Protein 6W1G (pdb70)

Foldseek 3Di:
DDQFDDLLLLVLVLLVVLLVQVCVVFVVSVVLLVLQVVQQVVCVVVPVVVVVLCVQLLVVQAASSAKEFEWEAEFLQVLQVVQLLLVLNQWAWADKADCVVVVAQKIWTKTAHQASVSVSSPLYIYIYIYGHLVPQPPVVLSVLLCVLRVPADLADPLLVVLSVVCVVVVHHHPVSSVVNSVRVSSSAHDDQEWPDAPVSLVVQVVSDVVSSQHRGGRHIHTLEMEHEHQDVVVSQVVQVVSPFNKQLAWPDAADAPAGEAKIKIKGFGDWAQHPVGIDTRMYMYMYWGFAWAPVLVVLRLVLLVVLCVVQVDDDHSVCSVVSNVSRVVSCVPPDRDVVCCVVVRTTFKFKAADPVLLVCLPDPPQDPDPVSCVVVPGMDMDGDIHSGHDHDRDPCVVQVVSQVSNVHHHHHSNVSSVVNRVVRVVVRCVSSVD

InterPro domains:
  IPR009770 2-oxoadipate dioxygenase/decarboxylase [PF07063] (16-411)
  IPR009770 2-oxoadipate dioxygenase/decarboxylase [SM01150] (13-412)
  IPR047869 2-oxoadipate dioxygenase/decarboxylase, bacterial-type [cd16348] (10-317)

Nearest PDB structures (foldseek):
  6w1g-assembly1_A  TM=1.002E+00  e=7.706E-91  Pseudomonas putida
  6w1h-assembly1_A  TM=9.913E-01  e=2.465E-85  Pseudomonas putida
  2rjb-assembly2_B  TM=9.568E-01  e=9.046E-57  Shigella flexneri
  2rjb-assembly1_A  TM=9.560E-01  e=2.049E-56  Shigella flexneri
  2rjb-assembly3_C  TM=9.641E-01  e=2.512E-50  Shigella flexneri

Sequence (434 aa):
ANDFVSPDSIRAQFSAAMMSLMMYKQEVPLYGTLLELVSEINQQVMAQQPEVAEALRWTGEIERLDQERHGAIRVGTAEEELATIARLFAVMGMQPVGYYDLSSSAGVPVHSTAFRAVHEQSLHVSPFRVFTSLLRLELIDNPQLRELAQSILAKRQIFTSRALELIAQCEREGGLDAADAETFVQEALHTFRWHQDATVTAEQYQQLHDQHRLIADVVAFKGPHINNHLTPRTLDIDAIIQQLGMPPAAKGIPPKAVVEGPPTRRHPILLRQTSFKALQETVAFSHTARFGEIEQRGAALTPKGRQLYDKLLDATRVALGGAPAEANAERYMALLQANFAEFPDDLLAQMREQGLAYFRYFATEKGLAARDQEGRPTTLQGLIDAGHVHFEALVYEDFLPVSASNANREAFEAALGLQVQQDELALYAQSSEERRSLQACAQALNL

Secondary structure (DSSP, 8-state):
---PPPHHHHHHHHHHHHHHHHHHH-HHHHHHHHHHHHHHHHHHHH-HHHHHHHHHHSHHHHGGG-EEEEEEE-SHHHHHHHHHHHHHTT-EEEEEEE-GGGT-SEEEEEEE--SHHHHHH---EEEEEEE-STT---HHHHHHHHHHHHH---S-HHHHHHHHHHHHHTS--HHHHHHHHHHHHHTT----B-SS-HHHHHHHHHH-HHHHHHHTSSS---SEEEEB-S-HHHHHHHTGGGT-PPPSSPBSS---SS-BSEEEEEEEEEEEE-B--EEEEEEEEEEE-BPBPHHHHHHHHHHHHHHHHHHTS---GGGHHHHHHHHHHHHTTS---HHHHHHTT-B-EEEEE-HHHHHTTT-SS--SSHHHHHHTTSEEEEEPBP-S-PPPP---HHHHHHHHHHTSPPB-HHHHHHHHHHHHHHHHHHHTT-

B-factor: mean 24.21, std 13.6, range [8.21, 102.82]

Organism: Pseudomonas putida (strain ATCC 47054 / DSM 6125 / CFBP 8728 / NCIMB 11950 / KT2440) (NCBI:txid160488)

Radius of gyration: 22.8 Å; Cα contacts (8 Å, |Δi|>4): 769; chains: 1; bounding box: 51×70×51 Å

Structure (mmCIF, N/CA/C/O backbone):
data_6W1G
#
_entry.id   6W1G
#
_cell.length_a   42.449
_cell.length_b   100.746
_cell.length_c   104.765
_cell.angle_alpha   90.000
_cell.angle_beta   90.000
_cell.angle_gamma   90.000
#
_symmetry.space_group_name_H-M   'P 21 21 21'
#
loop_
_entity.id
_entity.type
_entity.pdbx_description
1 polymer 'Hydroxyglutarate synthase'
2 non-polymer 'NICKEL (II) ION'
3 water water
#
loop_
_atom_site.group_PDB
_atom_site.id
_atom_site.type_symbol
_atom_site.label_atom_id
_atom_site.label_alt_id
_atom_site.label_comp_id
_atom_site.label_asym_id
_atom_site.label_entity_id
_atom_site.label_seq_id
_atom_site.pdbx_PDB_ins_code
_atom_site.Cartn_x
_atom_site.Cartn_y
_atom_site.Cartn_z
_atom_site.occupancy
_atom_site.B_iso_or_equiv
_atom_site.auth_seq_id
_atom_site.auth_comp_id
_atom_site.auth_asym_id
_atom_site.auth_atom_id
_atom_site.pdbx_PDB_model_num
ATOM 1 N N . ALA A 1 3 ? -0.94400 57.14900 84.07300 1.000 48.25579 3 ALA A N 1
ATOM 2 C CA . ALA A 1 3 ? -1.24800 55.73800 83.86700 1.000 47.61624 3 ALA A CA 1
ATOM 3 C C . ALA A 1 3 ? -0.62400 54.89900 84.98200 1.000 44.26057 3 ALA A C 1
ATOM 4 O O . ALA A 1 3 ? -1.31200 54.33600 85.82700 1.000 47.74520 3 ALA A O 1
ATOM 10 N N . ASN A 1 4 ? 0.70000 54.82800 84.97900 1.000 38.82308 4 ASN A N 1
ATOM 11 C CA . ASN A 1 4 ? 1.43700 54.03400 85.94800 1.000 34.50151 4 ASN A CA 1
ATOM 12 C C . ASN A 1 4 ? 2.82400 54.64700 86.06800 1.000 29.74304 4 ASN A C 1
ATOM 13 O O . ASN A 1 4 ? 3.14600 55.63600 85.40500 1.000 31.11952 4 ASN A O 1
ATOM 24 N N . ASP A 1 5 ? 3.64900 54.05600 86.92600 1.000 26.05312 5 ASP A N 1
ATOM 25 C CA . ASP A 1 5 ? 5.00700 54.53000 87.13000 1.000 23.60020 5 ASP A CA 1
ATOM 26 C C . ASP A 1 5 ? 6.02900 53.59600 86.50900 1.000 20.33928 5 ASP A C 1
ATOM 27 O O . ASP A 1 5 ? 7.20400 53.55400 86.94300 1.000 21.86315 5 ASP A O 1
ATOM 36 N N . PHE A 1 6 ? 5.62900 52.81400 85.51800 1.000 16.25195 6 PHE A N 1
ATOM 37 C CA . PHE A 1 6 ? 6.59200 51.93200 84.88700 1.000 14.06484 6 PHE A CA 1
ATOM 38 C C . PHE A 1 6 ? 7.55800 52.75400 84.04600 1.000 14.86757 6 PHE A C 1
ATOM 39 O O . PHE A 1 6 ? 7.18000 53.75600 83.40400 1.000 18.37589 6 PHE A O 1
ATOM 56 N N . VAL A 1 7 ? 8.81400 52.30000 84.01300 1.000 14.08590 7 VAL A N 1
ATOM 57 C CA . VAL A 1 7 ? 9.83500 52.92800 83.16900 1.000 14.71755 7 VAL A CA 1
ATOM 58 C C . VAL A 1 7 ? 9.71100 52.38800 81.75100 1.000 14.84389 7 VAL A C 1
ATOM 59 O O . VAL A 1 7 ? 9.21200 51.30000 81.51700 1.000 16.96519 7 VAL A O 1
ATOM 72 N N . SER A 1 8 ? 10.17300 53.15600 80.78900 1.000 13.11210 8 SER A N 1
ATOM 73 C CA . SER A 1 8 ? 10.03800 52.71600 79.41600 1.000 13.25422 8 SER A CA 1
ATOM 74 C C . SER A 1 8 ? 10.94300 51.50600 79.19300 1.000 11.75930 8 SER A C 1
ATOM 75 O O . SER A 1 8 ? 12.09000 51.46800 79.68900 1.000 12.51992 8 SER A O 1
ATOM 83 N N . PRO A 1 9 ? 10.50200 50.53800 78.39300 1.000 11.95933 9 PRO A N 1
ATOM 84 C CA . PRO A 1 9 ? 11.41400 49.46200 78.01800 1.000 11.84616 9 PRO A CA 1
ATOM 85 C C . PRO A 1 9 ? 12.69300 49.97400 77.36700 1.000 11.84616 9 PRO A C 1
ATOM 86 O O . PRO A 1 9 ? 13.76400 49.38400 77.55300 1.000 12.10408 9 PRO A O 1
ATOM 97 N N . ASP A 1 10 ? 12.61000 51.06900 76.60100 1.000 12.43570 10 ASP A N 1
ATOM 98 C CA . ASP A 1 10 ? 13.81900 51.61100 75.97900 1.000 12.70679 10 ASP A CA 1
ATOM 99 C C . ASP A 1 10 ? 14.83700 52.05000 77.02300 1.000 12.37517 10 ASP A C 1
ATOM 100 O O . ASP A 1 10 ? 16.04700 51.87900 76.84300 1.000 12.94103 10 ASP A O 1
ATOM 109 N N . SER A 1 11 ? 14.37200 52.60300 78.14200 1.000 12.42517 11 SER A N 1
ATOM 110 C CA . SER A 1 11 ? 15.28500 53.02300 79.20300 1.000 12.06987 11 SER A CA 1
ATOM 111 C C . SER A 1 11 ? 15.94000 51.82300 79.86000 1.000 11.98038 11 SER A C 1
ATOM 112 O O . SER A 1 11 ? 17.11100 51.87500 80.23600 1.000 12.32516 11 SER A O 1
ATOM 120 N N . ILE A 1 12 ? 15.18700 50.74700 80.06900 1.000 10.99079 12 ILE A N 1
ATOM 121 C CA . ILE A 1 12 ? 15.77500 49.52700 80.61700 1.000 11.35399 12 ILE A CA 1
ATOM 122 C C . ILE A 1 12 ? 16.85300 48.98900 79.66900 1.000 10.36177 12 ILE A C 1
ATOM 123 O O . ILE A 1 12 ? 17.93400 48.58000 80.11500 1.000 10.95394 12 ILE A O 1
ATOM 139 N N . ARG A 1 13 ? 16.57500 48.98800 78.35300 1.000 10.59338 13 ARG A N 1
ATOM 140 C CA . ARG A 1 13 ? 17.56200 48.53500 77.38300 1.000 9.99857 13 ARG A CA 1
ATOM 141 C C . ARG A 1 13 ? 18.83400 49.36700 77.46200 1.000 10.07752 13 ARG A C 1
ATOM 142 O O . ARG A 1 13 ? 19.94500 48.82700 77.45100 1.000 10.14069 13 ARG A O 1
ATOM 163 N N . ALA A 1 14 ? 18.70400 50.70200 77.55100 1.000 10.57232 14 ALA A N 1
ATOM 164 C CA . ALA A 1 14 ? 19.91600 51.53100 77.63400 1.000 10.81709 14 ALA A CA 1
ATOM 165 C C . ALA A 1 14 ? 20.70600 51.20900 78.87700 1.000 10.74339 14 ALA A C 1
ATOM 166 O O . ALA A 1 14 ? 21.94700 51.12900 78.85000 1.000 11.11449 14 ALA A O 1
ATOM 173 N N . GLN A 1 15 ? 20.01000 51.02900 80.00400 1.000 10.74339 15 GLN A N 1
ATOM 174 C CA . GLN A 1 15 ? 20.68300 50.69100 81.25500 1.000 11.07238 15 GLN A CA 1
ATOM 175 C C . GLN A 1 15 ? 21.36400 49.32800 81.18700 1.000 11.66719 15 GLN A C 1
ATOM 176 O O . GLN A 1 15 ? 22.48800 49.14000 81.69600 1.000 11.91985 15 GLN A O 1
ATOM 190 N N . PHE A 1 16 ? 20.70400 48.36100 80.56000 1.000 10.85393 16 PHE A N 1
ATOM 191 C CA . PHE A 1 16 ? 21.27600 47.03300 80.41500 1.000 10.54074 16 PHE A CA 1
ATOM 192 C C . PHE A 1 16 ? 22.51300 47.06200 79.53700 1.000 10.98290 16 PHE A C 1
ATOM 193 O O . PHE A 1 16 ? 23.54200 46.45800 79.87700 1.000 11.11712 16 PHE A O 1
ATOM 210 N N . SER A 1 17 ? 22.45000 47.77300 78.40400 1.000 10.09068 17 SER A N 1
ATOM 211 C CA . SER A 1 17 ? 23.60900 47.87900 77.52600 1.000 9.46429 17 SER A CA 1
ATOM 212 C C . SER A 1 17 ? 24.78000 48.48000 78.29300 1.000 10.70128 17 SER A C 1
ATOM 213 O O . SER A 1 17 ? 25.93200 48.03400 78.19300 1.000 10.78814 17 SER A O 1
ATOM 221 N N . ALA A 1 18 ? 24.52400 49.56000 79.04500 1.000 10.99342 18 ALA A N 1
ATOM 222 C CA . ALA A 1 18 ? 25.60200 50.19900 79.79500 1.000 11.90406 18 ALA A CA 1
ATOM 223 C C . ALA A 1 18 ? 26.18000 49.28800 80.86400 1.000 12.05934 18 ALA A C 1
ATOM 224 O O . ALA A 1 18 ? 27.41200 49.23400 81.06200 1.000 12.42517 18 ALA A O 1
ATOM 231 N N . ALA A 1 19 ? 25.31000 48.54100 81.56200 1.000 11.73562 19 ALA A N 1
ATOM 232 C CA . ALA A 1 19 ? 25.79700 47.61300 82.59200 1.000 12.20146 19 ALA A CA 1
ATOM 233 C C . ALA A 1 19 ? 26.58300 46.47100 81.96700 1.000 11.45664 19 ALA A C 1
ATOM 234 O O . ALA A 1 19 ? 27.58700 46.01800 82.54100 1.000 12.52519 19 ALA A O 1
ATOM 241 N N . MET A 1 20 ? 26.13600 45.96800 80.82200 1.000 11.20661 20 MET A N 1
ATOM 242 C CA A MET A 1 20 ? 26.87800 44.92500 80.11800 0.550 11.49348 20 MET A CA 1
ATOM 243 C CA B MET A 1 20 ? 26.89000 44.92600 80.15200 0.450 11.38821 20 MET A CA 1
ATOM 244 C C . MET A 1 20 ? 28.25600 45.43000 79.72600 1.000 10.41177 20 MET A C 1
ATOM 245 O O . MET A 1 20 ? 29.24400 44.70400 79.84400 1.000 11.77773 20 MET A O 1
ATOM 272 N N . SER A 1 21 ? 28.33300 46.65600 79.23000 1.000 11.52507 21 SER A N 1
ATOM 273 C CA . SER A 1 21 ? 29.61400 47.21100 78.81700 1.000 11.59876 21 SER A CA 1
ATOM 274 C C . SER A 1 21 ? 30.57100 47.33000 79.98900 1.000 12.12251 21 SER A C 1
ATOM 275 O O . SER A 1 21 ? 31.74800 46.98600 79.88900 1.000 12.56730 21 SER A O 1
ATOM 283 N N . LEU A 1 22 ? 30.08800 47.82200 81.11900 1.000 12.74890 22 LEU A N 1
ATOM 284 C CA . LEU A 1 22 ? 30.96300 47.92000 82.28000 1.000 13.65164 22 LEU A CA 1
ATOM 285 C C . LEU A 1 22 ? 31.42000 46.54200 82.75100 1.000 13.84640 22 LEU A C 1
ATOM 286 O O . LEU A 1 22 ? 32.57900 46.35900 83.13500 1.000 14.05695 22 LEU A O 1
ATOM 302 N N . MET A 1 23 ? 30.51800 45.56300 82.76600 1.000 13.14894 23 MET A N 1
ATOM 303 C CA A MET A 1 23 ? 30.89000 44.22200 83.20100 0.750 12.92523 23 MET A CA 1
ATOM 304 C CA B MET A 1 23 ? 30.88900 44.22500 83.20300 0.250 13.67006 23 MET A CA 1
ATOM 305 C C . MET A 1 23 ? 31.93500 43.62600 82.26900 1.000 12.92523 23 MET A C 1
ATOM 306 O O . MET A 1 23 ? 32.95300 43.06800 82.72100 1.000 13.89114 23 MET A O 1
ATOM 331 N N . TYR A 1 24 ? 31.70800 43.73900 80.96300 1.000 12.33832 24 TYR A N 1
ATOM 332 C CA . TYR A 1 24 ? 32.61800 43.18200 79.98100 1.000 12.03302 24 TYR A CA 1
ATOM 333 C C . TYR A 1 24 ? 33.98500 43.85800 80.06000 1.000 11.74351 24 TYR A C 1
ATOM 334 O O . TYR A 1 24 ? 35.01600 43.19700 79.92500 1.000 13.52267 24 TYR A O 1
ATOM 352 N N . LYS A 1 25 ? 33.99700 45.16400 80.27700 1.000 12.48044 25 LYS A N 1
ATOM 353 C CA . LYS A 1 25 ? 35.26700 45.87700 80.38800 1.000 13.05420 25 LYS A CA 1
ATOM 354 C C . LYS A 1 25 ? 36.07300 45.36000 81.57000 1.000 12.76732 25 LYS A C 1
ATOM 355 O O . LYS A 1 25 ? 37.28700 45.24800 81.47300 1.000 14.13327 25 LYS A O 1
ATOM 374 N N . GLN A 1 26 ? 35.42700 45.04300 82.68300 1.000 12.36201 26 GLN A N 1
ATOM 375 C CA . GLN A 1 26 ? 36.11500 44.45600 83.82400 1.000 14.10432 26 GLN A CA 1
ATOM 376 C C . GLN A 1 26 ? 36.67200 43.07500 83.46900 1.000 13.54373 26 GLN A C 1
ATOM 377 O O . GLN A 1 26 ? 37.79000 42.73000 83.86600 1.000 14.94127 26 GLN A O 1
ATOM 391 N N . GLU A 1 27 ? 35.91800 42.29300 82.74600 1.000 11.88037 27 GLU A N 1
ATOM 392 C CA . GLU A 1 27 ? 36.35600 40.95900 82.35400 1.000 12.42254 27 GLU A CA 1
ATOM 393 C C . GLU A 1 27 ? 37.46800 40.99800 81.31500 1.000 12.13303 27 GLU A C 1
ATOM 394 O O . GLU A 1 27 ? 38.34300 40.12100 81.31100 1.000 12.05934 27 GLU A O 1
ATOM 406 N N . VAL A 1 28 ? 37.41200 41.95100 80.38700 1.000 11.64613 28 VAL A N 1
ATOM 407 C CA . VAL A 1 28 ? 38.24400 42.00000 79.19300 1.000 11.54086 28 VAL A CA 1
ATOM 408 C C . VAL A 1 28 ? 38.80400 43.41400 79.06700 1.000 12.15935 28 VAL A C 1
ATOM 409 O O . VAL A 1 28 ? 38.24700 44.27000 78.34000 1.000 12.10408 28 VAL A O 1
ATOM 422 N N . PRO A 1 29 ? 39.94300 43.70800 79.70700 1.000 11.43032 29 PRO A N 1
ATOM 423 C CA . PRO A 1 29 ? 40.44100 45.10300 79.73000 1.000 12.56203 29 PRO A CA 1
ATOM 424 C C . PRO A 1 29 ? 40.68400 45.69300 78.35400 1.000 12.31990 29 PRO A C 1
ATOM 425 O O . PRO A 1 29 ? 40.52100 46.91000 78.18000 1.000 13.11473 29 PRO A O 1
ATOM 436 N N . LEU A 1 30 ? 41.06900 44.89100 77.36300 1.000 12.40675 30 LEU A N 1
ATOM 437 C CA . LEU A 1 30 ? 41.33600 45.44100 76.02900 1.000 12.71995 30 LEU A CA 1
ATOM 438 C C . LEU A 1 30 ? 40.09200 45.97800 75.36100 1.000 12.81996 30 LEU A C 1
ATOM 439 O O . LEU A 1 30 ? 40.21200 46.80600 74.44900 1.000 13.86219 30 LEU A O 1
ATOM 455 N N . TYR A 1 31 ? 38.89600 45.56900 75.80700 1.000 12.93839 31 TYR A N 1
ATOM 456 C CA . TYR A 1 31 ? 37.66900 46.21000 75.34700 1.000 12.69889 31 TYR A CA 1
ATOM 457 C C . TYR A 1 31 ? 37.61900 47.66700 75.78800 1.000 12.38570 31 TYR A C 1
ATOM 458 O O . TYR A 1 31 ? 37.21100 48.54300 75.02800 1.000 13.43582 31 TYR A O 1
ATOM 476 N N . GLY A 1 32 ? 38.04100 47.96600 77.01600 1.000 13.91746 32 GLY A N 1
ATOM 477 C CA . GLY A 1 32 ? 38.16100 49.35100 77.41300 1.000 13.92535 32 GLY A CA 1
ATOM 478 C C . GLY A 1 32 ? 39.14100 50.14100 76.56000 1.000 14.07274 32 GLY A C 1
ATOM 479 O O . GLY A 1 32 ? 38.88100 51.30400 76.20900 1.000 14.90442 32 GLY A O 1
ATOM 483 N N . THR A 1 33 ? 40.29000 49.53100 76.23000 1.000 14.44384 33 THR A N 1
ATOM 484 C CA . THR A 1 33 ? 41.22900 50.15700 75.30400 1.000 15.29657 33 THR A CA 1
ATOM 485 C C . THR A 1 33 ? 40.56100 50.44100 73.96900 1.000 14.15433 33 THR A C 1
ATOM 486 O O . THR A 1 33 ? 40.72500 51.53600 73.41400 1.000 15.39921 33 THR A O 1
ATOM 497 N N . LEU A 1 34 ? 39.83100 49.47000 73.43900 1.000 13.50688 34 LEU A N 1
ATOM 498 C CA . LEU A 1 34 ? 39.11300 49.70200 72.19500 1.000 13.04104 34 LEU A CA 1
ATOM 499 C C . LEU A 1 34 ? 38.13700 50.86900 72.30200 1.000 12.85154 34 LEU A C 1
ATOM 500 O O . LEU A 1 34 ? 38.03300 51.70300 71.39300 1.000 13.32265 34 LEU A O 1
ATOM 516 N N . LEU A 1 35 ? 37.38300 50.93600 73.38700 1.000 13.51478 35 LEU A N 1
ATOM 517 C CA . LEU A 1 35 ? 36.43500 52.03100 73.53700 1.000 13.73586 35 LEU A CA 1
ATOM 518 C C . LEU A 1 35 ? 37.10900 53.39200 73.50300 1.000 14.32803 35 LEU A C 1
ATOM 519 O O . LEU A 1 35 ? 36.56100 54.35700 72.94500 1.000 14.00694 35 LEU A O 1
ATOM 535 N N . GLU A 1 36 ? 38.30000 53.51000 74.11000 1.000 14.79651 36 GLU A N 1
ATOM 536 C CA . GLU A 1 36 ? 39.00800 54.79200 74.06400 1.000 16.62568 36 GLU A CA 1
ATOM 537 C C . GLU A 1 36 ? 39.40000 55.14000 72.63500 1.000 15.08602 36 GLU A C 1
ATOM 538 O O . GLU A 1 36 ? 39.28200 56.28900 72.20900 1.000 16.86518 36 GLU A O 1
ATOM 550 N N . LEU A 1 37 ? 39.83300 54.14400 71.87600 1.000 15.62556 37 LEU A N 1
ATOM 551 C CA . LEU A 1 37 ? 40.20900 54.36800 70.48700 1.000 15.77294 37 LEU A CA 1
ATOM 552 C C . LEU A 1 37 ? 38.99400 54.74900 69.64900 1.000 13.86482 37 LEU A C 1
ATOM 553 O O . LEU A 1 37 ? 39.06700 55.64200 68.81800 1.000 14.69387 37 LEU A O 1
ATOM 569 N N . VAL A 1 38 ? 37.85600 54.10400 69.88900 1.000 12.60677 38 VAL A N 1
ATOM 570 C CA . VAL A 1 38 ? 36.63000 54.41000 69.15000 1.000 12.54361 38 VAL A CA 1
ATOM 571 C C . VAL A 1 38 ? 36.21000 55.84700 69.38300 1.000 12.21462 38 VAL A C 1
ATOM 572 O O . VAL A 1 38 ? 35.83200 56.56500 68.44600 1.000 12.98577 38 VAL A O 1
ATOM 585 N N . SER A 1 39 ? 36.26300 56.28700 70.63800 1.000 13.52004 39 SER A N 1
ATOM 586 C CA . SER A 1 39 ? 35.86400 57.65500 70.93000 1.000 15.34658 39 SER A CA 1
ATOM 587 C C . SER A 1 39 ? 36.75600 58.64900 70.19100 1.000 15.52291 39 SER A C 1
ATOM 588 O O . SER A 1 39 ? 36.27700 59.64300 69.64200 1.000 16.29669 39 SER A O 1
ATOM 596 N N . GLU A 1 40 ? 38.06400 58.39300 70.17600 1.000 17.33892 40 GLU A N 1
ATOM 597 C CA . GLU A 1 40 ? 38.98500 59.29600 69.49000 1.000 19.59709 40 GLU A CA 1
ATOM 598 C C . GLU A 1 40 ? 38.73900 59.31000 67.99000 1.000 17.84424 40 GLU A C 1
ATOM 599 O O . GLU A 1 40 ? 38.69700 60.38300 67.36600 1.000 18.06006 40 GLU A O 1
ATOM 611 N N . ILE A 1 41 ? 38.61400 58.13800 67.38100 1.000 15.66767 41 ILE A N 1
ATOM 612 C CA . ILE A 1 41 ? 38.34400 58.06700 65.94300 1.000 15.99929 41 ILE A CA 1
ATOM 613 C C . ILE A 1 41 ? 37.04700 58.78000 65.57400 1.000 13.61216 41 ILE A C 1
ATOM 614 O O . ILE A 1 41 ? 36.98200 59.51800 64.57100 1.000 15.06233 41 ILE A O 1
ATOM 630 N N . ASN A 1 42 ? 35.98000 58.55900 66.35900 1.000 14.02800 42 ASN A N 1
ATOM 631 C CA . ASN A 1 42 ? 34.68200 59.13300 66.02400 1.000 13.51741 42 ASN A CA 1
ATOM 632 C C . ASN A 1 42 ? 34.73100 60.64600 66.12500 1.000 14.22802 42 ASN A C 1
ATOM 633 O O . ASN A 1 42 ? 34.18800 61.34500 65.27500 1.000 15.06233 42 ASN A O 1
ATOM 644 N N . GLN A 1 43 ? 35.44000 61.15700 67.12500 1.000 16.23353 43 GLN A N 1
ATOM 645 C CA . GLN A 1 43 ? 35.57700 62.59700 67.25300 1.000 17.66001 43 GLN A CA 1
ATOM 646 C C . GLN A 1 43 ? 36.33600 63.18500 66.07800 1.000 17.50736 43 GLN A C 1
ATOM 647 O O . GLN A 1 43 ? 35.98400 64.25900 65.57800 1.000 17.77318 43 GLN A O 1
ATOM 661 N N . GLN A 1 44 ? 37.39900 62.51300 65.63700 1.000 17.15206 44 GLN A N 1
ATOM 662 C CA . GLN A 1 44 ? 38.15400 62.97400 64.47800 1.000 17.80477 44 GLN A CA 1
ATOM 663 C C . GLN A 1 44 ? 37.28100 63.00700 63.23200 1.000 16.32038 44 GLN A C 1
ATOM 664 O O . GLN A 1 44 ? 37.32900 63.96700 62.46700 1.000 17.12837 44 GLN A O 1
ATOM 678 N N . VAL A 1 45 ? 36.47900 61.96600 62.99700 1.000 14.72545 45 VAL A N 1
ATOM 679 C CA . VAL A 1 45 ? 35.64400 61.96500 61.80300 1.000 15.43343 45 VAL A CA 1
ATOM 680 C C . VAL A 1 45 ? 34.68000 63.14000 61.84000 1.000 15.92559 45 VAL A C 1
ATOM 681 O O . VAL A 1 45 ? 34.49700 63.84800 60.84500 1.000 16.26511 45 VAL A O 1
ATOM 694 N N . MET A 1 46 ? 34.04400 63.35000 62.98500 1.000 16.17299 46 MET A N 1
ATOM 695 C CA . MET A 1 46 ? 33.04800 64.42100 63.02800 1.000 18.04690 46 MET A CA 1
ATOM 696 C C . MET A 1 46 ? 33.69600 65.78000 62.82500 1.000 19.09966 46 MET A C 1
ATOM 697 O O . MET A 1 46 ? 33.09400 66.66300 62.21000 1.000 21.18149 46 MET A O 1
ATOM 711 N N . ALA A 1 47 ? 34.92700 65.94300 63.29400 1.000 18.01795 47 ALA A N 1
ATOM 712 C CA . ALA A 1 47 ? 35.59900 67.23200 63.14800 1.000 19.73921 47 ALA A CA 1
ATOM 713 C C . ALA A 1 47 ? 36.08600 67.43700 61.72200 1.000 20.14189 47 ALA A C 1
ATOM 714 O O . ALA A 1 47 ? 36.11900 68.57200 61.22500 1.000 24.35555 47 ALA A O 1
ATOM 721 N N . GLN A 1 48 ? 36.52200 66.36900 61.06200 1.000 18.13375 48 GLN A N 1
ATOM 722 C CA . GLN A 1 48 ? 37.12700 66.44500 59.74500 1.000 17.87846 48 GLN A CA 1
ATOM 723 C C . GLN A 1 48 ? 36.14000 66.31900 58.59700 1.000 17.88372 48 GLN A C 1
ATOM 724 O O . GLN A 1 48 ? 36.47100 66.74400 57.48200 1.000 18.93385 48 GLN A O 1
ATOM 738 N N . GLN A 1 49 ? 34.94200 65.81000 58.84900 1.000 16.12562 49 GLN A N 1
ATOM 739 C CA . GLN A 1 49 ? 33.96700 65.51500 57.80300 1.000 15.50975 49 GLN A CA 1
ATOM 740 C C . GLN A 1 49 ? 32.61500 66.10600 58.12200 1.000 14.53859 49 GLN A C 1
ATOM 741 O O . GLN A 1 49 ? 31.74400 65.41500 58.67500 1.000 14.42805 49 GLN A O 1
ATOM 755 N N . PRO A 1 50 ? 32.41400 67.38400 57.78500 1.000 15.65451 50 PRO A N 1
ATOM 756 C CA . PRO A 1 50 ? 31.14400 68.03500 58.12000 1.000 16.36775 50 PRO A CA 1
ATOM 757 C C . PRO A 1 50 ? 29.93000 67.34900 57.54700 1.000 15.27288 50 PRO A C 1
ATOM 758 O O . PRO A 1 50 ? 28.85600 67.42600 58.15000 1.000 16.00718 50 PRO A O 1
ATOM 769 N N . GLU A 1 51 ? 30.05000 66.66100 56.41100 1.000 15.52818 51 GLU A N 1
ATOM 770 C CA . GLU A 1 51 ? 28.88500 65.97400 55.86700 1.000 16.35459 51 GLU A CA 1
ATOM 771 C C . GLU A 1 51 ? 28.46900 64.80200 56.74000 1.000 15.21761 51 GLU A C 1
ATOM 772 O O . GLU A 1 51 ? 27.27300 64.52300 56.85800 1.000 15.55450 51 GLU A O 1
ATOM 784 N N . VAL A 1 52 ? 29.44100 64.10400 57.34800 1.000 14.24381 52 VAL A N 1
ATOM 785 C CA . VAL A 1 52 ? 29.13300 63.03600 58.29600 1.000 14.14643 52 VAL A CA 1
ATOM 786 C C . VAL A 1 52 ? 28.49000 63.60900 59.54700 1.000 13.38582 52 VAL A C 1
ATOM 787 O O . VAL A 1 52 ? 27.46900 63.10800 60.03300 1.000 13.42003 52 VAL A O 1
ATOM 800 N N . ALA A 1 53 ? 29.07200 64.67600 60.10400 1.000 13.29896 53 ALA A N 1
ATOM 801 C CA . ALA A 1 53 ? 28.47600 65.32200 61.26000 1.000 15.24130 53 ALA A CA 1
ATOM 802 C C . ALA A 1 53 ? 27.02500 65.72400 60.97700 1.000 12.88839 53 ALA A C 1
ATOM 803 O O . ALA A 1 53 ? 26.16100 65.53200 61.82300 1.000 13.97799 53 ALA A O 1
ATOM 810 N N . GLU A 1 54 ? 26.77400 66.31000 59.80900 1.000 13.23317 54 GLU A N 1
ATOM 811 C CA . GLU A 1 54 ? 25.41100 66.70800 59.47100 1.000 13.37266 54 GLU A CA 1
ATOM 812 C C . GLU A 1 54 ? 24.50200 65.50400 59.34000 1.000 12.12777 54 GLU A C 1
ATO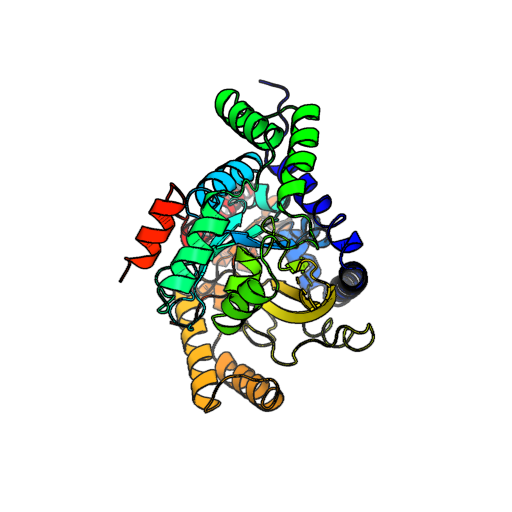M 813 O O . GLU A 1 54 ? 23.37300 65.54300 59.81400 1.000 12.57256 54 GLU A O 1
ATOM 825 N N . ALA A 1 55 ? 24.95300 64.43900 58.67300 1.000 12.30937 55 ALA A N 1
ATOM 826 C CA . ALA A 1 55 ? 24.13700 63.24800 58.52400 1.000 12.38570 55 ALA A CA 1
ATOM 827 C C . ALA A 1 55 ? 23.68200 62.73100 59.88000 1.000 12.11724 55 ALA A C 1
ATOM 828 O O . ALA A 1 55 ? 22.50400 62.39200 60.07700 1.000 13.24896 55 ALA A O 1
ATOM 835 N N . LEU A 1 56 ? 24.62700 62.64900 60.82500 1.000 11.60665 56 LEU A N 1
ATOM 836 C CA . LEU A 1 56 ? 24.29400 62.11900 62.13200 1.000 12.54361 56 LEU A CA 1
ATOM 837 C C . LEU A 1 56 ? 23.39800 63.05800 62.92400 1.000 11.62245 56 LEU A C 1
ATOM 838 O O . LEU A 1 56 ? 22.60000 62.60800 63.76600 1.000 13.08841 56 LEU A O 1
ATOM 854 N N . ARG A 1 57 ? 23.47900 64.36300 62.67400 1.000 12.06460 57 ARG A N 1
ATOM 855 C CA . ARG A 1 57 ? 22.55300 65.30100 63.28600 1.000 12.93313 57 ARG A CA 1
ATOM 856 C C . ARG A 1 57 ? 21.13800 65.14300 62.72100 1.000 12.11198 57 ARG A C 1
ATOM 857 O O . ARG A 1 57 ? 20.18600 65.03100 63.48700 1.000 13.85429 57 ARG A O 1
ATOM 878 N N . TRP A 1 58 ? 21.00100 65.06900 61.39400 1.000 11.02237 58 TRP A N 1
ATOM 879 C CA . TRP A 1 58 ? 19.67700 64.93600 60.79100 1.000 11.41979 58 TRP A CA 1
ATOM 880 C C . TRP A 1 58 ? 18.95200 63.74800 61.37600 1.000 11.30662 58 TRP A C 1
ATOM 881 O O . TRP A 1 58 ? 17.75100 63.81500 61.64800 1.000 12.52255 58 TRP A O 1
ATOM 902 N N . THR A 1 59 ? 19.62800 62.60500 61.45800 1.000 10.54600 59 THR A N 1
ATOM 903 C CA . THR A 1 59 ? 18.95300 61.36500 61.81200 1.000 11.33820 59 THR A CA 1
ATOM 904 C C . THR A 1 59 ? 18.85800 61.14800 63.31000 1.000 11.86984 59 THR A C 1
ATOM 905 O O . THR A 1 59 ? 18.21400 60.19700 63.74200 1.000 14.58070 59 THR A O 1
ATOM 916 N N . GLY A 1 60 ? 19.51100 61.99300 64.08500 1.000 12.14619 60 GLY A N 1
ATOM 917 C CA . GLY A 1 60 ? 19.59200 61.84300 65.50700 1.000 14.00694 60 GLY A CA 1
ATOM 918 C C . GLY A 1 60 ? 20.59500 60.82500 65.97400 1.000 12.86207 60 GLY A C 1
ATOM 919 O O . GLY A 1 60 ? 20.78400 60.68200 67.19700 1.000 15.29394 60 GLY A O 1
ATOM 923 N N . GLU A 1 61 ? 21.27800 60.13000 65.06500 1.000 12.12251 61 GLU A N 1
ATOM 924 C CA . GLU A 1 61 ? 22.24200 59.14100 65.49300 1.000 12.23568 61 GLU A CA 1
ATOM 925 C C . GLU A 1 61 ? 23.38600 59.74000 66.29800 1.000 11.77773 61 GLU A C 1
ATOM 926 O O . GLU A 1 61 ? 24.03400 59.01100 67.07600 1.000 12.56466 61 GLU A O 1
ATOM 938 N N . ILE A 1 62 ? 23.65600 61.05200 66.14500 1.000 12.89365 62 ILE A N 1
ATOM 939 C CA . ILE A 1 62 ? 24.71100 61.66700 66.94800 1.000 14.79914 62 ILE A CA 1
ATOM 940 C C . ILE A 1 62 ? 24.47000 61.43400 68.43200 1.000 13.70954 62 ILE A C 1
ATOM 941 O O . ILE A 1 62 ? 25.41100 61.28300 69.20400 1.000 16.19668 62 ILE A O 1
ATOM 957 N N . GLU A 1 63 ? 23.21900 61.39000 68.86300 1.000 14.46752 63 GLU A N 1
ATOM 958 C CA . GLU A 1 63 ? 22.93000 61.21500 70.28000 1.000 15.20445 63 GLU A CA 1
ATOM 959 C C . GLU A 1 63 ? 23.04400 59.77600 70.75700 1.000 14.98864 63 GLU A C 1
ATOM 960 O O . GLU A 1 63 ? 23.20900 59.55600 71.95200 1.000 22.14476 63 GLU A O 1
ATOM 972 N N . ARG A 1 64 ? 22.95800 58.80200 69.87500 1.000 12.02249 64 ARG A N 1
ATOM 973 C CA . ARG A 1 64 ? 23.00900 57.38400 70.26300 1.000 12.02249 64 ARG A CA 1
ATOM 974 C C . ARG A 1 64 ? 24.39400 56.77900 70.05300 1.000 11.83563 64 ARG A C 1
ATOM 975 O O . ARG A 1 64 ? 24.68300 55.69400 70.56300 1.000 12.55414 64 ARG A O 1
ATOM 996 N N . LEU A 1 65 ? 25.25000 57.44900 69.27900 1.000 11.57244 65 LEU A N 1
ATOM 997 C CA . LEU A 1 65 ? 26.46800 56.82300 68.77300 1.000 11.15660 65 LEU A CA 1
ATOM 998 C C . LEU A 1 65 ? 27.41600 56.38600 69.88600 1.000 11.94617 65 LEU A C 1
ATOM 999 O O . LEU A 1 65 ? 28.00500 55.30600 69.81600 1.000 11.87511 65 LEU A O 1
ATOM 1015 N N . ASP A 1 66 ? 27.63400 57.23400 70.89000 1.000 12.25410 66 ASP A N 1
ATOM 1016 C CA . ASP A 1 66 ? 28.69300 56.97000 71.84500 1.000 13.25159 66 ASP A CA 1
ATOM 1017 C C . ASP A 1 66 ? 28.46100 55.69200 72.63000 1.000 12.83838 66 ASP A C 1
ATOM 1018 O O . ASP A 1 66 ? 29.42500 55.01500 72.98900 1.000 15.24130 66 ASP A O 1
ATOM 1027 N N . GLN A 1 67 ? 27.21600 55.33200 72.89400 1.000 12.51466 67 GLN A N 1
ATOM 1028 C CA . GLN A 1 67 ? 26.90100 54.12400 73.64900 1.000 12.47255 67 GLN A CA 1
ATOM 1029 C C . GLN A 1 67 ? 26.46800 52.95500 72.78000 1.000 11.29346 67 GLN A C 1
ATOM 1030 O O . GLN A 1 67 ? 26.11700 51.90500 73.31600 1.000 12.64362 67 GLN A O 1
ATOM 1044 N N . GLU A 1 68 ? 26.46800 53.11300 71.48100 1.000 10.76971 68 GLU A N 1
ATOM 1045 C CA . GLU A 1 68 ? 25.91300 52.12300 70.57200 1.000 10.64865 68 GLU A CA 1
ATOM 1046 C C . GLU A 1 68 ? 26.76900 50.86000 70.53000 1.000 11.87248 68 GLU A C 1
ATOM 1047 O O . GLU A 1 68 ? 27.96900 50.91400 70.24400 1.000 13.04367 68 GLU A O 1
ATOM 1059 N N . ARG A 1 69 ? 26.14200 49.71600 70.79900 1.000 12.05671 69 ARG A N 1
ATOM 1060 C CA . ARG A 1 69 ? 26.83800 48.45100 70.84700 1.000 11.67772 69 ARG A CA 1
ATOM 1061 C C . ARG A 1 69 ? 25.93100 47.32600 70.38600 1.000 11.19871 69 ARG A C 1
ATOM 1062 O O . ARG A 1 69 ? 24.70600 47.45100 70.34500 1.000 12.19883 69 ARG A O 1
ATOM 1083 N N . HIS A 1 70 ? 26.56300 46.19300 70.06200 1.000 11.06712 70 HIS A N 1
ATOM 1084 C CA . HIS A 1 70 ? 25.84400 44.92700 69.99900 1.000 11.14081 70 HIS A CA 1
ATOM 1085 C C . HIS A 1 70 ? 26.58100 43.88700 70.83600 1.000 10.28281 70 HIS A C 1
ATOM 1086 O O . HIS A 1 70 ? 27.80400 43.93600 70.95200 1.000 11.46190 70 HIS A O 1
ATOM 1100 N N . GLY A 1 71 ? 25.84900 42.95500 71.41500 1.000 10.62233 71 GLY A N 1
ATOM 1101 C CA . GLY A 1 71 ? 26.43800 41.77700 72.00800 1.000 11.38031 71 GLY A CA 1
ATOM 1102 C C . GLY A 1 71 ? 26.14000 40.56600 71.16400 1.000 10.38809 71 GLY A C 1
ATOM 1103 O O . GLY A 1 71 ? 25.25100 40.58700 70.31200 1.000 10.85920 71 GLY A O 1
ATOM 1107 N N . ALA A 1 72 ? 26.89900 39.50000 71.40300 1.000 11.04343 72 ALA A N 1
ATOM 1108 C CA . ALA A 1 72 ? 26.67000 38.22200 70.75900 1.000 10.42757 72 ALA A CA 1
ATOM 1109 C C . ALA A 1 72 ? 26.79200 37.13700 71.82000 1.000 11.13555 72 ALA A C 1
ATOM 1110 O O . ALA A 1 72 ? 27.74600 37.15000 72.61200 1.000 11.96459 72 ALA A O 1
ATOM 1117 N N . ILE A 1 73 ? 25.82700 36.22200 71.82600 1.000 10.29597 73 ILE A N 1
ATOM 1118 C CA . ILE A 1 73 ? 25.74800 35.11400 72.74900 1.000 10.75129 73 ILE A CA 1
ATOM 1119 C C . ILE A 1 73 ? 25.28500 33.87800 72.00000 1.000 11.57507 73 ILE A C 1
ATOM 1120 O O . ILE A 1 73 ? 24.72700 33.94400 70.89500 1.000 12.47781 73 ILE A O 1
ATOM 1136 N N . ARG A 1 74 ? 25.45000 32.74000 72.66400 1.000 12.12514 74 ARG A N 1
ATOM 1137 C CA . ARG A 1 74 ? 25.03400 31.43200 72.15700 1.000 13.25159 74 ARG A CA 1
ATOM 1138 C C . ARG A 1 74 ? 24.29600 30.70200 73.25500 1.000 12.61993 74 ARG A C 1
ATOM 1139 O O . ARG A 1 74 ? 24.77100 30.67800 74.38900 1.000 15.00180 74 ARG A O 1
ATOM 1160 N N . VAL A 1 75 ? 23.14800 30.11800 72.92300 1.000 13.12263 75 VAL A N 1
ATOM 1161 C CA . VAL A 1 75 ? 22.39200 29.29900 73.85200 1.000 14.00168 75 VAL A CA 1
ATOM 1162 C C . VAL A 1 75 ? 22.32300 27.88400 73.29500 1.000 14.85968 75 VAL A C 1
ATOM 1163 O O . VAL A 1 75 ? 22.61800 27.62700 72.11700 1.000 14.28592 75 VAL A O 1
ATOM 1176 N N . GLY A 1 76 ? 21.93400 26.94400 74.15300 1.000 16.10719 76 GLY A N 1
ATOM 1177 C CA . GLY A 1 76 ? 22.03800 25.55000 73.82500 1.000 16.32564 76 GLY A CA 1
ATOM 1178 C C . GLY A 1 76 ? 20.75000 24.79600 73.62500 1.000 16.83097 76 GLY A C 1
ATOM 1179 O O . GLY A 1 76 ? 20.79400 23.67400 73.13000 1.000 19.78921 76 GLY A O 1
ATOM 1183 N N . THR A 1 77 ? 19.61700 25.33900 74.05600 1.000 16.55988 77 THR A N 1
ATOM 1184 C CA . THR A 1 77 ? 18.36200 24.61200 73.97400 1.000 18.16007 77 THR A CA 1
ATOM 1185 C C . THR A 1 77 ? 17.24200 25.54100 73.53800 1.000 15.25972 77 THR A C 1
ATOM 1186 O O . THR A 1 77 ? 17.31200 26.76900 73.69600 1.000 15.12550 77 THR A O 1
ATOM 1197 N N . ALA A 1 78 ? 16.20300 24.93600 72.96200 1.000 18.20218 78 ALA A N 1
ATOM 1198 C CA . ALA A 1 78 ? 15.00500 25.68000 72.58500 1.000 17.80213 78 ALA A CA 1
ATOM 1199 C C . ALA A 1 78 ? 14.41800 26.44600 73.76600 1.000 17.87583 78 ALA A C 1
ATOM 1200 O O . ALA A 1 78 ? 14.00000 27.60700 73.62400 1.000 17.89162 78 ALA A O 1
ATOM 1207 N N . GLU A 1 79 ? 14.35900 25.81300 74.93500 1.000 17.22312 79 GLU A N 1
ATOM 1208 C CA A GLU A 1 79 ? 13.81000 26.47500 76.11200 0.630 18.25219 79 GLU A CA 1
ATOM 1209 C CA B GLU A 1 79 ? 13.79700 26.49400 76.09800 0.370 16.38091 79 GLU A CA 1
ATOM 1210 C C . GLU A 1 79 ? 14.63200 27.71700 76.47900 1.000 15.22025 79 GLU A C 1
ATOM 1211 O O . GLU A 1 79 ? 14.07400 28.74900 76.87000 1.000 16.15720 79 GLU A O 1
ATOM 1234 N N . GLU A 1 80 ? 15.96700 27.62600 76.35600 1.000 15.04128 80 GLU A N 1
ATOM 1235 C CA . GLU A 1 80 ? 16.80800 28.79500 76.61100 1.000 14.06748 80 GLU A CA 1
ATOM 1236 C C . GLU A 1 80 ? 16.50800 29.91800 75.62000 1.000 12.98577 80 GLU A C 1
ATOM 1237 O O . GLU A 1 80 ? 16.44200 31.08800 76.01000 1.000 13.22527 80 GLU A O 1
ATOM 1249 N N . LEU A 1 81 ? 16.35800 29.58300 74.34500 1.000 13.63321 81 LEU A N 1
ATOM 1250 C CA . LEU A 1 81 ? 16.05400 30.60200 73.34200 1.000 13.37002 81 LEU A CA 1
ATOM 1251 C C . LEU A 1 81 ? 14.70000 31.25300 73.60000 1.000 12.96471 81 LEU A C 1
ATOM 1252 O O . LEU A 1 81 ? 14.55600 32.48200 73.53900 1.000 12.97524 81 LEU A O 1
ATOM 1268 N N . ALA A 1 82 ? 13.68800 30.44500 73.88700 1.000 13.96746 82 ALA A N 1
ATOM 1269 C CA . ALA A 1 82 ? 12.36000 30.99600 74.13500 1.000 14.02010 82 ALA A CA 1
ATOM 1270 C C . ALA A 1 82 ? 12.34700 31.88900 75.35600 1.000 13.66480 82 ALA A C 1
ATOM 1271 O O . ALA A 1 82 ? 11.70100 32.93700 75.36900 1.000 13.22527 82 ALA A O 1
ATOM 1278 N N . THR A 1 83 ? 13.07900 31.49200 76.40600 1.000 13.50951 83 THR A N 1
ATOM 1279 C CA . THR A 1 83 ? 13.08100 32.30700 77.61000 1.000 13.51741 83 THR A CA 1
ATOM 1280 C C . THR A 1 83 ? 13.87800 33.58000 77.41400 1.000 12.93839 83 THR A C 1
ATOM 1281 O O . THR A 1 83 ? 13.49300 34.65600 77.90500 1.000 13.90430 83 THR A O 1
ATOM 1292 N N . ILE A 1 84 ? 14.99800 33.48500 76.68200 1.000 13.13052 84 ILE A N 1
ATOM 1293 C CA . ILE A 1 84 ? 15.73800 34.69700 76.43000 1.000 12.47781 84 ILE A CA 1
ATOM 1294 C C . ILE A 1 84 ? 14.95800 35.69200 75.57700 1.000 11.04869 84 ILE A C 1
ATOM 1295 O O . ILE A 1 84 ? 15.08900 36.90300 75.78700 1.000 11.24345 84 ILE A O 1
ATOM 1311 N N . ALA A 1 85 ? 14.08200 35.22500 74.67700 1.000 11.86721 85 ALA A N 1
ATOM 1312 C CA . ALA A 1 85 ? 13.20800 36.15500 73.98200 1.000 11.12502 85 ALA A CA 1
ATOM 1313 C C . ALA A 1 85 ? 12.32700 36.90700 74.95300 1.000 11.19871 85 ALA A C 1
ATOM 1314 O O . ALA A 1 85 ? 12.08900 38.11000 74.79500 1.000 11.24609 85 ALA A O 1
ATOM 1321 N N . ARG A 1 86 ? 11.80300 36.21100 75.97500 1.000 11.18818 86 ARG A N 1
ATOM 1322 C CA . ARG A 1 86 ? 10.97900 36.87800 76.98500 1.000 11.85932 86 ARG A CA 1
ATOM 1323 C C . ARG A 1 86 ? 11.78400 37.88300 77.79600 1.000 11.26188 86 ARG A C 1
ATOM 1324 O O . ARG A 1 86 ? 11.30000 38.95000 78.14800 1.000 11.65403 86 ARG A O 1
ATOM 1345 N N . LEU A 1 87 ? 13.02600 37.52500 78.14600 1.000 10.83814 87 LEU A N 1
ATOM 1346 C CA . LEU A 1 87 ? 13.92800 38.42900 78.83700 1.000 10.72760 87 LEU A CA 1
ATOM 1347 C C . LEU A 1 87 ? 14.14900 39.70300 78.03200 1.000 9.81960 87 LEU A C 1
ATOM 1348 O O . LEU A 1 87 ? 14.03800 40.82300 78.55400 1.000 10.94079 87 LEU A O 1
ATOM 1364 N N . PHE A 1 88 ? 14.47100 39.54200 76.75300 1.000 10.58548 88 PHE A N 1
ATOM 1365 C CA . PHE A 1 88 ? 14.72700 40.70200 75.92100 1.000 9.95909 88 PHE A CA 1
ATOM 1366 C C . PHE A 1 88 ? 13.47200 41.52000 75.63800 1.000 9.41955 88 PHE A C 1
ATOM 1367 O O . PHE A 1 88 ? 13.57600 42.73600 75.45400 1.000 10.10121 88 PHE A O 1
ATOM 1384 N N . ALA A 1 89 ? 12.31000 40.90000 75.65700 1.000 10.04068 89 ALA A N 1
ATOM 1385 C CA . ALA A 1 89 ? 11.07700 41.64700 75.45800 1.000 10.83288 89 ALA A CA 1
ATOM 1386 C C . ALA A 1 89 ? 10.82300 42.63900 76.59000 1.000 10.74866 89 ALA A C 1
ATOM 1387 O O . ALA A 1 89 ? 10.23100 43.68900 76.34600 1.000 11.25135 89 ALA A O 1
ATOM 1394 N N . VAL A 1 90 ? 11.30400 42.36200 77.80600 1.000 9.99594 90 VAL A N 1
ATOM 1395 C CA . VAL A 1 90 ? 11.20800 43.33400 78.90600 1.000 10.81445 90 VAL A CA 1
ATOM 1396 C C . VAL A 1 90 ? 11.85800 44.64100 78.50700 1.000 10.29597 90 VAL A C 1
ATOM 1397 O O . VAL A 1 90 ? 11.45700 45.72700 78.93400 1.000 11.55138 90 VAL A O 1
ATOM 1410 N N . MET A 1 91 ? 12.91100 44.55200 77.69400 1.000 9.72748 91 MET A N 1
ATOM 1411 C CA . MET A 1 91 ? 13.68900 45.69400 77.23000 1.000 9.91698 91 MET A CA 1
ATOM 1412 C C . MET A 1 91 ? 13.31100 46.14500 75.82800 1.000 10.03541 91 MET A C 1
ATOM 1413 O O . MET A 1 91 ? 14.11300 46.81900 75.16600 1.000 10.42230 91 MET A O 1
ATOM 1427 N N . GLY A 1 92 ? 12.11900 45.78100 75.35300 1.000 10.06963 92 GLY A N 1
ATOM 1428 C CA . GLY A 1 92 ? 11.68400 46.28000 74.08300 1.000 10.64338 92 GLY A CA 1
ATOM 1429 C C . GLY A 1 92 ? 12.42700 45.70800 72.89300 1.000 11.38294 92 GLY A C 1
ATOM 1430 O O . GLY A 1 92 ? 12.42500 46.33500 71.82300 1.000 13.65690 92 GLY A O 1
ATOM 1434 N N . MET A 1 93 ? 13.05900 44.54500 73.05600 1.000 11.61455 93 MET A N 1
ATOM 1435 C CA . MET A 1 93 ? 13.86200 43.95300 71.99600 1.000 14.83336 93 MET A CA 1
ATOM 1436 C C . MET A 1 93 ? 13.11100 42.77700 71.43400 1.000 14.53595 93 MET A C 1
ATOM 1437 O O . MET A 1 93 ? 12.72500 41.88600 72.20800 1.000 22.44216 93 MET A O 1
ATOM 1451 N N . GLN A 1 94 ? 12.90500 42.71800 70.18000 1.000 10.59074 94 GLN A N 1
ATOM 1452 C CA . GLN A 1 94 ? 12.20000 41.69500 69.44200 1.000 11.09344 94 GLN A CA 1
ATOM 1453 C C . GLN A 1 94 ? 13.14600 40.95300 68.52700 1.000 9.81960 94 GLN A C 1
ATOM 1454 O O . GLN A 1 94 ? 14.13000 41.52600 68.07100 1.000 9.74064 94 GLN A O 1
ATOM 1468 N N . PRO A 1 95 ? 12.85100 39.69200 68.17600 1.000 10.39335 95 PRO A N 1
ATOM 1469 C CA . PRO A 1 95 ? 13.74500 38.95000 67.26100 1.000 10.80130 95 PRO A CA 1
ATOM 1470 C C . PRO A 1 95 ? 13.57700 39.40900 65.82400 1.000 11.28030 95 PRO A C 1
ATOM 1471 O O . PRO A 1 95 ? 12.45400 39.38300 65.29900 1.000 13.57268 95 PRO A O 1
ATOM 1482 N N . VAL A 1 96 ? 14.66900 39.82300 65.20800 1.000 10.70128 96 VAL A N 1
ATOM 1483 C CA . VAL A 1 96 ? 14.65800 40.33700 63.84200 1.000 11.26977 96 VAL A CA 1
ATOM 1484 C C . VAL A 1 96 ? 15.66900 39.54100 63.03600 1.000 11.36452 96 VAL A C 1
ATOM 1485 O O . VAL A 1 96 ? 16.83600 39.42600 63.42700 1.000 12.34885 96 VAL A O 1
ATOM 1498 N N . GLY A 1 97 ? 15.23300 39.03300 61.87900 1.000 12.18304 97 GLY A N 1
ATOM 1499 C CA . GLY A 1 97 ? 16.11000 38.34800 60.97000 1.000 13.46214 97 GLY A CA 1
ATOM 1500 C C . GLY A 1 97 ? 16.40500 36.91900 61.33800 1.000 12.91734 97 GLY A C 1
ATOM 1501 O O . GLY A 1 97 ? 16.12000 36.44900 62.43900 1.000 14.52806 97 GLY A O 1
ATOM 1505 N N . TYR A 1 98 ? 16.99300 36.19800 60.38900 1.000 14.25697 98 TYR A N 1
ATOM 1506 C CA . TYR A 1 98 ? 17.34800 34.80000 60.58200 1.000 14.33856 98 TYR A CA 1
ATOM 1507 C C . TYR A 1 98 ? 18.61900 34.52300 59.79300 1.000 15.24656 98 TYR A C 1
ATOM 1508 O O . TYR A 1 98 ? 18.73300 34.86400 58.61300 1.000 18.89963 98 TYR A O 1
ATOM 1526 N N . TYR A 1 99 ? 19.60000 33.93800 60.48100 1.000 14.00168 99 TYR A N 1
ATOM 1527 C CA . TYR A 1 99 ? 20.94200 33.72000 59.95100 1.000 16.22300 99 TYR A CA 1
ATOM 1528 C C . TYR A 1 99 ? 21.27300 32.25500 60.17500 1.000 18.20745 99 TYR A C 1
ATOM 1529 O O . TYR A 1 99 ? 21.42500 31.82900 61.31900 1.000 19.06808 99 TYR A O 1
ATOM 1547 N N . ASP A 1 100 ? 21.35900 31.47800 59.11600 1.000 18.41800 100 ASP A N 1
ATOM 1548 C CA . ASP A 1 100 ? 21.60300 30.04300 59.22800 1.000 21.41309 100 ASP A CA 1
ATOM 1549 C C . ASP A 1 100 ? 23.00900 29.72400 58.77400 1.000 22.95802 100 ASP A C 1
ATOM 1550 O O . ASP A 1 100 ? 23.32900 29.84500 57.58800 1.000 25.12933 100 ASP A O 1
ATOM 1559 N N . LEU A 1 101 ? 23.84500 29.33200 59.71700 1.000 28.38235 101 LEU A N 1
ATOM 1560 C CA . LEU A 1 101 ? 25.20800 28.95800 59.38700 1.000 35.54374 101 LEU A CA 1
ATOM 1561 C C . LEU A 1 101 ? 25.38600 27.47600 59.10400 1.000 37.90981 101 LEU A C 1
ATOM 1562 O O . LEU A 1 101 ? 26.51800 27.05100 58.84100 1.000 40.44432 101 LEU A O 1
ATOM 1578 N N . SER A 1 102 ? 24.32000 26.66900 59.16300 1.000 41.67342 102 SER A N 1
ATOM 1579 C CA A SER A 1 102 ? 24.45400 25.26000 58.80400 0.180 45.08698 102 SER A CA 1
ATOM 1580 C CA B SER A 1 102 ? 24.45400 25.25800 58.80700 0.820 44.26583 102 SER A CA 1
ATOM 1581 C C . SER A 1 102 ? 25.08200 25.08800 57.42900 1.000 49.95599 102 SER A C 1
ATOM 1582 O O . SER A 1 102 ? 25.78000 24.09900 57.18300 1.000 53.58274 102 SER A O 1
ATOM 1597 N N . SER A 1 103 ? 24.83900 26.03200 56.51700 1.000 55.45665 103 SER A N 1
ATOM 1598 C CA . SER A 1 103 ? 25.44600 25.97300 55.19100 1.000 59.12025 103 SER A CA 1
ATOM 1599 C C . SER A 1 103 ? 26.96500 26.02100 55.27600 1.000 60.99942 103 SER A C 1
ATOM 1600 O O . SER A 1 103 ? 27.66000 25.25500 54.59600 1.000 63.37865 103 SER A O 1
ATOM 1608 N N . ALA A 1 104 ? 27.49800 26.91600 56.10000 1.000 59.83612 104 ALA A N 1
ATOM 1609 C CA . ALA A 1 104 ? 28.93100 27.14700 56.19600 1.000 58.33594 104 ALA A CA 1
ATOM 1610 C C . ALA A 1 104 ? 29.62400 26.19700 57.16300 1.000 58.05433 104 ALA A C 1
ATOM 1611 O O . ALA A 1 104 ? 30.77300 26.44700 57.53300 1.000 58.66756 104 ALA A O 1
ATOM 1618 N N . GLY A 1 105 ? 28.95400 25.13000 57.58700 1.000 56.81997 105 GLY A N 1
ATOM 1619 C CA . GLY A 1 105 ? 29.54500 24.11800 58.43700 1.000 54.38284 105 GLY A CA 1
ATOM 1620 C C . GLY A 1 105 ? 29.56800 24.42900 59.92000 1.000 51.81674 105 GLY A C 1
ATOM 1621 O O . GLY A 1 105 ? 30.09200 23.61800 60.69400 1.000 52.92740 105 GLY A O 1
ATOM 1625 N N . VAL A 1 106 ? 29.04800 25.57700 60.34300 1.000 47.71888 106 VAL A N 1
ATOM 1626 C CA . VAL A 1 106 ? 28.98100 25.94000 61.75900 1.000 43.99738 106 VAL A CA 1
ATOM 1627 C C . VAL A 1 106 ? 27.61600 25.54200 62.31100 1.000 37.72821 106 VAL A C 1
ATOM 1628 O O . VAL A 1 106 ? 26.58100 25.95800 61.76400 1.000 37.64136 106 VAL A O 1
ATOM 1641 N N . PRO A 1 107 ? 27.55200 24.75700 63.39100 1.000 31.54062 107 PRO A N 1
ATOM 1642 C CA . PRO A 1 107 ? 26.26600 24.17200 63.82600 1.000 30.29047 107 PRO A CA 1
ATOM 1643 C C . PRO A 1 107 ? 25.41000 25.12000 64.67300 1.000 27.53225 107 PRO A C 1
ATOM 1644 O O . PRO A 1 107 ? 24.99800 24.79200 65.78900 1.000 26.02680 107 PRO A O 1
ATOM 1655 N N . VAL A 1 108 ? 25.10600 26.29900 64.11800 1.000 24.72402 108 VAL A N 1
ATOM 1656 C CA . VAL A 1 108 ? 24.24000 27.26400 64.77200 1.000 21.73945 108 VAL A CA 1
ATOM 1657 C C . VAL A 1 108 ? 23.29200 27.90400 63.75500 1.000 20.27348 108 VAL A C 1
ATOM 1658 O O . VAL A 1 108 ? 23.56400 27.95700 62.55300 1.000 22.46322 108 VAL A O 1
ATOM 1671 N N . HIS A 1 109 ? 22.18200 28.44100 64.27800 1.000 17.20469 109 HIS A N 1
ATOM 1672 C CA . HIS A 1 109 ? 21.36100 29.40700 63.54400 1.000 15.88875 109 HIS A CA 1
ATOM 1673 C C . HIS A 1 109 ? 20.91000 30.46400 64.54200 1.000 14.42541 109 HIS A C 1
ATOM 1674 O O . HIS A 1 109 ? 20.86500 30.19600 65.75100 1.000 14.42278 109 HIS A O 1
ATOM 1688 N N . SER A 1 110 ? 20.58600 31.65900 64.03100 1.000 14.06748 110 SER A N 1
ATOM 1689 C CA . SER A 1 110 ? 20.57400 32.83000 64.89100 1.000 14.03589 110 SER A CA 1
ATOM 1690 C C . SER A 1 110 ? 19.54700 33.85800 64.45500 1.000 10.85920 110 SER A C 1
ATOM 1691 O O . SER A 1 110 ? 19.06800 33.88800 63.31400 1.000 12.68047 110 SER A O 1
ATOM 1699 N N . THR A 1 111 ? 19.24300 34.74700 65.41200 1.000 11.28293 111 THR A N 1
ATOM 1700 C CA . THR A 1 111 ? 18.46800 35.96000 65.17000 1.000 10.60653 111 THR A CA 1
ATOM 1701 C C . THR A 1 111 ? 19.13200 37.07900 65.94200 1.000 10.40651 111 THR A C 1
ATOM 1702 O O . THR A 1 111 ? 20.04300 36.83400 66.72300 1.000 12.60414 111 THR A O 1
ATOM 1713 N N . ALA A 1 112 ? 18.68700 38.31400 65.74200 1.000 10.43020 112 ALA A N 1
ATOM 1714 C CA . ALA A 1 112 ? 19.15100 39.40400 66.58800 1.000 11.75141 112 ALA A CA 1
ATOM 1715 C C . ALA A 1 112 ? 17.95400 40.04200 67.29100 1.000 10.55916 112 ALA A C 1
ATOM 1716 O O . ALA A 1 112 ? 16.97300 40.40300 66.65000 1.000 12.98050 112 ALA A O 1
ATOM 1723 N N . PHE A 1 113 ? 18.07000 40.22000 68.58900 1.000 9.81960 113 PHE A N 1
ATOM 1724 C CA . PHE A 1 113 ? 17.04800 40.90600 69.36100 1.000 9.39060 113 PHE A CA 1
ATOM 1725 C C . PHE A 1 113 ? 17.38400 42.39700 69.37400 1.000 9.40902 113 PHE A C 1
ATOM 1726 O O . PHE A 1 113 ? 18.51200 42.77000 69.73400 1.000 10.03278 113 PHE A O 1
ATOM 1743 N N . ARG A 1 114 ? 16.41500 43.23400 69.01000 1.000 8.86422 114 ARG A N 1
ATOM 1744 C CA . ARG A 1 114 ? 16.62300 44.66100 68.92700 1.000 8.58524 114 ARG A CA 1
ATOM 1745 C C . ARG A 1 114 ? 15.27800 45.36200 68.95500 1.000 8.97476 114 ARG A C 1
ATOM 1746 O O . ARG A 1 114 ? 14.23600 44.75700 68.68500 1.000 9.28532 114 ARG A O 1
ATOM 1767 N N . ALA A 1 115 ? 15.28900 46.66700 69.24800 1.000 8.76684 115 ALA A N 1
ATOM 1768 C CA . ALA A 1 115 ? 14.12000 47.50300 69.03000 1.000 9.67221 115 ALA A CA 1
ATOM 1769 C C . ALA A 1 115 ? 13.95700 47.70400 67.52900 1.000 9.09583 115 ALA A C 1
ATOM 1770 O O . ALA A 1 115 ? 14.85200 47.48700 66.72400 1.000 9.82223 115 ALA A O 1
ATOM 1777 N N . VAL A 1 116 ? 12.76200 48.13200 67.15100 1.000 11.56718 116 VAL A N 1
ATOM 1778 C CA . VAL A 1 116 ? 12.37600 48.13900 65.74100 1.000 13.07262 116 VAL A CA 1
ATOM 1779 C C . VAL A 1 116 ? 12.03400 49.51200 65.16800 1.000 13.45688 116 VAL A C 1
ATOM 1780 O O . VAL A 1 116 ? 12.04800 49.68400 63.93600 1.000 14.36751 116 VAL A O 1
ATOM 1793 N N . HIS A 1 117 ? 11.73200 50.48600 65.98300 1.000 12.00670 117 HIS A N 1
ATOM 1794 C CA . HIS A 1 117 ? 11.23500 51.77900 65.54800 1.000 11.83300 117 HIS A CA 1
ATOM 1795 C C . HIS A 1 117 ? 12.36600 52.77600 65.76100 1.000 12.18304 117 HIS A C 1
ATOM 1796 O O . HIS A 1 117 ? 13.04400 52.71100 66.80200 1.000 12.35938 117 HIS A O 1
ATOM 1810 N N . GLU A 1 118 ? 12.53800 53.70000 64.82100 1.000 13.12263 118 GLU A N 1
ATOM 1811 C CA . GLU A 1 118 ? 13.62200 54.67500 64.91300 1.000 14.94916 118 GLU A CA 1
ATOM 1812 C C . GLU A 1 118 ? 13.64900 55.46200 66.20200 1.000 14.06221 118 GLU A C 1
ATOM 1813 O O . GLU A 1 118 ? 14.73500 55.81100 66.66800 1.000 14.32540 118 GLU A O 1
ATOM 1825 N N . GLN A 1 119 ? 12.50300 55.78100 66.79900 1.000 13.81745 119 GLN A N 1
ATOM 1826 C CA . GLN A 1 119 ? 12.54800 56.54700 68.03800 1.000 13.89114 119 GLN A CA 1
ATOM 1827 C C . GLN A 1 119 ? 13.05100 55.67900 69.19000 1.000 12.32779 119 GLN A C 1
ATOM 1828 O O . GLN A 1 119 ? 13.77800 56.14500 70.05600 1.000 13.65690 119 GLN A O 1
ATOM 1842 N N . SER A 1 120 ? 12.65000 54.42200 69.22200 1.000 10.99869 120 SER A N 1
ATOM 1843 C CA . SER A 1 120 ? 13.17200 53.49200 70.22400 1.000 11.19345 120 SER A CA 1
ATOM 1844 C C . SER A 1 120 ? 14.67200 53.30200 70.04300 1.000 10.60390 120 SER A C 1
ATOM 1845 O O . SER A 1 120 ? 15.43900 53.31700 71.02200 1.000 11.18029 120 SER A O 1
ATOM 1853 N N . LEU A 1 121 ? 15.09800 53.08700 68.78600 1.000 10.78287 121 LEU A N 1
ATOM 1854 C CA . LEU A 1 121 ? 16.50100 52.89500 68.45600 1.000 10.47231 121 LEU A CA 1
ATOM 1855 C C . LEU A 1 121 ? 17.31000 54.11000 68.86000 1.000 11.33820 121 LEU A C 1
ATOM 1856 O O . LEU A 1 121 ? 18.48100 53.99100 69.22800 1.000 11.71719 121 LEU A O 1
ATOM 1872 N N . HIS A 1 122 ? 16.71000 55.28500 68.76800 1.000 11.40663 122 HIS A N 1
ATOM 1873 C CA . HIS A 1 122 ? 17.38400 56.50200 69.16400 1.000 12.20146 122 HIS A CA 1
ATOM 1874 C C . HIS A 1 122 ? 17.72500 56.49000 70.62600 1.000 12.50676 122 HIS A C 1
ATOM 1875 O O . HIS A 1 122 ? 18.79800 56.94100 71.02800 1.000 14.44384 122 HIS A O 1
ATOM 1889 N N . VAL A 1 123 ? 16.78700 56.04800 71.46000 1.000 11.48032 123 VAL A N 1
ATOM 1890 C CA . VAL A 1 123 ? 17.03400 55.94800 72.89900 1.000 12.62520 123 VAL A CA 1
ATOM 1891 C C . VAL A 1 123 ? 18.10900 54.88800 73.18500 1.000 11.78562 123 VAL A C 1
ATOM 1892 O O . VAL A 1 123 ? 19.01900 55.11900 73.99700 1.000 12.58835 123 VAL A O 1
ATOM 1905 N N . SER A 1 124 ? 18.04400 53.75100 72.51700 1.000 11.03290 124 SER A N 1
ATOM 1906 C CA . SER A 1 124 ? 19.10400 52.75300 72.59600 1.000 9.89329 124 SER A CA 1
ATOM 1907 C C . SER A 1 124 ? 19.03800 51.81700 71.41600 1.000 10.20122 124 SER A C 1
ATOM 1908 O O . SER A 1 124 ? 18.02200 51.10200 71.26000 1.000 10.77234 124 SER A O 1
ATOM 1916 N N . PRO A 1 125 ? 20.10900 51.70800 70.62300 1.000 9.48272 125 PRO A N 1
ATOM 1917 C CA . PRO A 1 125 ? 20.11400 50.77900 69.50300 1.000 9.68274 125 PRO A CA 1
ATOM 1918 C C . PRO A 1 125 ? 20.76300 49.44400 69.85000 1.000 9.57746 125 PRO A C 1
ATOM 1919 O O . PRO A 1 125 ? 21.14400 48.67300 68.95800 1.000 10.52495 125 PRO A O 1
ATOM 1930 N N . PHE A 1 126 ? 20.86300 49.13400 71.13800 1.000 9.74064 126 PHE A N 1
ATOM 1931 C CA . PHE A 1 126 ? 21.48100 47.87200 71.55400 1.000 10.23017 126 PHE A CA 1
ATOM 1932 C C . PHE A 1 126 ? 20.80700 46.69000 70.89800 1.000 10.25123 126 PHE A C 1
ATOM 1933 O O . PHE A 1 126 ? 19.57300 46.59400 70.88000 1.000 10.88025 126 PHE A O 1
ATOM 1950 N N . ARG A 1 127 ? 21.61700 45.75300 70.43600 1.000 10.04068 127 ARG A N 1
ATOM 1951 C CA . ARG A 1 127 ? 21.12500 44.49300 69.86400 1.000 10.19333 127 ARG A CA 1
ATOM 1952 C C . ARG A 1 127 ? 21.91800 43.35200 70.46700 1.000 10.06436 127 ARG A C 1
ATOM 1953 O O . ARG A 1 127 ? 23.07100 43.53900 70.83400 1.000 10.52495 127 ARG A O 1
ATOM 1974 N N . VAL A 1 128 ? 21.28400 42.17400 70.54400 1.000 10.09332 128 VAL A N 1
ATOM 1975 C CA . VAL A 1 128 ? 21.97800 40.97400 70.95900 1.000 9.95383 128 VAL A CA 1
ATOM 1976 C C . VAL A 1 128 ? 21.78200 39.90800 69.89500 1.000 10.63812 128 VAL A C 1
ATOM 1977 O O . VAL A 1 128 ? 20.66500 39.38000 69.72600 1.000 10.81972 128 VAL A O 1
ATOM 1990 N N . PHE A 1 129 ? 22.85700 39.60700 69.16100 1.000 10.00909 129 PHE A N 1
ATOM 1991 C CA . PHE A 1 129 ? 22.88100 38.52600 68.18100 1.000 9.58010 129 PHE A CA 1
ATOM 1992 C C . PHE A 1 129 ? 22.94300 37.21600 68.95000 1.000 9.97225 129 PHE A C 1
ATOM 1993 O O . PHE A 1 129 ? 23.85800 37.02200 69.75800 1.000 11.14344 129 PHE A O 1
ATOM 2010 N N . THR A 1 130 ? 21.92600 36.37800 68.79000 1.000 9.98541 130 THR A N 1
ATOM 2011 C CA . THR A 1 130 ? 21.70000 35.21200 69.62600 1.000 10.43283 130 THR A CA 1
ATOM 2012 C C . THR A 1 130 ? 21.67400 33.97100 68.75200 1.000 10.48284 130 THR A C 1
ATOM 2013 O O . THR A 1 130 ? 20.79400 33.81000 67.89600 1.000 11.93038 130 THR A O 1
ATOM 2024 N N . SER A 1 131 ? 22.62500 33.06300 68.99700 1.000 12.06987 131 SER A N 1
ATOM 2025 C CA . SER A 1 131 ? 22.70600 31.81600 68.24200 1.000 13.00945 131 SER A CA 1
ATOM 2026 C C . SER A 1 131 ? 22.20100 30.66200 69.07700 1.000 13.47004 131 SER A C 1
ATOM 2027 O O . SER A 1 131 ? 22.44200 30.61200 70.28500 1.000 17.50210 131 SER A O 1
ATOM 2035 N N . LEU A 1 132 ? 21.51800 29.74600 68.40800 1.000 13.93851 132 LEU A N 1
ATOM 2036 C CA . LEU A 1 132 ? 21.11200 28.49700 69.01200 1.000 14.20960 132 LEU A CA 1
ATOM 2037 C C . LEU A 1 132 ? 21.92700 27.36600 68.39200 1.000 16.89939 132 LEU A C 1
ATOM 2038 O O . LEU A 1 132 ? 21.93000 27.18200 67.17000 1.000 16.69937 132 LEU A O 1
ATOM 2054 N N . LEU A 1 133 ? 22.64100 26.63600 69.24900 1.000 16.51251 133 LEU A N 1
ATOM 2055 C CA . LEU A 1 133 ? 23.40200 25.47100 68.83700 1.000 17.69949 133 LEU A CA 1
ATOM 2056 C C . LEU A 1 133 ? 22.45900 24.38400 68.33400 1.000 19.74710 133 LEU A C 1
ATOM 2057 O O . LEU A 1 133 ? 21.41200 24.12600 68.93100 1.000 21.75261 133 LEU A O 1
ATOM 2073 N N . ARG A 1 134 ? 22.84200 23.73200 67.23200 1.000 22.78431 134 ARG A N 1
ATOM 2074 C CA . ARG A 1 134 ? 22.09200 22.61000 66.67400 1.000 26.78479 134 ARG A CA 1
ATOM 2075 C C . ARG A 1 134 ? 22.85400 21.33100 66.98900 1.000 31.76960 134 ARG A C 1
ATOM 2076 O O . ARG A 1 134 ? 24.01300 21.17700 66.58100 1.000 35.12790 134 ARG A O 1
ATOM 2097 N N . LEU A 1 135 ? 22.22300 20.44600 67.73600 1.000 30.66947 135 LEU A N 1
ATOM 2098 C CA . LEU A 1 135 ? 22.90100 19.20700 68.09300 1.000 34.41202 135 LEU A CA 1
ATOM 2099 C C . LEU A 1 135 ? 22.72700 18.08200 67.08200 1.000 36.96496 135 LEU A C 1
ATOM 2100 O O . LEU A 1 135 ? 23.49400 17.10700 67.13300 1.000 36.90179 135 LEU A O 1
ATOM 2116 N N . GLU A 1 136 ? 21.74900 18.17000 66.17900 1.000 40.47591 136 GLU A N 1
ATOM 2117 C CA . GLU A 1 136 ? 21.52900 17.07100 65.24200 1.000 46.57927 136 GLU A CA 1
ATOM 2118 C C . GLU A 1 136 ? 22.73300 16.88400 64.33300 1.000 54.50654 136 GLU A C 1
ATOM 2119 O O . GLU A 1 136 ? 23.07700 15.75700 63.96000 1.000 56.94893 136 GLU A O 1
ATOM 2131 N N . LEU A 1 137 ? 23.38000 17.98100 63.95700 1.000 59.08077 137 LEU A N 1
ATOM 2132 C CA . LEU A 1 137 ? 24.51100 17.95600 63.04200 1.000 63.82871 137 LEU A CA 1
ATOM 2133 C C . LEU A 1 137 ? 25.73500 17.29000 63.64400 1.000 67.17384 137 LEU A C 1
ATOM 2134 O O . LEU A 1 137 ? 26.74800 17.16800 62.94800 1.000 68.61612 137 LEU A O 1
ATOM 2150 N N . ILE A 1 138 ? 25.66500 16.85600 64.90000 1.000 69.81100 138 ILE A N 1
ATOM 2151 C CA . ILE A 1 138 ? 26.72000 16.04100 65.49500 1.000 72.84031 138 ILE A CA 1
ATOM 2152 C C . ILE A 1 138 ? 26.47900 14.59300 65.09200 1.000 76.08807 138 ILE A C 1
ATOM 2153 O O . ILE A 1 138 ? 25.43500 14.01600 65.41500 1.000 76.30915 138 ILE A O 1
ATOM 2169 N N . ASP A 1 139 ? 27.44900 13.99700 64.40000 1.000 78.91736 139 ASP A N 1
ATOM 2170 C CA . ASP A 1 139 ? 27.31600 12.64200 63.88000 1.000 81.54662 139 ASP A CA 1
ATOM 2171 C C . ASP A 1 139 ? 28.05400 11.60600 64.71900 1.000 79.08843 139 ASP A C 1
ATOM 2172 O O . ASP A 1 139 ? 28.24300 10.47500 64.26100 1.000 80.46491 139 ASP A O 1
ATOM 2181 N N . ASN A 1 140 ? 28.48300 11.96500 65.92600 1.000 74.39313 140 ASN A N 1
ATOM 2182 C CA . ASN A 1 140 ? 28.99000 10.98700 66.88300 1.000 69.18724 140 ASN A CA 1
ATOM 2183 C C . ASN A 1 140 ? 27.93700 10.86200 67.97300 1.000 64.24718 140 ASN A C 1
ATOM 2184 O O . ASN A 1 140 ? 27.86300 11.72300 68.86600 1.000 64.42351 140 ASN A O 1
ATOM 2195 N N . PRO A 1 141 ? 27.09500 9.83400 67.94400 1.000 58.47543 141 PRO A N 1
ATOM 2196 C CA . PRO A 1 141 ? 25.94300 9.80900 68.85900 1.000 53.42483 141 PRO A CA 1
ATOM 2197 C C . PRO A 1 141 ? 26.27500 9.99300 70.33000 1.000 47.92680 141 PRO A C 1
ATOM 2198 O O . PRO A 1 141 ? 25.49500 10.63200 71.04000 1.000 42.72091 141 PRO A O 1
ATOM 2209 N N . GLN A 1 142 ? 27.38500 9.43400 70.82500 1.000 47.12144 142 GLN A N 1
ATOM 2210 C CA . GLN A 1 142 ? 27.66700 9.57500 72.25000 1.000 46.01868 142 GLN A CA 1
ATOM 2211 C C . GLN A 1 142 ? 27.97500 11.02100 72.60600 1.000 42.83671 142 GLN A C 1
ATOM 2212 O O . GLN A 1 142 ? 27.64000 11.47800 73.70400 1.000 41.61815 142 GLN A O 1
ATOM 2226 N N . LEU A 1 143 ? 28.61100 11.74800 71.68500 1.000 41.87344 143 LEU A N 1
ATOM 2227 C CA . LEU A 1 143 ? 28.92000 13.15200 71.91500 1.000 42.37087 143 LEU A CA 1
ATOM 2228 C C . LEU A 1 143 ? 27.65300 13.99700 71.94300 1.000 38.19668 143 LEU A C 1
ATOM 2229 O O . LEU A 1 143 ? 27.53800 14.91000 72.76300 1.000 35.63322 143 LEU A O 1
ATOM 2245 N N . ARG A 1 144 ? 26.68800 13.70300 71.08200 1.000 39.90478 144 ARG A N 1
ATOM 2246 C CA . ARG A 1 144 ? 25.38700 14.39800 71.04300 1.000 39.36788 144 ARG A CA 1
ATOM 2247 C C . ARG A 1 144 ? 24.66100 14.14100 72.35900 1.000 36.03590 144 ARG A C 1
ATOM 2248 O O . ARG A 1 144 ? 24.17000 15.06400 72.93900 1.000 35.41477 144 ARG A O 1
ATOM 2269 N N . GLU A 1 145 ? 24.65000 12.90000 72.82200 1.000 34.98841 145 GLU A N 1
ATOM 2270 C CA . GLU A 1 145 ? 24.00300 12.55700 74.08800 1.000 35.62796 145 GLU A CA 1
ATOM 2271 C C . GLU A 1 145 ? 24.64600 13.28300 75.26000 1.000 32.92237 145 GLU A C 1
ATOM 2272 O O . GLU A 1 145 ? 23.94700 13.77200 76.15100 1.000 32.31177 145 GLU A O 1
ATOM 2284 N N . LEU A 1 146 ? 25.97800 13.34700 75.29300 1.000 29.81673 146 LEU A N 1
ATOM 2285 C CA . LEU A 1 146 ? 26.63600 14.06900 76.37500 1.000 29.85621 146 LEU A CA 1
ATOM 2286 C C . LEU A 1 146 ? 26.20500 15.52800 76.36500 1.000 28.16917 146 LEU A C 1
ATOM 2287 O O . LEU A 1 146 ? 25.76200 16.06700 77.38600 1.000 28.63501 146 LEU A O 1
ATOM 2303 N N . ALA A 1 147 ? 26.30600 16.17900 75.20600 1.000 26.83743 147 ALA A N 1
ATOM 2304 C CA . ALA A 1 147 ? 25.91000 17.57600 75.10500 1.000 26.44001 147 ALA A CA 1
ATOM 2305 C C . ALA A 1 147 ? 24.46200 17.78000 75.52900 1.000 27.55330 147 ALA A C 1
ATOM 2306 O O . ALA A 1 147 ? 24.14200 18.72400 76.26800 1.000 26.51634 147 ALA A O 1
ATOM 2313 N N . GLN A 1 148 ? 23.55900 16.92300 75.03900 1.000 30.54840 148 GLN A N 1
ATOM 2314 C CA . GLN A 1 148 ? 22.15500 17.07000 75.40300 1.000 30.74316 148 GLN A CA 1
ATOM 2315 C C . GLN A 1 148 ? 21.96200 16.94500 76.90600 1.000 29.47459 148 GLN A C 1
ATOM 2316 O O . GLN A 1 148 ? 21.21600 17.72400 77.51300 1.000 30.52734 148 GLN A O 1
ATOM 2330 N N . SER A 1 149 ? 22.64600 15.97800 77.53600 1.000 28.10074 149 SER A N 1
ATOM 2331 C CA . SER A 1 149 ? 22.42400 15.80100 78.96600 1.000 33.04344 149 SER A CA 1
ATOM 2332 C C . SER A 1 149 ? 22.95200 16.98400 79.76300 1.000 32.04858 149 SER A C 1
ATOM 2333 O O . SER A 1 149 ? 22.27700 17.46700 80.67800 1.000 36.35173 149 SER A O 1
ATOM 2341 N N . ILE A 1 150 ? 24.13500 17.50200 79.40300 1.000 28.44552 150 ILE A N 1
ATOM 2342 C CA . ILE A 1 150 ? 24.69100 18.63000 80.13900 1.000 28.07442 150 ILE A CA 1
ATOM 2343 C C . ILE A 1 150 ? 23.78600 19.84000 79.99700 1.000 28.97453 150 ILE A C 1
ATOM 2344 O O . ILE A 1 150 ? 23.47100 20.53100 80.97700 1.000 32.90395 150 ILE A O 1
ATOM 2360 N N . LEU A 1 151 ? 23.34900 20.11600 78.76700 1.000 25.37409 151 LEU A N 1
ATOM 2361 C CA . LEU A 1 151 ? 22.52600 21.29000 78.51700 1.000 26.65056 151 LEU A CA 1
ATOM 2362 C C . LEU A 1 151 ? 21.15400 21.14400 79.15000 1.000 33.76984 151 LEU A C 1
ATOM 2363 O O . LEU A 1 151 ? 20.56700 22.13000 79.61200 1.000 35.27528 151 LEU A O 1
ATOM 2379 N N . ALA A 1 152 ? 20.64100 19.91800 79.18800 1.000 35.86746 152 ALA A N 1
ATOM 2380 C CA . ALA A 1 152 ? 19.26500 19.71600 79.62100 1.000 38.61252 152 ALA A CA 1
ATOM 2381 C C . ALA A 1 152 ? 19.07200 20.19700 81.04600 1.000 40.08375 152 ALA A C 1
ATOM 2382 O O . ALA A 1 152 ? 18.03000 20.78200 81.38000 1.000 42.33139 152 ALA A O 1
ATOM 2389 N N . LYS A 1 153 ? 20.06000 19.96000 81.90700 1.000 37.92823 153 LYS A N 1
ATOM 2390 C CA . LYS A 1 153 ? 19.88900 20.21800 83.32600 1.000 39.36525 153 LYS A CA 1
ATOM 2391 C C . LYS A 1 153 ? 20.41700 21.55900 83.81100 1.000 36.15170 153 LYS A C 1
ATOM 2392 O O . LYS A 1 153 ? 20.18200 21.90400 84.97500 1.000 40.22324 153 LYS A O 1
ATOM 2411 N N . ARG A 1 154 ? 21.13500 22.31400 82.98600 1.000 29.99307 154 ARG A N 1
ATOM 2412 C CA . ARG A 1 154 ? 21.60100 23.60600 83.47000 1.000 24.71086 154 ARG A CA 1
ATOM 2413 C C . ARG A 1 154 ? 20.44000 24.60100 83.51800 1.000 21.52363 154 ARG A C 1
ATOM 2414 O O . ARG A 1 154 ? 19.45000 24.48800 82.77600 1.000 23.17383 154 ARG A O 1
ATOM 2435 N N . GLN A 1 155 ? 20.57600 25.60300 84.39100 1.000 20.65774 155 GLN A N 1
ATOM 2436 C CA . GLN A 1 155 ? 19.60000 26.68200 84.53400 1.000 18.47853 155 GLN A CA 1
ATOM 2437 C C . GLN A 1 155 ? 20.31200 28.02500 84.40200 1.000 17.02309 155 GLN A C 1
ATOM 2438 O O . GLN A 1 155 ? 20.90400 28.51400 85.36700 1.000 21.76577 155 GLN A O 1
ATOM 2452 N N . ILE A 1 156 ? 20.25200 28.62300 83.22100 1.000 14.00957 156 ILE A N 1
ATOM 2453 C CA . ILE A 1 156 ? 21.04500 29.81700 82.95600 1.000 14.37804 156 ILE A CA 1
ATOM 2454 C C . ILE A 1 156 ? 20.45100 31.11200 83.47800 1.000 12.99630 156 ILE A C 1
ATOM 2455 O O . ILE A 1 156 ? 21.13400 32.13000 83.47900 1.000 15.09918 156 ILE A O 1
ATOM 2471 N N . PHE A 1 157 ? 19.19900 31.13800 83.90200 1.000 12.39096 157 PHE A N 1
ATOM 2472 C CA . PHE A 1 157 ? 18.54100 32.32000 84.41200 1.000 12.96208 157 PHE A CA 1
ATOM 2473 C C . PHE A 1 157 ? 18.35800 32.22400 85.91400 1.000 13.40161 157 PHE A C 1
ATOM 2474 O O . PHE A 1 157 ? 17.98200 31.15800 86.43100 1.000 16.49145 157 PHE A O 1
ATOM 2491 N N . THR A 1 158 ? 18.60000 33.32400 86.61600 1.000 12.63573 158 THR A N 1
ATOM 2492 C CA . THR A 1 158 ? 18.30800 33.32100 88.03600 1.000 12.53571 158 THR A CA 1
ATOM 2493 C C . THR A 1 158 ? 16.80700 33.29200 88.26100 1.000 11.90932 158 THR A C 1
ATOM 2494 O O . THR A 1 158 ? 16.00600 33.74600 87.44200 1.000 12.17514 158 THR A O 1
ATOM 2505 N N . SER A 1 159 ? 16.41900 32.72500 89.40100 1.000 13.24369 159 SER A N 1
ATOM 2506 C CA . SER A 1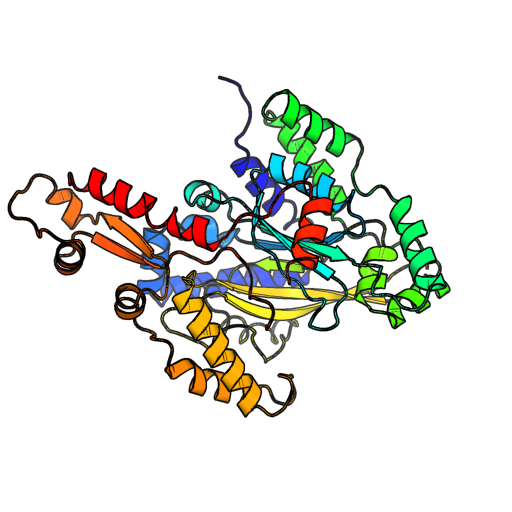 159 ? 15.00900 32.68900 89.73400 1.000 13.03051 159 SER A CA 1
ATOM 2507 C C . SER A 1 159 ? 14.42000 34.09600 89.81400 1.000 12.41201 159 SER A C 1
ATOM 2508 O O . SER A 1 159 ? 13.26000 34.30600 89.40500 1.000 12.85417 159 SER A O 1
ATOM 2516 N N . ARG A 1 160 ? 15.18800 35.05700 90.34200 1.000 11.86984 160 ARG A N 1
ATOM 2517 C CA . ARG A 1 160 ? 14.67900 36.42100 90.43700 1.000 11.53823 160 ARG A CA 1
ATOM 2518 C C . ARG A 1 160 ? 14.46400 37.02500 89.03700 1.000 11.11449 160 ARG A C 1
ATOM 2519 O O . ARG A 1 160 ? 13.47300 37.72600 88.79900 1.000 11.96459 160 ARG A O 1
ATOM 2540 N N . ALA A 1 161 ? 15.38100 36.75400 88.10000 1.000 11.01974 161 ALA A N 1
ATOM 2541 C CA . ALA A 1 161 ? 15.14200 37.22700 86.73400 1.000 11.47769 161 ALA A CA 1
ATOM 2542 C C . ALA A 1 161 ? 13.83000 36.68900 86.19000 1.000 10.98553 161 ALA A C 1
ATOM 2543 O O . ALA A 1 161 ? 13.06200 37.41500 85.56900 1.000 11.81194 161 ALA A O 1
ATOM 2550 N N . LEU A 1 162 ? 13.60200 35.38100 86.34900 1.000 11.27767 162 LEU A N 1
ATOM 2551 C CA . LEU A 1 162 ? 12.38800 34.76200 85.83500 1.000 11.38031 162 LEU A CA 1
ATOM 2552 C C . LEU A 1 162 ? 11.14400 35.35900 86.48600 1.000 10.93552 162 LEU A C 1
ATOM 2553 O O . LEU A 1 162 ? 10.13600 35.59900 85.81500 1.000 12.29095 162 LEU A O 1
ATOM 2569 N N . GLU A 1 163 ? 11.22200 35.65700 87.79000 1.000 11.19345 163 GLU A N 1
ATOM 2570 C CA . GLU A 1 163 ? 10.09700 36.28200 88.47100 1.000 11.96986 163 GLU A CA 1
ATOM 2571 C C . GLU A 1 163 ? 9.78800 37.64100 87.86900 1.000 10.87499 163 GLU A C 1
ATOM 2572 O O . GLU A 1 163 ? 8.62100 37.99700 87.67800 1.000 11.51980 163 GLU A O 1
ATOM 2584 N N . LEU A 1 164 ? 10.83800 38.44200 87.60400 1.000 11.50401 164 LEU A N 1
ATOM 2585 C CA . LEU A 1 164 ? 10.60200 39.79800 87.12700 1.000 11.21713 164 LEU A CA 1
ATOM 2586 C C . LEU A 1 164 ? 10.13800 39.80500 85.67500 1.000 10.84867 164 LEU A C 1
ATOM 2587 O O . LEU A 1 164 ? 9.32400 40.66300 85.30400 1.000 11.20134 164 LEU A O 1
ATOM 2603 N N . ILE A 1 165 ? 10.56600 38.84500 84.85900 1.000 10.76971 165 ILE A N 1
ATOM 2604 C CA . ILE A 1 165 ? 10.02400 38.67800 83.50800 1.000 10.85656 165 ILE A CA 1
ATOM 2605 C C . ILE A 1 165 ? 8.52600 38.39500 83.57500 1.000 10.35914 165 ILE A C 1
ATOM 2606 O O . ILE A 1 165 ? 7.69900 39.02500 82.89600 1.000 11.49612 165 ILE A O 1
ATOM 2622 N N . ALA A 1 166 ? 8.13800 37.45800 84.44800 1.000 10.70128 166 ALA A N 1
ATOM 2623 C CA . ALA A 1 166 ? 6.72200 37.10500 84.58900 1.000 12.20409 166 ALA A CA 1
ATOM 2624 C C . ALA A 1 166 ? 5.91600 38.29200 85.10100 1.000 10.99869 166 ALA A C 1
ATOM 2625 O O . ALA A 1 166 ? 4.78200 38.54200 84.64900 1.000 12.27252 166 ALA A O 1
ATOM 2632 N N . GLN A 1 167 ? 6.46500 39.00800 86.08100 1.000 10.91973 167 GLN A N 1
ATOM 2633 C CA . GLN A 1 167 ? 5.81000 40.18400 86.62900 1.000 10.95921 167 GLN A CA 1
ATOM 2634 C C . GLN A 1 167 ? 5.60200 41.24900 85.56000 1.000 10.59601 167 GLN A C 1
ATOM 2635 O O . GLN A 1 167 ? 4.50300 41.84200 85.43900 1.000 11.98828 167 GLN A O 1
ATOM 2649 N N . CYS A 1 168 ? 6.63700 41.50700 84.75800 1.000 10.81709 168 CYS A N 1
ATOM 2650 C CA . CYS A 1 168 ? 6.54200 42.49700 83.69200 1.000 10.88815 168 CYS A CA 1
ATOM 2651 C C . CYS A 1 168 ? 5.40800 42.14100 82.74800 1.000 10.88552 168 CYS A C 1
ATOM 2652 O O . CYS A 1 168 ? 4.61500 43.00100 82.34700 1.000 12.86470 168 CYS A O 1
ATOM 2660 N N . GLU A 1 169 ? 5.34100 40.85800 82.35500 1.000 11.03027 169 GLU A N 1
ATOM 2661 C CA . GLU A 1 169 ? 4.30300 40.43300 81.40800 1.000 11.42769 169 GLU A CA 1
ATOM 2662 C C . GLU A 1 169 ? 2.91500 40.60300 82.00800 1.000 12.29621 169 GLU A C 1
ATOM 2663 O O . GLU A 1 169 ? 1.99500 41.08300 81.33400 1.000 13.06999 169 GLU A O 1
ATOM 2675 N N . ARG A 1 170 ? 2.74100 40.19800 83.26500 1.000 11.84879 170 ARG A N 1
ATOM 2676 C CA . ARG A 1 170 ? 1.41700 40.19000 83.87500 1.000 13.34897 170 ARG A CA 1
ATOM 2677 C C . ARG A 1 170 ? 0.91800 41.59900 84.14500 1.000 12.11461 170 ARG A C 1
ATOM 2678 O O . ARG A 1 170 ? -0.29000 41.86600 84.01800 1.000 12.89365 170 ARG A O 1
ATOM 2699 N N . GLU A 1 171 ? 1.82400 42.49700 84.53300 1.000 12.61730 171 GLU A N 1
ATOM 2700 C CA . GLU A 1 171 ? 1.44900 43.82000 84.99300 1.000 12.64889 171 GLU A CA 1
ATOM 2701 C C . GLU A 1 171 ? 1.58500 44.87700 83.91500 1.000 13.52531 171 GLU A C 1
ATOM 2702 O O . GLU A 1 171 ? 0.94000 45.92700 84.01000 1.000 15.73610 171 GLU A O 1
ATOM 2714 N N . GLY A 1 172 ? 2.40700 44.63600 82.89800 1.000 13.03577 172 GLY A N 1
ATOM 2715 C CA . GLY A 1 172 ? 2.59900 45.56600 81.80300 1.000 14.13591 172 GLY A CA 1
ATOM 2716 C C . GLY A 1 172 ? 3.82800 46.43000 81.88500 1.000 13.90956 172 GLY A C 1
ATOM 2717 O O . GLY A 1 172 ? 3.91300 47.43400 81.16100 1.000 16.95203 172 GLY A O 1
ATOM 2721 N N . GLY A 1 173 ? 4.74600 46.14500 82.78200 1.000 11.84879 173 GLY A N 1
ATOM 2722 C CA . GLY A 1 173 ? 5.99900 46.85600 82.89100 1.000 11.28556 173 GLY A CA 1
ATOM 2723 C C . GLY A 1 173 ? 6.56800 46.70800 84.29500 1.000 11.25661 173 GLY A C 1
ATOM 2724 O O . GLY A 1 173 ? 6.03800 45.96100 85.11900 1.000 12.21462 173 GLY A O 1
ATOM 2728 N N . LEU A 1 174 ? 7.65400 47.44400 84.53600 1.000 11.68561 174 LEU A N 1
ATOM 2729 C CA . LEU A 1 174 ? 8.36600 47.45000 85.79300 1.000 11.06185 174 LEU A CA 1
ATOM 2730 C C . LEU A 1 174 ? 8.62400 48.89300 86.19300 1.000 12.13303 174 LEU A C 1
ATOM 2731 O O . LEU A 1 174 ? 8.96000 49.72600 85.36100 1.000 13.22527 174 LEU A O 1
ATOM 2747 N N . ASP A 1 175 ? 8.49500 49.19000 87.48500 1.000 13.40424 175 ASP A N 1
ATOM 2748 C CA . ASP A 1 175 ? 8.93500 50.48800 88.02000 1.000 14.80967 175 ASP A CA 1
ATOM 2749 C C . ASP A 1 175 ? 10.45400 50.56700 88.07400 1.000 14.18328 175 ASP A C 1
ATOM 2750 O O . ASP A 1 175 ? 11.14100 49.61400 87.77300 1.000 14.82283 175 ASP A O 1
ATOM 2759 N N . ALA A 1 176 ? 10.97500 51.74000 88.46200 1.000 16.26774 176 ALA A N 1
ATOM 2760 C CA . ALA A 1 176 ? 12.41400 51.97200 88.38000 1.000 17.98637 176 ALA A CA 1
ATOM 2761 C C . ALA A 1 176 ? 13.19100 50.99000 89.24400 1.000 18.62592 176 ALA A C 1
ATOM 2762 O O . ALA A 1 176 ? 14.22200 50.46300 88.80900 1.000 18.67856 176 ALA A O 1
ATOM 2769 N N . ALA A 1 177 ? 12.73300 50.74900 90.47000 1.000 18.11007 177 ALA A N 1
ATOM 2770 C CA . ALA A 1 177 ? 13.46700 49.84900 91.35300 1.000 18.92069 177 ALA A CA 1
ATOM 2771 C C . ALA A 1 177 ? 13.47000 48.42400 90.82300 1.000 17.66791 177 ALA A C 1
ATOM 2772 O O . ALA A 1 177 ? 14.50700 47.75100 90.85900 1.000 17.81793 177 ALA A O 1
ATOM 2779 N N . ASP A 1 178 ? 12.31800 47.93400 90.34100 1.000 15.75715 178 ASP A N 1
ATOM 2780 C CA . ASP A 1 178 ? 12.24800 46.58200 89.81000 1.000 14.61754 178 ASP A CA 1
ATOM 2781 C C . ASP A 1 178 ? 13.02500 46.47400 88.51000 1.000 13.23843 178 ASP A C 1
ATOM 2782 O O . ASP A 1 178 ? 13.62600 45.43000 88.24700 1.000 13.32528 178 ASP A O 1
ATOM 2791 N N . ALA A 1 179 ? 13.04400 47.54000 87.68600 1.000 12.94103 179 ALA A N 1
ATOM 2792 C CA . ALA A 1 179 ? 13.85100 47.51200 86.47000 1.000 13.59110 179 ALA A CA 1
ATOM 2793 C C . ALA A 1 179 ? 15.33200 47.41300 86.79400 1.000 13.79902 179 ALA A C 1
ATOM 2794 O O . ALA A 1 179 ? 16.08500 46.72000 86.09500 1.000 14.07800 179 ALA A O 1
ATOM 2801 N N . GLU A 1 180 ? 15.79700 48.15600 87.81100 1.000 16.00981 180 GLU A N 1
ATOM 2802 C CA . GLU A 1 180 ? 17.19200 48.04800 88.23000 1.000 17.25996 180 GLU A CA 1
ATOM 2803 C C . GLU A 1 180 ? 17.52700 46.63500 88.71500 1.000 15.84664 180 GLU A C 1
ATOM 2804 O O . GLU A 1 180 ? 18.56800 46.07000 88.35300 1.000 15.15708 180 GLU A O 1
ATOM 2816 N N . THR A 1 181 ? 16.63200 46.02400 89.50500 1.000 14.65965 181 THR A N 1
ATOM 2817 C CA . THR A 1 181 ? 16.85700 44.65600 89.93500 1.000 14.43857 181 THR A CA 1
ATOM 2818 C C . THR A 1 181 ? 16.89500 43.72700 88.73300 1.000 12.43833 181 THR A C 1
ATOM 2819 O O . THR A 1 181 ? 17.74600 42.83200 88.64200 1.000 13.51478 181 THR A O 1
ATOM 2830 N N . PHE A 1 182 ? 15.96700 43.92400 87.80600 1.000 11.55138 182 PHE A N 1
ATOM 2831 C CA . PHE A 1 182 ? 15.93700 43.12600 86.58100 1.000 11.31715 182 PHE A CA 1
ATOM 2832 C C . PHE A 1 182 ? 17.27000 43.18600 85.82500 1.000 11.62771 182 PHE A C 1
ATOM 2833 O O . PHE A 1 182 ? 17.77500 42.16000 85.35700 1.000 11.85142 182 PHE A O 1
ATOM 2850 N N . VAL A 1 183 ? 17.81800 44.40500 85.64500 1.000 11.86721 183 VAL A N 1
ATOM 2851 C CA . VAL A 1 183 ? 19.06000 44.52600 84.89800 1.000 12.68310 183 VAL A CA 1
ATOM 2852 C C . VAL A 1 183 ? 20.15300 43.73900 85.58300 1.000 12.92787 183 VAL A C 1
ATOM 2853 O O . VAL A 1 183 ? 20.90100 43.00900 84.93500 1.000 13.30159 183 VAL A O 1
ATOM 2866 N N . GLN A 1 184 ? 20.23300 43.85300 86.90400 1.000 12.28832 184 GLN A N 1
ATOM 2867 C CA . GLN A 1 184 ? 21.30000 43.15000 87.59800 1.000 13.49899 184 GLN A CA 1
ATOM 2868 C C . GLN A 1 184 ? 21.12200 41.64100 87.52200 1.000 13.02261 184 GLN A C 1
ATOM 2869 O O . GLN A 1 184 ? 22.10900 40.89200 87.38500 1.000 14.45963 184 GLN A O 1
ATOM 2883 N N . GLU A 1 185 ? 19.88300 41.17100 87.65700 1.000 11.74878 185 GLU A N 1
ATOM 2884 C CA . GLU A 1 185 ? 19.65000 39.74100 87.60100 1.000 12.42781 185 GLU A CA 1
ATOM 2885 C C . GLU A 1 185 ? 19.87200 39.19000 86.22000 1.000 12.23041 185 GLU A C 1
ATOM 2886 O O . GLU A 1 185 ? 20.42100 38.09900 86.05500 1.000 14.03853 185 GLU A O 1
ATOM 2898 N N . ALA A 1 186 ? 19.41000 39.91200 85.21200 1.000 13.10947 186 ALA A N 1
ATOM 2899 C CA . ALA A 1 186 ? 19.63300 39.48600 83.83100 1.000 13.67532 186 ALA A CA 1
ATOM 2900 C C . ALA A 1 186 ? 21.11100 39.41200 83.50200 1.000 13.91219 186 ALA A C 1
ATOM 2901 O O . ALA A 1 186 ? 21.54900 38.51900 82.77900 1.000 14.56754 186 ALA A O 1
ATOM 2908 N N . LEU A 1 187 ? 21.89300 40.36200 84.01400 1.000 15.24920 187 LEU A N 1
ATOM 2909 C CA . LEU A 1 187 ? 23.30700 40.39600 83.69400 1.000 16.93361 187 LEU A CA 1
ATOM 2910 C C . LEU A 1 187 ? 24.01600 39.13300 84.14600 1.000 16.42302 187 LEU A C 1
ATOM 2911 O O . LEU A 1 187 ? 24.97500 38.70200 83.50100 1.000 16.69147 187 LEU A O 1
ATOM 2927 N N . HIS A 1 188 ? 23.54400 38.51400 85.23600 1.000 16.19142 188 HIS A N 1
ATOM 2928 C CA . HIS A 1 188 ? 24.19800 37.31300 85.69900 1.000 17.56263 188 HIS A CA 1
ATOM 2929 C C . HIS A 1 188 ? 24.22900 36.22300 84.63700 1.000 16.29406 188 HIS A C 1
ATOM 2930 O O . HIS A 1 188 ? 25.17000 35.41500 84.59000 1.000 17.98637 188 HIS A O 1
ATOM 2944 N N . THR A 1 189 ? 23.22500 36.20200 83.74800 1.000 13.76744 189 THR A N 1
ATOM 2945 C CA . THR A 1 189 ? 23.15600 35.17700 82.71700 1.000 14.07537 189 THR A CA 1
ATOM 2946 C C . THR A 1 189 ? 24.37600 35.20200 81.83000 1.000 13.17526 189 THR A C 1
ATOM 2947 O O . THR A 1 189 ? 24.75400 34.16000 81.29100 1.000 15.37816 189 THR A O 1
ATOM 2958 N N . PHE A 1 190 ? 24.98500 36.38400 81.66200 1.000 12.88312 190 PHE A N 1
ATOM 2959 C CA . PHE A 1 190 ? 25.99400 36.62900 80.63700 1.000 12.87260 190 PHE A CA 1
ATOM 2960 C C . PHE A 1 190 ? 27.39500 36.81200 81.18400 1.000 12.74627 190 PHE A C 1
ATOM 2961 O O . PHE A 1 190 ? 28.33200 37.07300 80.41500 1.000 13.02261 190 PHE A O 1
ATOM 2978 N N . ARG A 1 191 ? 27.58400 36.60600 82.47100 1.000 14.04116 191 ARG A N 1
ATOM 2979 C CA . ARG A 1 191 ? 28.90000 36.75600 83.05900 1.000 15.87296 191 ARG A CA 1
ATOM 2980 C C . ARG A 1 191 ? 29.80300 35.58100 82.70200 1.000 15.02812 191 ARG A C 1
ATOM 2981 O O . ARG A 1 191 ? 29.34200 34.44300 82.54400 1.000 16.82307 191 ARG A O 1
ATOM 3002 N N . TRP A 1 192 ? 31.10800 35.84400 82.67200 1.000 14.59912 192 TRP A N 1
ATOM 3003 C CA . TRP A 1 192 ? 32.06600 34.77600 82.45900 1.000 15.23341 192 TRP A CA 1
ATOM 3004 C C . TRP A 1 192 ? 32.22500 33.95000 83.73100 1.000 17.66001 192 TRP A C 1
ATOM 3005 O O . TRP A 1 192 ? 32.35900 34.50200 84.82200 1.000 19.40759 192 TRP A O 1
ATOM 3026 N N . HIS A 1 193 ? 32.25700 32.61800 83.58700 1.000 19.15493 193 HIS A N 1
ATOM 3027 C CA . HIS A 1 193 ? 32.54400 31.69900 84.69300 1.000 23.35543 193 HIS A CA 1
ATOM 3028 C C . HIS A 1 193 ? 33.64500 30.74400 84.26300 1.000 24.72402 193 HIS A C 1
ATOM 3029 O O . HIS A 1 193 ? 33.48500 30.01600 83.28400 1.000 26.06365 193 HIS A O 1
ATOM 3043 N N . GLN A 1 194 ? 34.76800 30.73000 84.99800 1.000 25.66360 194 GLN A N 1
ATOM 3044 C CA . GLN A 1 194 ? 35.91000 29.90800 84.57300 1.000 27.81649 194 GLN A CA 1
ATOM 3045 C C . GLN A 1 194 ? 35.71700 28.42200 84.85700 1.000 27.84281 194 GLN A C 1
ATOM 3046 O O . GLN A 1 194 ? 36.35700 27.59600 84.19700 1.000 29.01137 194 GLN A O 1
ATOM 3060 N N . ASP A 1 195 ? 34.84200 28.05800 85.78900 1.000 27.62963 195 ASP A N 1
ATOM 3061 C CA . ASP A 1 195 ? 34.67600 26.65500 86.16100 1.000 30.95371 195 ASP A CA 1
ATOM 3062 C C . ASP A 1 195 ? 33.76400 25.96400 85.14800 1.000 27.46119 195 ASP A C 1
ATOM 3063 O O . ASP A 1 195 ? 32.55900 26.22900 85.09400 1.000 29.72462 195 ASP A O 1
ATOM 3072 N N . ALA A 1 196 ? 34.34200 25.08500 84.33700 1.000 26.37421 196 ALA A N 1
ATOM 3073 C CA . ALA A 1 196 ? 33.56400 24.31500 83.38000 1.000 26.97955 196 ALA A CA 1
ATOM 3074 C C . ALA A 1 196 ? 32.63900 23.32500 84.08800 1.000 29.63513 196 ALA A C 1
ATOM 3075 O O . ALA A 1 196 ? 32.83400 22.94300 85.24500 1.000 31.91435 196 ALA A O 1
ATOM 3082 N N . THR A 1 197 ? 31.62800 22.89100 83.34600 1.000 31.02740 197 THR A N 1
ATOM 3083 C CA . THR A 1 197 ? 30.65200 21.92900 83.81300 1.000 33.23820 197 THR A CA 1
ATOM 3084 C C . THR A 1 197 ? 31.00700 20.50300 83.41400 1.000 34.74101 197 THR A C 1
ATOM 3085 O O . THR A 1 197 ? 30.21900 19.58700 83.67800 1.000 37.74663 197 THR A O 1
ATOM 3096 N N . VAL A 1 198 ? 32.17400 20.29100 82.81500 1.000 34.29359 198 VAL A N 1
ATOM 3097 C CA . VAL A 1 198 ? 32.56400 19.01500 82.24200 1.000 36.82284 198 VAL A CA 1
ATOM 3098 C C . VAL A 1 198 ? 33.97700 18.69900 82.70400 1.000 35.97800 198 VAL A C 1
ATOM 3099 O O . VAL A 1 198 ? 34.70400 19.55900 83.20400 1.000 35.60427 198 VAL A O 1
ATOM 3112 N N . THR A 1 199 ? 34.34500 17.42700 82.55500 1.000 36.11486 199 THR A N 1
ATOM 3113 C CA . THR A 1 199 ? 35.71300 17.01200 82.80300 1.000 38.19142 199 THR A CA 1
ATOM 3114 C C . THR A 1 199 ? 36.59700 17.45900 81.64500 1.000 39.14943 199 THR A C 1
ATOM 3115 O O . THR A 1 199 ? 36.12100 17.78600 80.55400 1.000 36.86758 199 THR A O 1
ATOM 3126 N N . ALA A 1 200 ? 37.90600 17.45800 81.88500 1.000 42.94462 200 ALA A N 1
ATOM 3127 C CA . ALA A 1 200 ? 38.84300 17.78700 80.81400 1.000 44.63693 200 ALA A CA 1
ATOM 3128 C C . ALA A 1 200 ? 38.64400 16.86000 79.62300 1.000 43.79209 200 ALA A C 1
ATOM 3129 O O . ALA A 1 200 ? 38.70100 17.29300 78.46600 1.000 44.15793 200 ALA A O 1
ATOM 3136 N N . GLU A 1 201 ? 38.38700 15.57600 79.89500 1.000 43.79736 201 GLU A N 1
ATOM 3137 C CA . GLU A 1 201 ? 38.15800 14.61000 78.82600 1.000 42.32086 201 GLU A CA 1
ATOM 3138 C C . GLU A 1 201 ? 36.94100 15.00100 78.00100 1.000 40.86543 201 GLU A C 1
ATOM 3139 O O . GLU A 1 201 ? 37.01700 15.11300 76.77300 1.000 43.44995 201 GLU A O 1
ATOM 3151 N N . GLN A 1 202 ? 35.81000 15.20600 78.66700 1.000 38.61779 202 GLN A N 1
ATOM 3152 C CA . GLN A 1 202 ? 34.59800 15.64600 77.98000 1.000 37.43080 202 GLN A CA 1
ATOM 3153 C C . GLN A 1 202 ? 34.82600 16.94800 77.21800 1.000 38.89677 202 GLN A C 1
ATOM 3154 O O . GLN A 1 202 ? 34.41500 17.07700 76.05800 1.000 40.14429 202 GLN A O 1
ATOM 3168 N N . TYR A 1 203 ? 35.48100 17.92500 77.85300 1.000 38.34144 203 TYR A N 1
ATOM 3169 C CA . TYR A 1 203 ? 35.78000 19.17300 77.15900 1.000 38.67569 203 TYR A CA 1
ATOM 3170 C C . TYR A 1 203 ? 36.56800 18.91700 75.88800 1.000 39.50737 203 TYR A C 1
ATOM 3171 O O . TYR A 1 203 ? 36.33100 19.55200 74.85800 1.000 40.90490 203 TYR A O 1
ATOM 3189 N N . GLN A 1 204 ? 37.50900 17.97000 75.94200 1.000 44.15529 204 GLN A N 1
ATOM 3190 C CA . GLN A 1 204 ? 38.32600 17.65700 74.77500 1.000 47.00300 204 GLN A CA 1
ATOM 3191 C C . GLN A 1 204 ? 37.47500 17.11100 73.63500 1.000 47.39779 204 GLN A C 1
ATOM 3192 O O . GLN A 1 204 ? 37.63200 17.51700 72.47900 1.000 47.18197 204 GLN A O 1
ATOM 3206 N N . GLN A 1 205 ? 36.58100 16.17000 73.94000 1.000 46.16080 205 GLN A N 1
ATOM 3207 C CA . GLN A 1 205 ? 35.77000 15.56200 72.89400 1.000 46.44504 205 GLN A CA 1
ATOM 3208 C C . GLN A 1 205 ? 34.82800 16.58200 72.27600 1.000 44.39216 205 GLN A C 1
ATOM 3209 O O . GLN A 1 205 ? 34.65000 16.61200 71.05100 1.000 45.94498 205 GLN A O 1
ATOM 3223 N N . LEU A 1 206 ? 34.22300 17.43600 73.10700 1.000 43.53680 206 LEU A N 1
ATOM 3224 C CA . LEU A 1 206 ? 33.35200 18.48100 72.58600 1.000 41.41812 206 LEU A CA 1
ATOM 3225 C C . LEU A 1 206 ? 34.13100 19.46500 71.71600 1.000 42.02609 206 LEU A C 1
ATOM 3226 O O . LEU A 1 206 ? 33.64900 19.88900 70.66300 1.000 41.26547 206 LEU A O 1
ATOM 3242 N N . HIS A 1 207 ? 35.33900 19.83600 72.15000 1.000 43.28677 207 HIS A N 1
ATOM 3243 C CA . HIS A 1 207 ? 36.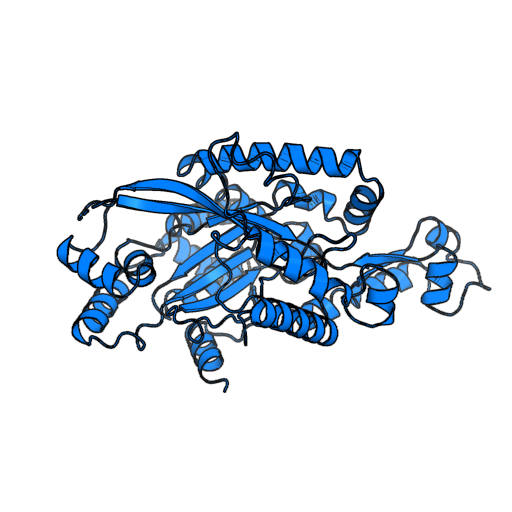12500 20.87100 71.48000 1.000 47.29514 207 HIS A CA 1
ATOM 3244 C C . HIS A 1 207 ? 36.62800 20.42000 70.11400 1.000 48.01102 207 HIS A C 1
ATOM 3245 O O . HIS A 1 207 ? 36.69800 21.22900 69.18200 1.000 47.25303 207 HIS A O 1
ATOM 3259 N N . ASP A 1 208 ? 36.97600 19.14100 69.97300 1.000 49.49278 208 ASP A N 1
ATOM 3260 C CA . ASP A 1 208 ? 37.42000 18.64700 68.67500 1.000 52.07993 208 ASP A CA 1
ATOM 3261 C C . ASP A 1 208 ? 36.27100 18.44500 67.69800 1.000 53.02215 208 ASP A C 1
ATOM 3262 O O . ASP A 1 208 ? 36.50300 18.45900 66.48600 1.000 53.40640 208 ASP A O 1
ATOM 3271 N N . GLN A 1 209 ? 35.04600 18.25900 68.19700 1.000 53.40377 209 GLN A N 1
ATOM 3272 C CA . GLN A 1 209 ? 33.88300 18.20700 67.32400 1.000 52.11151 209 GLN A CA 1
ATOM 3273 C C . GLN A 1 209 ? 33.64500 19.56500 66.67900 1.000 50.91400 209 GLN A C 1
ATOM 3274 O O . GLN A 1 209 ? 33.47300 19.66300 65.46000 1.000 52.51945 209 GLN A O 1
ATOM 3288 N N . HIS A 1 210 ? 33.63800 20.62500 67.48400 1.000 45.78707 210 HIS A N 1
ATOM 3289 C CA . HIS A 1 210 ? 33.61800 21.99800 67.00800 1.000 42.91830 210 HIS A CA 1
ATOM 3290 C C . HIS A 1 210 ? 33.89500 22.88400 68.21300 1.000 38.49935 210 HIS A C 1
ATOM 3291 O O . HIS A 1 210 ? 33.32600 22.66100 69.28400 1.000 35.46741 210 HIS A O 1
ATOM 3305 N N . ARG A 1 211 ? 34.77900 23.87400 68.04300 1.000 38.43092 211 ARG A N 1
ATOM 3306 C CA . ARG A 1 211 ? 35.08200 24.76300 69.15700 1.000 38.54936 211 ARG A CA 1
ATOM 3307 C C . ARG A 1 211 ? 33.81500 25.37900 69.72000 1.000 33.59877 211 ARG A C 1
ATOM 3308 O O . ARG A 1 211 ? 33.71600 25.60900 70.92900 1.000 32.58022 211 ARG A O 1
ATOM 3329 N N . LEU A 1 212 ? 32.82500 25.63900 68.86600 1.000 32.35914 212 LEU A N 1
ATOM 3330 C CA . LEU A 1 212 ? 31.58700 26.25300 69.32500 1.000 30.88528 212 LEU A CA 1
ATOM 3331 C C . LEU A 1 212 ? 30.78900 25.32200 70.22900 1.000 28.72713 212 LEU A C 1
ATOM 3332 O O . LEU A 1 212 ? 30.13600 25.77600 71.17200 1.000 28.47447 212 LEU A O 1
ATOM 3348 N N . ILE A 1 213 ? 30.85100 24.01900 69.98400 1.000 28.81135 213 ILE A N 1
ATOM 3349 C CA . ILE A 1 213 ? 30.13600 23.09000 70.84900 1.000 26.69267 213 ILE A CA 1
ATOM 3350 C C . ILE A 1 213 ? 30.68800 23.14300 72.26600 1.000 24.90299 213 ILE A C 1
ATOM 3351 O O . ILE A 1 213 ? 29.92700 23.14300 73.23400 1.000 22.46059 213 ILE A O 1
ATOM 3367 N N . ALA A 1 214 ? 32.02000 23.18800 72.41500 1.000 23.94761 214 ALA A N 1
ATOM 3368 C CA . ALA A 1 214 ? 32.59100 23.30900 73.75000 1.000 23.47650 214 ALA A CA 1
ATOM 3369 C C . ALA A 1 214 ? 32.23800 24.65100 74.39800 1.000 22.94486 214 ALA A C 1
ATOM 3370 O O . ALA A 1 214 ? 31.90500 24.70400 75.58900 1.000 21.96053 214 ALA A O 1
ATOM 3377 N N . ASP A 1 215 ? 32.32500 25.74300 73.64300 1.000 20.61300 215 ASP A N 1
ATOM 3378 C CA . ASP A 1 215 ? 32.02200 27.05400 74.19400 1.000 20.32086 215 ASP A CA 1
ATOM 3379 C C . ASP A 1 215 ? 30.61800 27.10200 74.80100 1.000 19.33916 215 ASP A C 1
ATOM 3380 O O . ASP A 1 215 ? 30.40700 27.77500 75.81600 1.000 21.88420 215 ASP A O 1
ATOM 3389 N N . VAL A 1 216 ? 29.65800 26.40400 74.18800 1.000 17.70475 216 VAL A N 1
ATOM 3390 C CA . VAL A 1 216 ? 28.28500 26.37200 74.68800 1.000 17.72055 216 VAL A CA 1
ATOM 3391 C C . VAL A 1 216 ? 28.13300 25.34300 75.80000 1.000 17.77055 216 VAL A C 1
ATOM 3392 O O . VAL A 1 216 ? 27.64700 25.63100 76.89500 1.000 21.68681 216 VAL A O 1
ATOM 3405 N N . VAL A 1 217 ? 28.54400 24.10900 75.54000 1.000 19.53129 217 VAL A N 1
ATOM 3406 C CA . VAL A 1 217 ? 28.19500 23.03000 76.44600 1.000 19.57603 217 VAL A CA 1
ATOM 3407 C C . VAL A 1 217 ? 29.04300 23.05800 77.71000 1.000 20.95514 217 VAL A C 1
ATOM 3408 O O . VAL A 1 217 ? 28.56900 22.69500 78.79600 1.000 22.88695 217 VAL A O 1
ATOM 3421 N N . ALA A 1 218 ? 30.29900 23.46800 77.60100 1.000 21.78945 218 ALA A N 1
ATOM 3422 C CA . ALA A 1 218 ? 31.21400 23.30600 78.72000 1.000 23.67652 218 ALA A CA 1
ATOM 3423 C C . ALA A 1 218 ? 31.07100 24.36100 79.81900 1.000 23.69758 218 ALA A C 1
ATOM 3424 O O . ALA A 1 218 ? 31.66000 24.19600 80.88000 1.000 26.31368 218 ALA A O 1
ATOM 3431 N N . PHE A 1 219 ? 30.32800 25.43400 79.59000 1.000 25.91890 219 PHE A N 1
ATOM 3432 C CA . PHE A 1 219 ? 30.26000 26.54300 80.53100 1.000 25.79520 219 PHE A CA 1
ATOM 3433 C C . PHE A 1 219 ? 28.87000 26.64700 81.13700 1.000 24.90562 219 PHE A C 1
ATOM 3434 O O . PHE A 1 219 ? 27.88900 26.07800 80.62900 1.000 25.66097 219 PHE A O 1
ATOM 3451 N N . LYS A 1 220 ? 28.80500 27.38500 82.23300 1.000 23.79759 220 LYS A N 1
ATOM 3452 C CA . LYS A 1 220 ? 27.58500 27.43400 83.01300 1.000 25.31093 220 LYS A CA 1
ATOM 3453 C C . LYS A 1 220 ? 26.46500 28.15700 82.28100 1.000 23.85549 220 LYS A C 1
ATOM 3454 O O . LYS A 1 220 ? 25.28400 27.87600 82.54300 1.000 25.16881 220 LYS A O 1
ATOM 3473 N N . GLY A 1 221 ? 26.80500 29.09500 81.39800 1.000 19.11545 221 GLY A N 1
ATOM 3474 C CA . GLY A 1 221 ? 25.80500 29.87900 80.72000 1.000 16.64673 221 GLY A CA 1
ATOM 3475 C C . GLY A 1 221 ? 26.36500 30.60500 79.53200 1.000 15.43606 221 GLY A C 1
ATOM 3476 O O . GLY A 1 221 ? 27.54100 30.43700 79.15900 1.000 16.65463 221 GLY A O 1
ATOM 3480 N N . PRO A 1 222 ? 25.53600 31.44100 78.89600 1.000 14.55174 222 PRO A N 1
ATOM 3481 C CA . PRO A 1 222 ? 25.91200 32.15200 77.65200 1.000 16.16246 222 PRO A CA 1
ATOM 3482 C C . PRO A 1 222 ? 26.73300 33.40800 77.88700 1.000 16.90992 222 PRO A C 1
ATOM 3483 O O . PRO A 1 222 ? 26.23100 34.54600 77.83100 1.000 16.80201 222 PRO A O 1
ATOM 3494 N N . HIS A 1 223 ? 28.00400 33.23100 78.13300 1.000 14.81493 223 HIS A N 1
ATOM 3495 C CA . HIS A 1 223 ? 28.88500 34.36700 78.35000 1.000 14.46489 223 HIS A CA 1
ATOM 3496 C C . HIS A 1 223 ? 28.99500 35.19400 77.07300 1.000 12.68573 223 HIS A C 1
ATOM 3497 O O . HIS A 1 223 ? 28.68200 34.74400 75.96400 1.000 14.93074 223 HIS A O 1
ATOM 3512 N N . ILE A 1 224 ? 29.46200 36.42300 77.22500 1.000 14.26487 224 ILE A N 1
ATOM 3513 C CA . ILE A 1 224 ? 29.52900 37.33300 76.07900 1.000 12.83312 224 ILE A CA 1
ATOM 3514 C C . ILE A 1 224 ? 30.57300 36.79900 75.10600 1.000 14.25697 224 ILE A C 1
ATOM 3515 O O . ILE A 1 224 ? 31.75300 36.63600 75.44600 1.000 17.43893 224 ILE A O 1
ATOM 3531 N N . ASN A 1 225 ? 30.16300 36.51200 73.88500 1.000 12.18567 225 ASN A N 1
ATOM 3532 C CA A ASN A 1 225 ? 31.10500 36.10700 72.85300 0.540 12.09882 225 ASN A CA 1
ATOM 3533 C CA B ASN A 1 225 ? 31.12700 36.10800 72.88000 0.460 13.35950 225 ASN A CA 1
ATOM 3534 C C . ASN A 1 225 ? 31.86700 37.29900 72.30600 1.000 12.77258 225 ASN A C 1
ATOM 3535 O O . ASN A 1 225 ? 33.07200 37.19600 71.99300 1.000 13.95957 225 ASN A O 1
ATOM 3554 N N . HIS A 1 226 ? 31.18700 38.42100 72.18800 1.000 12.20673 226 HIS A N 1
ATOM 3555 C CA . HIS A 1 226 ? 31.84600 39.71000 71.98800 1.000 13.19369 226 HIS A CA 1
ATOM 3556 C C . HIS A 1 226 ? 30.80600 40.78800 72.27600 1.000 11.20924 226 HIS A C 1
ATOM 3557 O O . HIS A 1 226 ? 29.59200 40.55400 72.26500 1.000 10.72760 226 HIS A O 1
ATOM 3571 N N . LEU A 1 227 ? 31.32400 41.97900 72.54300 1.000 11.56981 227 LEU A N 1
ATOM 3572 C CA . LEU A 1 227 ? 30.55400 43.20200 72.65600 1.000 10.89868 227 LEU A CA 1
ATOM 3573 C C . LEU A 1 227 ? 31.22200 44.21700 71.74300 1.000 11.58297 227 LEU A C 1
ATOM 3574 O O . LEU A 1 227 ? 32.40000 44.52700 71.94800 1.000 13.99905 227 LEU A O 1
ATOM 3590 N N . THR A 1 228 ? 30.47800 44.71100 70.76300 1.000 10.81182 228 THR A N 1
ATOM 3591 C CA . THR A 1 228 ? 31.04800 45.45300 69.63200 1.000 10.73550 228 THR A CA 1
ATOM 3592 C C . THR A 1 228 ? 30.57000 46.88600 69.66600 1.000 10.24597 228 THR A C 1
ATOM 3593 O O . THR A 1 228 ? 29.35200 47.13200 69.54700 1.000 11.31451 228 THR A O 1
ATOM 3604 N N . PRO A 1 229 ? 31.49300 47.83700 69.81000 1.000 10.24070 229 PRO A N 1
ATOM 3605 C CA . PRO A 1 229 ? 31.13700 49.25100 69.68300 1.000 10.69076 229 PRO A CA 1
ATOM 3606 C C . PRO A 1 229 ? 31.09000 49.65300 68.22400 1.000 10.57495 229 PRO A C 1
ATOM 3607 O O . PRO A 1 229 ? 31.61700 48.97500 67.34300 1.000 11.75404 229 PRO A O 1
ATOM 3618 N N . ARG A 1 230 ? 30.46300 50.80000 67.98300 1.000 11.02237 230 ARG A N 1
ATOM 3619 C CA . ARG A 1 230 ? 30.29600 51.36000 66.65600 1.000 10.16438 230 ARG A CA 1
ATOM 3620 C C . ARG A 1 230 ? 31.28600 52.49700 66.41600 1.000 10.54600 230 ARG A C 1
ATOM 3621 O O . ARG A 1 230 ? 31.32500 53.47600 67.16600 1.000 11.80405 230 ARG A O 1
ATOM 3642 N N . THR A 1 231 ? 32.10400 52.34200 65.37500 1.000 10.12490 231 THR A N 1
ATOM 3643 C CA . THR A 1 231 ? 32.95800 53.42200 64.92400 1.000 10.82235 231 THR A CA 1
ATOM 3644 C C . THR A 1 231 ? 32.42600 54.02200 63.63800 1.000 10.66970 231 THR A C 1
ATOM 3645 O O . THR A 1 231 ? 31.81000 53.35100 62.82400 1.000 11.17766 231 THR A O 1
ATOM 3656 N N . LEU A 1 232 ? 32.75900 55.30300 63.44400 1.000 11.22503 232 LEU A N 1
ATOM 3657 C CA . LEU A 1 232 ? 32.46500 55.98100 62.18400 1.000 11.75404 232 LEU A CA 1
ATOM 3658 C C . LEU A 1 232 ? 33.49700 55.69000 61.09000 1.000 12.13303 232 LEU A C 1
ATOM 3659 O O . LEU A 1 232 ? 33.28700 56.05900 59.95400 1.000 13.11473 232 LEU A O 1
ATOM 3675 N N . ASP A 1 233 ? 34.62900 55.04700 61.39300 1.000 12.89628 233 ASP A N 1
ATOM 3676 C CA . ASP A 1 233 ? 35.64800 54.81500 60.35200 1.000 12.79627 233 ASP A CA 1
ATOM 3677 C C . ASP A 1 233 ? 36.48500 53.59200 60.71400 1.000 13.62005 233 ASP A C 1
ATOM 3678 O O . ASP A 1 233 ? 37.44800 53.68900 61.46900 1.000 13.50951 233 ASP A O 1
ATOM 3687 N N . ILE A 1 234 ? 36.10100 52.43300 60.17600 1.000 12.79890 234 ILE A N 1
ATOM 3688 C CA . ILE A 1 234 ? 36.80300 51.20600 60.52100 1.000 13.30949 234 ILE A CA 1
ATOM 3689 C C . ILE A 1 234 ? 38.20100 51.18500 59.92600 1.000 13.78586 234 ILE A C 1
ATOM 3690 O O . ILE A 1 234 ? 39.09100 50.53000 60.46500 1.000 15.07286 234 ILE A O 1
ATOM 3706 N N . ASP A 1 235 ? 38.42800 51.87900 58.80500 1.000 14.19907 235 ASP A N 1
ATOM 3707 C CA . ASP A 1 235 ? 39.79000 51.90100 58.28400 1.000 14.26224 235 ASP A CA 1
ATOM 3708 C C . ASP A 1 235 ? 40.71200 52.63000 59.24500 1.000 14.45436 235 ASP A C 1
ATOM 3709 O O . ASP A 1 235 ? 41.84300 52.20800 59.49700 1.000 14.49384 235 ASP A O 1
ATOM 3718 N N . ALA A 1 236 ? 40.24200 53.74400 59.78000 1.000 14.53332 236 ALA A N 1
ATOM 3719 C CA . ALA A 1 236 ? 41.00900 54.51400 60.73500 1.000 15.38869 236 ALA A CA 1
ATOM 3720 C C . ALA A 1 236 ? 41.24700 53.72300 62.00500 1.000 15.02022 236 ALA A C 1
ATOM 3721 O O . ALA A 1 236 ? 42.34400 53.77000 62.57600 1.000 16.66516 236 ALA A O 1
ATOM 3728 N N . ILE A 1 237 ? 40.24000 53.00300 62.48800 1.000 15.15445 237 ILE A N 1
ATOM 3729 C CA A ILE A 1 237 ? 40.49100 52.28500 63.72300 0.550 15.23867 237 ILE A CA 1
ATOM 3730 C CA B ILE A 1 237 ? 40.46800 52.24800 63.72200 0.450 15.73347 237 ILE A CA 1
ATOM 3731 C C . ILE A 1 237 ? 41.52200 51.17800 63.48100 1.000 14.75440 237 ILE A C 1
ATOM 3732 O O . ILE A 1 237 ? 42.34300 50.90900 64.34700 1.000 14.55701 237 ILE A O 1
ATOM 3761 N N . GLN A 1 238 ? 41.47200 50.50600 62.32400 1.000 14.21749 238 GLN A N 1
ATOM 3762 C CA A GLN A 1 238 ? 42.44200 49.45400 62.02200 0.400 15.65451 238 GLN A CA 1
ATOM 3763 C CA B GLN A 1 238 ? 42.44800 49.45200 62.03000 0.600 15.83085 238 GLN A CA 1
ATOM 3764 C C . GLN A 1 238 ? 43.86800 49.99600 62.05100 1.000 15.12287 238 GLN A C 1
ATOM 3765 O O . GLN A 1 238 ? 44.78000 49.28800 62.47600 1.000 17.12047 238 GLN A O 1
ATOM 3791 N N . LEU A 1 239 ? 44.05800 51.24300 61.62200 1.000 14.78335 2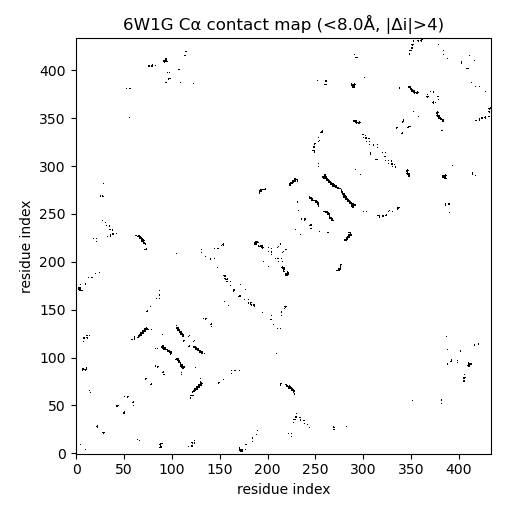39 LEU A N 1
ATOM 3792 C CA . LEU A 1 239 ? 45.36800 51.85400 61.64200 1.000 15.41764 239 LEU A CA 1
ATOM 3793 C C . LEU A 1 239 ? 45.84000 52.17600 63.05800 1.000 16.88360 239 LEU A C 1
ATOM 3794 O O . LEU A 1 239 ? 47.04400 52.31000 63.29000 1.000 17.44420 239 LEU A O 1
ATOM 3810 N N . GLY A 1 240 ? 44.92600 52.37900 63.98900 1.000 17.93373 240 GLY A N 1
ATOM 3811 C CA . GLY A 1 240 ? 45.29100 52.62500 65.37500 1.000 21.11569 240 GLY A CA 1
ATOM 3812 C C . GLY A 1 240 ? 45.38800 51.40100 66.28700 1.000 22.70009 240 GLY A C 1
ATOM 3813 O O . GLY A 1 240 ? 46.02500 51.52000 67.35100 1.000 25.32409 240 GLY A O 1
ATOM 3817 N N . MET A 1 241 ? 44.86100 50.21600 65.85300 1.000 21.78682 241 MET A N 1
ATOM 3818 C CA . MET A 1 241 ? 44.71200 48.99600 66.68000 1.000 21.30255 241 MET A CA 1
ATOM 3819 C C . MET A 1 241 ? 45.99400 48.17000 66.94700 1.000 20.80776 241 MET A C 1
ATOM 3820 O O . MET A 1 241 ? 46.18500 47.69500 68.09500 1.000 22.64219 241 MET A O 1
ATOM 3834 N N A PRO A 1 242 ? 46.80200 47.76900 65.94300 0.310 12.61993 242 PRO A N 1
ATOM 3835 N N B PRO A 1 242 ? 46.93800 48.08400 65.98900 0.690 26.54002 242 PRO A N 1
ATOM 3836 C CA A PRO A 1 242 ? 48.03600 47.02900 66.30600 0.310 9.15636 242 PRO A CA 1
ATOM 3837 C CA B PRO A 1 242 ? 48.24900 47.47500 66.31400 0.690 30.22731 242 PRO A CA 1
ATOM 3838 C C A PRO A 1 242 ? 48.80700 47.73500 67.40200 0.310 8.20888 242 PRO A C 1
ATOM 3839 C C B PRO A 1 242 ? 48.96200 48.19600 67.45000 0.690 33.13292 242 PRO A C 1
ATOM 3840 O O A PRO A 1 242 ? 49.41000 47.10200 68.26800 0.310 9.55115 242 PRO A O 1
ATOM 3841 O O B PRO A 1 242 ? 49.50500 47.55400 68.35600 0.690 37.38343 242 PRO A O 1
ATOM 3862 N N A ALA A 1 243 ? 48.84600 49.06600 67.34500 0.310 9.32743 243 ALA A N 1
ATOM 3863 N N B ALA A 1 243 ? 49.01200 49.52900 67.40800 0.690 30.69842 243 ALA A N 1
ATOM 3864 C CA A ALA A 1 243 ? 49.63900 49.81900 68.31700 0.310 11.37505 243 ALA A CA 1
ATOM 3865 C CA B ALA A 1 243 ? 49.58600 50.30500 68.50800 0.690 30.62736 243 ALA A CA 1
ATOM 3866 C C A ALA A 1 243 ? 49.17800 49.54300 69.74800 0.310 14.35172 243 ALA A C 1
ATOM 3867 C C B ALA A 1 243 ? 49.08900 49.87000 69.87200 0.690 27.54014 243 ALA A C 1
ATOM 3868 O O A ALA A 1 243 ? 49.99100 49.51600 70.68000 0.310 17.52052 243 ALA A O 1
ATOM 3869 O O B ALA A 1 243 ? 49.78100 50.05000 70.87800 0.690 27.10588 243 ALA A O 1
ATOM 3882 N N . LYS A 1 244 ? 47.86800 49.37300 69.95000 1.000 21.98948 244 LYS A N 1
ATOM 3883 C CA . LYS A 1 244 ? 47.26200 49.10600 71.25000 1.000 25.01879 244 LYS A CA 1
ATOM 3884 C C . LYS A 1 244 ? 47.24700 47.62300 71.61600 1.000 26.64793 244 LYS A C 1
ATOM 3885 O O . LYS A 1 244 ? 46.63900 47.26200 72.61200 1.000 28.25865 244 LYS A O 1
ATOM 3905 N N . GLY A 1 245 ? 47.90800 46.76400 70.83000 1.000 24.84772 245 GLY A N 1
ATOM 3906 C CA . GLY A 1 245 ? 47.96500 45.35200 71.17300 1.000 25.84520 245 GLY A CA 1
ATOM 3907 C C . GLY A 1 245 ? 46.77000 44.51900 70.78300 1.000 24.87140 245 GLY A C 1
ATOM 3908 O O . GLY A 1 245 ? 46.58100 43.42800 71.33500 1.000 25.51622 245 GLY A O 1
ATOM 3912 N N . ILE A 1 246 ? 45.93300 44.99600 69.85300 1.000 23.51335 246 ILE A N 1
ATOM 3913 C CA . ILE A 1 246 ? 44.77000 44.24600 69.38700 1.000 23.67126 246 ILE A CA 1
ATOM 3914 C C . ILE A 1 246 ? 44.82900 44.18600 67.86400 1.000 21.39730 246 ILE A C 1
ATOM 3915 O O . ILE A 1 246 ? 43.92900 44.74000 67.18100 1.000 20.66564 246 ILE A O 1
ATOM 3931 N N . PRO A 1 247 ? 45.92500 43.66400 67.27900 1.000 21.89473 247 PRO A N 1
ATOM 3932 C CA . PRO A 1 247 ? 46.01600 43.68400 65.81500 1.000 23.20278 247 PRO A CA 1
ATOM 3933 C C . PRO A 1 247 ? 44.83000 42.94600 65.24500 1.000 18.94174 247 PRO A C 1
ATOM 3934 O O . PRO A 1 247 ? 44.59200 41.77000 65.59300 1.000 19.61288 247 PRO A O 1
ATOM 3945 N N . PRO A 1 248 ? 44.07700 43.57000 64.36700 1.000 20.44719 248 PRO A N 1
ATOM 3946 C CA . PRO A 1 248 ? 42.89100 42.88200 63.87000 1.000 21.11043 248 PRO A CA 1
ATOM 3947 C C . PRO A 1 248 ? 43.23900 42.09400 62.62500 1.000 21.32361 248 PRO A C 1
ATOM 3948 O O . PRO A 1 248 ? 44.31200 42.22900 62.04000 1.000 24.29239 248 PRO A O 1
ATOM 3959 N N . LYS A 1 249 ? 42.28900 41.27000 62.22700 1.000 22.30531 249 LYS A N 1
ATOM 3960 C CA . LYS A 1 249 ? 42.36500 40.65900 60.92200 1.000 22.78694 249 LYS A CA 1
ATOM 3961 C C . LYS A 1 249 ? 42.40900 41.74100 59.85900 1.000 22.01317 249 LYS A C 1
ATOM 3962 O O . LYS A 1 249 ? 41.62500 42.70600 59.88100 1.000 22.97118 249 LYS A O 1
ATOM 3981 N N . ALA A 1 250 ? 43.35400 41.61200 58.93800 1.000 23.46597 250 ALA A N 1
ATOM 3982 C CA . ALA A 1 250 ? 43.43900 42.55500 57.83100 1.000 24.40029 250 ALA A CA 1
ATOM 3983 C C . ALA A 1 250 ? 42.22800 42.47700 56.91600 1.000 25.55306 250 ALA A C 1
ATOM 3984 O O . ALA A 1 250 ? 41.83000 43.49600 56.35500 1.000 26.75847 250 ALA A O 1
ATOM 3991 N N . VAL A 1 251 ? 41.65000 41.29100 56.72800 1.000 22.60271 251 VAL A N 1
ATOM 3992 C CA . VAL A 1 251 ? 40.42100 41.17600 55.96300 1.000 22.83432 251 VAL A CA 1
ATOM 3993 C C . VAL A 1 251 ? 39.27800 41.80000 56.75100 1.000 20.91830 251 VAL A C 1
ATOM 3994 O O . VAL A 1 251 ? 38.98200 41.41500 57.88300 1.000 25.96101 251 VAL A O 1
ATOM 4007 N N . VAL A 1 252 ? 38.60800 42.76100 56.15500 1.000 18.77857 252 VAL A N 1
ATOM 4008 C CA . VAL A 1 252 ? 37.43600 43.37800 56.74300 1.000 16.38881 252 VAL A CA 1
ATOM 4009 C C . VAL A 1 252 ? 36.22200 42.77100 56.06600 1.000 15.64661 252 VAL A C 1
ATOM 4010 O O . VAL A 1 252 ? 36.12100 42.79300 54.82600 1.000 16.50987 252 VAL A O 1
ATOM 4023 N N . GLU A 1 253 ? 35.28400 42.25800 56.87000 1.000 14.93600 253 GLU A N 1
ATOM 4024 C CA . GLU A 1 253 ? 34.04400 41.73800 56.31400 1.000 15.62819 253 GLU A CA 1
ATOM 4025 C C . GLU A 1 253 ? 33.11700 42.88100 55.95700 1.000 14.58859 253 GLU A C 1
ATOM 4026 O O . GLU A 1 253 ? 33.11900 43.91000 56.63500 1.000 14.94916 253 GLU A O 1
ATOM 4038 N N . GLY A 1 254 ? 32.32800 42.68100 54.89700 1.000 13.63321 254 GLY A N 1
ATOM 4039 C CA . GLY A 1 254 ? 31.40900 43.67300 54.39200 1.000 14.42278 254 GLY A CA 1
ATOM 4040 C C . GLY A 1 254 ? 31.90100 44.29000 53.10200 1.000 13.98852 254 GLY A C 1
ATOM 4041 O O . GLY A 1 254 ? 32.87800 43.85000 52.49600 1.000 15.62556 254 GLY A O 1
ATOM 4045 N N . PRO A 1 255 ? 31.22000 45.33500 52.64000 1.000 13.28317 255 PRO A N 1
ATOM 4046 C CA . PRO A 1 255 ? 31.67000 46.04800 51.43000 1.000 13.99641 255 PRO A CA 1
ATOM 4047 C C . PRO A 1 255 ? 33.00800 46.72000 51.66700 1.000 13.23053 255 PRO A C 1
ATOM 4048 O O . PRO A 1 255 ? 33.44300 46.87000 52.80500 1.000 14.04379 255 PRO A O 1
ATOM 4059 N N . PRO A 1 256 ? 33.67900 47.14800 50.59400 1.000 14.62281 256 PRO A N 1
ATOM 4060 C CA . PRO A 1 256 ? 34.87300 47.97300 50.73900 1.000 15.90191 256 PRO A CA 1
ATOM 4061 C C . PRO A 1 256 ? 34.55000 49.39000 51.18800 1.000 14.17012 256 PRO A C 1
ATOM 4062 O O . PRO A 1 256 ? 33.36200 49.75900 51.32500 1.000 14.56490 256 PRO A O 1
ATOM 4073 N N . THR A 1 257 ? 35.59500 50.17200 51.41500 1.000 14.78862 257 THR A N 1
ATOM 4074 C CA . THR A 1 257 ? 35.45600 51.58100 51.75600 1.000 15.37290 257 THR A CA 1
ATOM 4075 C C . THR A 1 257 ? 34.61600 52.29000 50.70700 1.000 15.00969 257 THR A C 1
ATOM 4076 O O . THR A 1 257 ? 34.83800 52.13200 49.50400 1.000 16.65989 257 THR A O 1
ATOM 4087 N N . ARG A 1 258 ? 33.68300 53.11400 51.17000 1.000 14.77809 258 ARG A N 1
ATOM 4088 C CA . ARG A 1 258 ? 32.80700 53.88600 50.31300 1.000 14.62807 258 ARG A CA 1
ATOM 4089 C C . ARG A 1 258 ? 32.57800 55.24900 50.94400 1.000 15.05444 258 ARG A C 1
ATOM 4090 O O . ARG A 1 258 ? 32.62200 55.41600 52.15800 1.000 15.17024 258 ARG A O 1
ATOM 4111 N N . ARG A 1 259 ? 32.24600 56.22000 50.09200 1.000 14.86757 259 ARG A N 1
ATOM 4112 C CA . ARG A 1 259 ? 31.77600 57.51300 50.58600 1.000 16.12562 259 ARG A CA 1
ATOM 4113 C C . ARG A 1 259 ? 30.44200 57.37000 51.31700 1.000 15.13603 259 ARG A C 1
ATOM 4114 O O . ARG A 1 259 ? 30.20600 58.06900 52.31700 1.000 15.88612 259 ARG A O 1
ATOM 4135 N N . HIS A 1 260 ? 29.57100 56.46900 50.84000 1.000 13.80955 260 HIS A N 1
ATOM 4136 C CA . HIS A 1 260 ? 28.24400 56.25300 51.41700 1.000 12.52519 260 HIS A CA 1
ATOM 4137 C C . HIS A 1 260 ? 28.15700 54.77700 51.74500 1.000 12.49887 260 HIS A C 1
ATOM 4138 O O . HIS A 1 260 ? 27.71900 53.96000 50.91200 1.000 12.39886 260 HIS A O 1
ATOM 4152 N N . PRO A 1 261 ? 28.61100 54.40100 52.94200 1.000 11.96196 261 PRO A N 1
ATOM 4153 C CA . PRO A 1 261 ? 28.66400 52.98800 53.32200 1.000 11.49875 261 PRO A CA 1
ATOM 4154 C C . PRO A 1 261 ? 27.31100 52.31900 53.24100 1.000 11.02501 261 PRO A C 1
ATOM 4155 O O . PRO A 1 261 ? 26.26000 52.94400 53.43700 1.000 10.66707 261 PRO A O 1
ATOM 4166 N N . ILE A 1 262 ? 27.35100 51.00500 53.03800 1.000 10.88552 262 ILE A N 1
ATOM 4167 C CA . ILE A 1 262 ? 26.18200 50.15100 52.96800 1.000 10.36177 262 ILE A CA 1
ATOM 4168 C C . ILE A 1 262 ? 26.35600 48.97500 53.92900 1.000 10.39335 262 ILE A C 1
ATOM 4169 O O . ILE A 1 262 ? 27.46900 48.49500 54.16600 1.000 11.56191 262 ILE A O 1
ATOM 4185 N N . LEU A 1 263 ? 25.22700 48.49600 54.46600 1.000 9.88013 263 LEU A N 1
ATOM 4186 C CA . LEU A 1 263 ? 25.24100 47.39600 55.43500 1.000 10.10647 263 LEU A CA 1
ATOM 4187 C C . LEU A 1 263 ? 26.18400 47.73300 56.57400 1.000 10.34598 263 LEU A C 1
ATOM 4188 O O . LEU A 1 263 ? 25.99400 48.75100 57.25000 1.000 11.29346 263 LEU A O 1
ATOM 4204 N N . LEU A 1 264 ? 27.19400 46.89300 56.86400 1.000 9.90382 264 LEU A N 1
ATOM 4205 C CA . LEU A 1 264 ? 28.17700 47.21100 57.87800 1.000 10.04331 264 LEU A CA 1
ATOM 4206 C C . LEU A 1 264 ? 29.51500 46.64000 57.41900 1.000 9.67221 264 LEU A C 1
ATOM 4207 O O . LEU A 1 264 ? 29.56700 45.78300 56.54000 1.000 11.41453 264 LEU A O 1
ATOM 4223 N N . ARG A 1 265 ? 30.58200 47.09600 58.06900 1.000 10.79340 265 ARG A N 1
ATOM 4224 C CA . ARG A 1 265 ? 31.90800 46.53000 57.93900 1.000 10.60917 265 ARG A CA 1
ATOM 4225 C C . ARG A 1 265 ? 32.36800 46.11200 59.32000 1.000 11.16713 265 ARG A C 1
ATOM 4226 O O . ARG A 1 265 ? 32.02200 46.76000 60.31500 1.000 11.37768 265 ARG A O 1
ATOM 4247 N N . GLN A 1 266 ? 33.10000 44.99500 59.40900 1.000 11.46716 266 GLN A N 1
ATOM 4248 C CA . GLN A 1 266 ? 33.52300 44.49600 60.71200 1.000 11.79878 266 GLN A CA 1
ATOM 4249 C C . GLN A 1 266 ? 34.85600 43.75100 60.62100 1.000 12.71731 266 GLN A C 1
ATOM 4250 O O . GLN A 1 266 ? 35.20800 43.18400 59.57400 1.000 14.02010 266 GLN A O 1
ATOM 4264 N N . THR A 1 267 ? 35.59700 43.76700 61.72400 1.000 12.84365 267 THR A N 1
ATOM 4265 C CA . THR A 1 267 ? 36.77300 42.90100 61.83100 1.000 13.95957 267 THR A CA 1
ATOM 4266 C C . THR A 1 267 ? 36.92100 42.52400 63.30100 1.000 13.42003 267 THR A C 1
ATOM 4267 O O . THR A 1 267 ? 36.19700 43.01500 64.17200 1.000 14.24908 267 THR A O 1
ATOM 4278 N N . SER A 1 268 ? 37.84200 41.61500 63.56200 1.000 14.64386 268 SER A N 1
ATOM 4279 C CA . SER A 1 268 ? 37.97600 40.95700 64.85300 1.000 14.86231 268 SER A CA 1
ATOM 4280 C C . SER A 1 268 ? 39.42700 40.97000 65.31200 1.000 14.16749 268 SER A C 1
ATOM 4281 O O . SER A 1 268 ? 40.35900 41.24400 64.53800 1.000 14.71229 268 SER A O 1
ATOM 4289 N N . PHE A 1 269 ? 39.58700 40.68500 66.60200 1.000 13.04630 269 PHE A N 1
ATOM 4290 C CA . PHE A 1 269 ? 40.92200 40.63200 67.20400 1.000 13.33844 269 PHE A CA 1
ATOM 4291 C C . PHE A 1 269 ? 40.86500 39.72400 68.41500 1.000 13.02788 269 PHE A C 1
ATOM 4292 O O . PHE A 1 269 ? 39.80400 39.49200 69.00300 1.000 15.33342 269 PHE A O 1
ATOM 4309 N N . LYS A 1 270 ? 42.01300 39.28300 68.84900 1.000 13.54373 270 LYS A N 1
ATOM 4310 C CA . LYS A 1 270 ? 42.10100 38.50500 70.06700 1.000 14.04379 270 LYS A CA 1
ATOM 4311 C C . LYS A 1 270 ? 42.10500 39.46900 71.24100 1.000 13.26738 270 LYS A C 1
ATOM 4312 O O . LYS A 1 270 ? 42.94100 40.36500 71.32100 1.000 15.67030 270 LYS A O 1
ATOM 4331 N N . ALA A 1 271 ? 41.17600 39.26900 72.17500 1.000 13.46477 271 ALA A N 1
ATOM 4332 C CA . ALA A 1 271 ? 41.00800 40.19900 73.28000 1.000 13.84640 271 ALA A CA 1
ATOM 4333 C C . ALA A 1 271 ? 41.59100 39.71400 74.58600 1.000 14.32014 271 ALA A C 1
ATOM 4334 O O . ALA A 1 271 ? 42.08500 40.53600 75.35900 1.000 16.00455 271 ALA A O 1
ATOM 4341 N N . LEU A 1 272 ? 41.54300 38.41100 74.88400 1.000 13.50425 272 LEU A N 1
ATOM 4342 C CA . LEU A 1 272 ? 42.04900 37.90700 76.15600 1.000 13.59637 272 LEU A CA 1
ATOM 4343 C C . LEU A 1 272 ? 42.23300 36.39500 76.06900 1.000 14.44647 272 LEU A C 1
ATOM 4344 O O . LEU A 1 272 ? 41.39300 35.69200 75.49800 1.000 16.80201 272 LEU A O 1
ATOM 4360 N N . GLN A 1 273 ? 43.31300 35.88400 76.64900 1.000 15.03075 273 GLN A N 1
ATOM 4361 C CA . GLN A 1 273 ? 43.45800 34.44800 76.85300 1.000 16.78886 273 GLN A CA 1
ATOM 4362 C C . GLN A 1 273 ? 42.90100 34.08900 78.22800 1.000 18.16270 273 GLN A C 1
ATOM 4363 O O . GLN A 1 273 ? 43.40300 34.56100 79.24800 1.000 21.02357 273 GLN A O 1
ATOM 4377 N N . GLU A 1 274 ? 41.85300 33.29600 78.25500 1.000 20.73670 274 GLU A N 1
ATOM 4378 C CA . GLU A 1 274 ? 41.23400 32.88300 79.50900 1.000 22.88695 274 GLU A CA 1
ATOM 4379 C C . GLU A 1 274 ? 41.64300 31.45600 79.86300 1.000 27.04535 274 GLU A C 1
ATOM 4380 O O . GLU A 1 274 ? 42.11300 30.67600 79.03200 1.000 27.84544 274 GLU A O 1
ATOM 4392 N N . THR A 1 275 ? 41.47600 31.12900 81.12600 1.000 31.61432 275 THR A N 1
ATOM 4393 C CA . THR A 1 275 ? 41.74000 29.78200 81.60900 1.000 34.78838 275 THR A CA 1
ATOM 4394 C C . THR A 1 275 ? 40.40500 29.13900 81.93400 1.000 31.41956 275 THR A C 1
ATOM 4395 O O . THR A 1 275 ? 39.47400 29.81600 82.37800 1.000 33.62245 275 THR A O 1
ATOM 4406 N N . VAL A 1 276 ? 40.29800 27.86100 81.62400 1.000 28.27181 276 VAL A N 1
ATOM 4407 C CA . VAL A 1 276 ? 39.11500 27.06400 81.91300 1.000 29.49038 276 VAL A CA 1
ATOM 4408 C C . VAL A 1 276 ? 39.52800 26.03100 82.94200 1.000 30.98266 276 VAL A C 1
ATOM 4409 O O . VAL A 1 276 ? 40.53800 25.34000 82.75800 1.000 31.51694 276 VAL A O 1
ATOM 4422 N N . ALA A 1 277 ? 38.75700 25.91700 84.01500 1.000 30.00886 277 ALA A N 1
ATOM 4423 C CA . ALA A 1 277 ? 39.06400 24.97000 85.07700 1.000 31.43272 277 ALA A CA 1
ATOM 4424 C C . ALA A 1 277 ? 38.08200 23.80800 85.07700 1.000 32.03542 277 ALA A C 1
ATOM 4425 O O . ALA A 1 277 ? 36.87400 24.00900 84.99100 1.000 29.88253 277 ALA A O 1
ATOM 4432 N N . PHE A 1 278 ? 38.60900 22.59400 85.20700 1.000 36.44384 278 PHE A N 1
ATOM 4433 C CA . PHE A 1 278 ? 37.77100 21.40300 85.35000 1.000 41.28390 278 PHE A CA 1
ATOM 4434 C C . PHE A 1 278 ? 37.84600 20.80000 86.74800 1.000 43.04463 278 PHE A C 1
ATOM 4435 O O . PHE A 1 278 ? 37.38800 21.40400 87.71700 1.000 46.52926 278 PHE A O 1
ATOM 4452 N N . SER A 1 287 ? 43.12700 23.85500 79.05900 1.000 47.44253 287 SER A N 1
ATOM 4453 C CA . SER A 1 287 ? 42.61700 24.66000 80.16100 1.000 44.27110 287 SER A CA 1
ATOM 4454 C C . SER A 1 287 ? 42.78000 26.14200 79.83600 1.000 40.77068 287 SER A C 1
ATOM 4455 O O . SER A 1 287 ? 42.87400 26.95800 80.74400 1.000 42.30770 287 SER A O 1
ATOM 4462 N N . HIS A 1 288 ? 42.88800 26.47000 78.54600 1.000 37.61504 288 HIS A N 1
ATOM 4463 C CA . HIS A 1 288 ? 42.89600 27.86200 78.09800 1.000 35.17790 288 HIS A CA 1
ATOM 4464 C C . HIS A 1 288 ? 42.00200 28.03100 76.88200 1.000 32.01436 288 HIS A C 1
ATOM 4465 O O . HIS A 1 288 ? 41.88000 27.12900 76.05000 1.000 33.98302 288 HIS A O 1
ATOM 4479 N N . THR A 1 289 ? 41.39100 29.21800 76.77300 1.000 28.03494 289 THR A N 1
ATOM 4480 C CA . THR A 1 289 ? 40.49300 29.51500 75.67000 1.000 24.14763 289 THR A CA 1
ATOM 4481 C C . THR A 1 289 ? 40.48600 31.01100 75.40300 1.000 20.95778 289 THR A C 1
ATOM 4482 O O . THR A 1 289 ? 40.52100 31.82900 76.32600 1.000 23.02645 289 THR A O 1
ATOM 4493 N N . ALA A 1 290 ? 40.39500 31.36900 74.14700 1.000 19.53129 290 ALA A N 1
ATOM 4494 C CA . ALA A 1 290 ? 40.53500 32.75500 73.76300 1.000 18.16007 290 ALA A CA 1
ATOM 4495 C C . ALA A 1 290 ? 39.18600 33.43900 73.74800 1.000 16.38618 290 ALA A C 1
ATOM 4496 O O . ALA A 1 290 ? 38.17400 32.84300 73.35700 1.000 20.11820 290 ALA A O 1
ATOM 4503 N N . ARG A 1 291 ? 39.18100 34.69200 74.20100 1.000 13.78060 291 ARG A N 1
ATOM 4504 C CA . ARG A 1 291 ? 38.05100 35.59400 74.02800 1.000 13.32791 291 ARG A CA 1
ATOM 4505 C C . ARG A 1 291 ? 38.41600 36.56600 72.93300 1.000 13.26738 291 ARG A C 1
ATOM 4506 O O . ARG A 1 291 ? 39.52400 37.13700 72.95200 1.000 14.84125 291 ARG A O 1
ATOM 4527 N N . PHE A 1 292 ? 37.53900 36.71400 71.95200 1.000 13.88851 292 PHE A N 1
ATOM 4528 C CA . PHE A 1 292 ? 37.78900 37.57200 70.81300 1.000 14.62544 292 PHE A CA 1
ATOM 4529 C C . PHE A 1 292 ? 36.88200 38.77900 70.84200 1.000 14.38594 292 PHE A C 1
ATOM 4530 O O . PHE A 1 292 ? 35.73500 38.71700 71.27100 1.000 17.88899 292 PHE A O 1
ATOM 4547 N N . GLY A 1 293 ? 37.39500 39.89000 70.35100 1.000 13.65953 293 GLY A N 1
ATOM 4548 C CA . GLY A 1 293 ? 36.64700 41.12000 70.23000 1.000 13.16474 293 GLY A CA 1
ATOM 4549 C C . GLY A 1 293 ? 36.34900 41.42800 68.77600 1.000 12.58046 293 GLY A C 1
ATOM 4550 O O . GLY A 1 293 ? 36.76800 40.76000 67.83200 1.000 14.04642 293 GLY A O 1
ATOM 4554 N N . GLU A 1 294 ? 35.52000 42.46400 68.61400 1.000 12.78838 294 GLU A N 1
ATOM 4555 C CA . GLU A 1 294 ? 35.04400 42.89100 67.30300 1.000 12.10935 294 GLU A CA 1
ATOM 4556 C C . GLU A 1 294 ? 34.84600 44.39200 67.29300 1.000 11.75141 294 GLU A C 1
ATOM 4557 O O . GLU A 1 294 ? 34.57800 45.03200 68.33300 1.000 12.56466 294 GLU A O 1
ATOM 4569 N N . ILE A 1 295 ? 34.94700 44.96400 66.10100 1.000 11.38558 295 ILE A N 1
ATOM 4570 C CA . ILE A 1 295 ? 34.65400 46.37100 65.85000 1.000 11.40926 295 ILE A CA 1
ATOM 4571 C C . ILE A 1 295 ? 33.82200 46.43500 64.57900 1.000 10.84604 295 ILE A C 1
ATOM 4572 O O . ILE A 1 295 ? 34.04900 45.67400 63.64300 1.000 11.85668 295 ILE A O 1
ATOM 4588 N N . GLU A 1 296 ? 32.87700 47.39000 64.52200 1.000 10.89341 296 GLU A N 1
ATOM 4589 C CA . GLU A 1 296 ? 32.02100 47.53800 63.33900 1.000 11.18555 296 GLU A CA 1
ATOM 4590 C C . GLU A 1 296 ? 31.77300 48.99800 63.02400 1.000 9.81433 296 GLU A C 1
ATOM 4591 O O . GLU A 1 296 ? 31.82200 49.87200 63.89600 1.000 11.89616 296 GLU A O 1
ATOM 4603 N N . GLN A 1 297 ? 31.48300 49.22900 61.74600 1.000 10.32229 297 GLN A N 1
ATOM 4604 C CA . GLN A 1 297 ? 31.04800 50.49700 61.21500 1.000 9.90382 297 GLN A CA 1
ATOM 4605 C C . GLN A 1 297 ? 29.70900 50.22500 60.50700 1.000 9.48008 297 GLN A C 1
ATOM 4606 O O . GLN A 1 297 ? 29.63500 49.30200 59.69300 1.000 11.26451 297 GLN A O 1
ATOM 4620 N N . ARG A 1 298 ? 28.67000 51.00200 60.79300 1.000 9.45903 298 ARG A N 1
ATOM 4621 C CA . ARG A 1 298 ? 27.33300 50.74200 60.26400 1.000 9.91171 298 ARG A CA 1
ATOM 4622 C C . ARG A 1 298 ? 26.95800 51.79000 59.23800 1.000 10.46178 298 ARG A C 1
ATOM 4623 O O . ARG A 1 298 ? 27.03600 52.97700 59.53100 1.000 12.50939 298 ARG A O 1
ATOM 4644 N N . GLY A 1 299 ? 26.53000 51.32000 58.07200 1.000 10.57232 299 GLY A N 1
ATOM 4645 C CA . GLY A 1 299 ? 26.09800 52.14700 56.96900 1.000 11.52243 299 GLY A CA 1
ATOM 4646 C C . GLY A 1 299 ? 24.62700 51.96800 56.64100 1.000 9.85381 299 GLY A C 1
ATOM 4647 O O . GLY A 1 299 ? 23.83200 51.70900 57.53600 1.000 10.61180 299 GLY A O 1
ATOM 4651 N N . ALA A 1 300 ? 24.26800 52.15600 55.37800 1.000 9.78802 300 ALA A N 1
ATOM 4652 C CA . ALA A 1 300 ? 22.87800 52.20800 54.95400 1.000 9.55378 300 ALA A CA 1
ATOM 4653 C C . ALA A 1 300 ? 22.24000 50.83500 54.90300 1.000 9.24848 300 ALA A C 1
ATOM 4654 O O . ALA A 1 300 ? 22.78200 49.86700 54.35200 1.000 10.33545 300 ALA A O 1
ATOM 4661 N N . ALA A 1 301 ? 20.99300 50.78000 55.36000 1.000 8.82474 301 ALA A N 1
ATOM 4662 C CA . ALA A 1 301 ? 20.15300 49.62000 55.13000 1.000 9.13794 301 ALA A CA 1
ATOM 4663 C C . ALA A 1 301 ? 19.81100 49.53300 53.64600 1.000 9.77486 301 ALA A C 1
ATOM 4664 O O . ALA A 1 301 ? 19.48300 50.53000 53.00500 1.000 10.63549 301 ALA A O 1
ATOM 4671 N N . LEU A 1 302 ? 19.87300 48.32000 53.10400 1.000 10.58022 302 LEU A N 1
ATOM 4672 C CA . LEU A 1 302 ? 19.59400 48.04900 51.69200 1.000 10.86446 302 LEU A CA 1
ATOM 4673 C C . LEU A 1 302 ? 18.20700 47.47000 51.49100 1.000 11.49348 302 LEU A C 1
ATOM 4674 O O . LEU A 1 302 ? 17.70800 46.69000 52.30200 1.000 12.96998 302 LEU A O 1
ATOM 4690 N N . THR A 1 303 ? 17.58600 47.86000 50.38000 1.000 11.34083 303 THR A N 1
ATOM 4691 C CA . THR A 1 303 ? 16.34300 47.27200 49.93400 1.000 12.23568 303 THR A CA 1
ATOM 4692 C C . THR A 1 303 ? 16.62700 45.84700 49.40900 1.000 12.76206 303 THR A C 1
ATOM 4693 O O . THR A 1 303 ? 17.76700 45.47200 49.20500 1.000 14.25171 303 THR A O 1
ATOM 4704 N N . PRO A 1 304 ? 15.58800 45.08800 49.07100 1.000 14.44647 304 PRO A N 1
ATOM 4705 C CA . PRO A 1 304 ? 15.80500 43.80100 48.37600 1.000 15.93612 304 PRO A CA 1
ATOM 4706 C C . PRO A 1 304 ? 16.66100 43.94000 47.13900 1.000 16.59146 304 PRO A C 1
ATOM 4707 O O . PRO A 1 304 ? 17.56900 43.14500 46.89900 1.000 18.26798 304 PRO A O 1
ATOM 4718 N N . LYS A 1 305 ? 16.41400 44.99300 46.36200 1.000 16.89150 305 LYS A N 1
ATOM 4719 C CA . LYS A 1 305 ? 17.21100 45.22900 45.16900 1.000 17.53894 305 LYS A CA 1
ATOM 4720 C C . LYS A 1 305 ? 18.67100 45.49400 45.50900 1.000 15.91507 305 LYS A C 1
ATOM 4721 O O . LYS A 1 305 ? 19.57000 44.97900 44.82900 1.000 17.35734 305 LYS A O 1
ATOM 4740 N N . GLY A 1 306 ? 18.92900 46.35300 46.50500 1.000 13.92009 306 GLY A N 1
ATOM 4741 C CA . GLY A 1 306 ? 20.30000 46.61800 46.90900 1.000 14.83599 306 GLY A CA 1
ATOM 4742 C C . GLY A 1 306 ? 20.98400 45.38500 47.45200 1.000 13.06472 306 GLY A C 1
ATOM 4743 O O . GLY A 1 306 ? 22.18100 45.19600 47.22600 1.000 15.70451 306 GLY A O 1
ATOM 4747 N N . ARG A 1 307 ? 20.23100 44.56300 48.19700 1.000 15.27815 307 ARG A N 1
ATOM 4748 C CA . ARG A 1 307 ? 20.79600 43.31800 48.73700 1.000 16.35722 307 ARG A CA 1
ATOM 4749 C C . ARG A 1 307 ? 21.19400 42.37700 47.61100 1.000 18.27324 307 ARG A C 1
ATOM 4750 O O . ARG A 1 307 ? 22.22800 41.71300 47.69600 1.000 19.82080 307 ARG A O 1
ATOM 4771 N N . GLN A 1 308 ? 20.38700 42.30700 46.56600 1.000 20.81565 308 GLN A N 1
ATOM 4772 C CA . GLN A 1 308 ? 20.72900 41.47200 45.42100 1.000 21.21570 308 GLN A CA 1
ATOM 4773 C C . GLN A 1 308 ? 22.01400 41.93800 44.75000 1.000 19.62604 308 GLN A C 1
ATOM 4774 O O . GLN A 1 308 ? 22.87100 41.11800 44.39900 1.000 20.07872 308 GLN A O 1
ATOM 4788 N N . LEU A 1 309 ? 22.18200 43.25100 44.59900 1.000 17.82845 309 LEU A N 1
ATOM 4789 C CA . LEU A 1 309 ? 23.40200 43.78200 44.00100 1.000 17.39682 309 LEU A CA 1
ATOM 4790 C C . LEU A 1 309 ? 24.61500 43.52300 44.89400 1.000 18.03637 309 LEU A C 1
ATOM 4791 O O . LEU A 1 309 ? 25.66000 43.06600 44.42200 1.000 19.48918 309 LEU A O 1
ATOM 4807 N N . TYR A 1 310 ? 24.47600 43.77200 46.20200 1.000 16.83097 310 TYR A N 1
ATOM 4808 C CA . TYR A 1 310 ? 25.53200 43.47600 47.14900 1.000 16.00981 310 TYR A CA 1
ATOM 4809 C C . TYR A 1 310 ? 25.97400 42.02300 47.03700 1.000 16.55725 310 TYR A C 1
ATOM 4810 O O . TYR A 1 310 ? 27.18100 41.71300 46.97400 1.000 17.38630 310 TYR A O 1
ATOM 4828 N N . ASP A 1 311 ? 25.01400 41.11100 47.10700 1.000 19.43128 311 ASP A N 1
ATOM 4829 C CA . ASP A 1 311 ? 25.35900 39.69200 47.10800 1.000 20.07346 311 ASP A CA 1
ATOM 4830 C C . ASP A 1 311 ? 26.08200 39.32600 45.81700 1.000 20.56036 311 ASP A C 1
ATOM 4831 O O . ASP A 1 311 ? 27.04200 38.54100 45.82700 1.000 22.47901 311 ASP A O 1
ATOM 4840 N N . LYS A 1 312 ? 25.64600 39.90700 44.69100 1.000 22.46585 312 LYS A N 1
ATOM 4841 C CA . LYS A 1 312 ? 26.24200 39.57500 43.40200 1.000 22.26583 312 LYS A CA 1
ATOM 4842 C C . LYS A 1 312 ? 27.70000 40.00800 43.34400 1.000 21.72103 312 LYS A C 1
ATOM 4843 O O . LYS A 1 312 ? 28.56500 39.27200 42.87300 1.000 22.62640 312 LYS A O 1
ATOM 4862 N N . LEU A 1 313 ? 27.97100 41.22700 43.79700 1.000 18.90227 313 LEU A N 1
ATOM 4863 C CA . LEU A 1 313 ? 29.32700 41.74700 43.72600 1.000 19.34179 313 LEU A CA 1
ATOM 4864 C C . LEU A 1 313 ? 30.24100 41.06300 44.73200 1.000 19.65499 313 LEU A C 1
ATOM 4865 O O . LEU A 1 313 ? 31.43300 40.86100 44.46200 1.000 19.39706 313 LEU A O 1
ATOM 4881 N N . LEU A 1 314 ? 29.71300 40.71800 45.90800 1.000 19.71552 314 LEU A N 1
ATOM 4882 C CA . LEU A 1 314 ? 30.51300 39.97200 46.87300 1.000 20.55510 314 LEU A CA 1
ATOM 4883 C C . LEU A 1 314 ? 30.83900 38.58600 46.33600 1.000 20.57615 314 LEU A C 1
ATOM 4884 O O . LEU A 1 314 ? 31.98700 38.13300 46.42500 1.000 21.78156 314 LEU A O 1
ATOM 4900 N N . ASP A 1 315 ? 29.84900 37.89900 45.76300 1.000 21.29729 315 ASP A N 1
ATOM 4901 C CA . ASP A 1 315 ? 30.10600 36.60200 45.13200 1.000 25.24513 315 ASP A CA 1
ATOM 4902 C C . ASP A 1 315 ? 31.16700 36.69900 44.03500 1.000 25.43989 315 ASP A C 1
ATOM 4903 O O . ASP A 1 315 ? 32.04700 35.83800 43.94400 1.000 26.65056 315 ASP A O 1
ATOM 4912 N N . ALA A 1 316 ? 31.11300 37.74100 43.20700 1.000 25.96364 316 ALA A N 1
ATOM 4913 C CA . ALA A 1 316 ? 32.08700 37.87900 42.13200 1.000 26.22946 316 ALA A CA 1
ATOM 4914 C C . ALA A 1 316 ? 33.48900 38.09500 42.67300 1.000 23.77127 316 ALA A C 1
ATOM 4915 O O . ALA A 1 316 ? 34.45600 37.57700 42.10300 1.000 24.18448 316 ALA A O 1
ATOM 4922 N N . THR A 1 317 ? 33.60800 38.80600 43.78800 1.000 22.00527 317 THR A N 1
ATOM 4923 C CA . THR A 1 317 ? 34.90000 39.00000 44.41700 1.000 22.39742 317 THR A CA 1
ATOM 4924 C C . THR A 1 317 ? 35.45600 37.66800 44.86400 1.000 22.54218 317 THR A C 1
ATOM 4925 O O . THR A 1 317 ? 36.63600 37.35700 44.65400 1.000 24.61611 317 THR A O 1
ATOM 4936 N N . ARG A 1 318 ? 34.61600 36.86200 45.51000 1.000 21.31045 318 ARG A N 1
ATOM 4937 C CA . ARG A 1 318 ? 35.07600 35.55900 45.98100 1.000 24.35818 318 ARG A CA 1
ATOM 4938 C C . ARG A 1 318 ? 35.49400 34.64900 44.83200 1.000 26.45317 318 ARG A C 1
ATOM 4939 O O . ARG A 1 318 ? 36.50400 33.94300 44.93100 1.000 28.24286 318 ARG A O 1
ATOM 4960 N N . VAL A 1 319 ? 34.74100 34.65000 43.73500 1.000 27.34538 319 VAL A N 1
ATOM 4961 C CA . VAL A 1 319 ? 35.14300 33.85400 42.57900 1.000 26.88480 319 VAL A CA 1
ATOM 4962 C C . VAL A 1 319 ? 36.51400 34.29200 42.06700 1.000 26.67688 319 VAL A C 1
ATOM 4963 O O . VAL A 1 319 ? 37.37100 33.46000 41.75400 1.000 28.28497 319 VAL A O 1
ATOM 4976 N N . ALA A 1 320 ? 36.73200 35.60500 41.97300 1.000 26.41369 320 ALA A N 1
ATOM 4977 C CA . ALA A 1 320 ? 37.97600 36.13000 41.44000 1.000 26.10050 320 ALA A CA 1
ATOM 4978 C C . ALA A 1 320 ? 39.13100 35.83800 42.36100 1.000 26.31895 320 ALA A C 1
ATOM 4979 O O . ALA A 1 320 ? 40.28300 35.77600 41.91000 1.000 25.86100 320 ALA A O 1
ATOM 4986 N N . LEU A 1 321 ? 38.83500 35.61300 43.63200 1.000 29.82463 321 LEU A N 1
ATOM 4987 C CA . LEU A 1 321 ? 39.87000 35.30300 44.59600 1.000 34.92524 321 LEU A CA 1
ATOM 4988 C C . LEU A 1 321 ? 40.42800 33.91900 44.35500 1.000 35.01209 321 LEU A C 1
ATOM 4989 O O . LEU A 1 321 ? 41.62600 33.68700 44.57700 1.000 34.12251 321 LEU A O 1
ATOM 5005 N N . GLY A 1 322 ? 39.59700 32.98000 43.90500 1.000 41.13388 322 GLY A N 1
ATOM 5006 C CA . GLY A 1 322 ? 40.05500 31.63500 43.64300 1.000 45.16857 322 GLY A CA 1
ATOM 5007 C C . GLY A 1 322 ? 40.19800 30.76600 44.86500 1.000 49.16379 322 GLY A C 1
ATOM 5008 O O . GLY A 1 322 ? 40.80000 29.69100 44.77400 1.000 50.77714 322 GLY A O 1
ATOM 5012 N N . GLY A 1 323 ? 39.65800 31.19100 45.99700 1.000 50.78504 323 GLY A N 1
ATOM 5013 C CA . GLY A 1 323 ? 39.76500 30.43500 47.22100 1.000 52.35891 323 GLY A CA 1
ATOM 5014 C C . GLY A 1 323 ? 38.91500 31.06900 48.29800 1.000 52.37996 323 GLY A C 1
ATOM 5015 O O . GLY A 1 323 ? 37.93400 31.74700 47.98600 1.000 52.79054 323 GLY A O 1
ATOM 5019 N N . ALA A 1 324 ? 39.28400 30.86400 49.56800 1.000 52.62210 324 ALA A N 1
ATOM 5020 C CA . ALA A 1 324 ? 38.56300 31.45200 50.69300 1.000 51.30352 324 ALA A CA 1
ATOM 5021 C C . ALA A 1 324 ? 39.27600 32.70400 51.18000 1.000 50.57448 324 ALA A C 1
ATOM 5022 O O . ALA A 1 324 ? 40.50200 32.67300 51.35800 1.000 50.74293 324 ALA A O 1
ATOM 5029 N N . PRO A 1 325 ? 38.57100 33.81600 51.40100 1.000 50.21655 325 PRO A N 1
ATOM 5030 C CA . PRO A 1 325 ? 39.24800 35.01900 51.92500 1.000 49.80334 325 PRO A CA 1
ATOM 5031 C C . PRO A 1 325 ? 39.95400 34.72000 53.23900 1.000 48.96113 325 PRO A C 1
ATOM 5032 O O . PRO A 1 325 ? 39.33000 34.32900 54.22600 1.000 50.14022 325 PRO A O 1
ATOM 5043 N N . ALA A 1 326 ? 41.26700 34.91000 53.24900 1.000 47.32146 326 ALA A N 1
ATOM 5044 C CA . ALA A 1 326 ? 42.07400 34.61800 54.42000 1.000 45.88708 326 ALA A CA 1
ATOM 5045 C C . ALA A 1 326 ? 43.08300 35.73900 54.59000 1.000 44.04739 326 ALA A C 1
ATOM 5046 O O . ALA A 1 326 ? 43.25700 36.58600 53.71100 1.000 43.82368 326 ALA A O 1
ATOM 5053 N N . GLU A 1 327 ? 43.76100 35.73600 55.73700 1.000 45.80023 327 GLU A N 1
ATOM 5054 C CA . GLU A 1 327 ? 44.78600 36.74200 55.99400 1.000 45.20805 327 GLU A CA 1
ATOM 5055 C C . GLU A 1 327 ? 45.93000 36.65100 54.99900 1.000 44.79748 327 GLU A C 1
ATOM 5056 O O . GLU A 1 327 ? 46.55600 37.67100 54.68600 1.000 43.75525 327 GLU A O 1
ATOM 5068 N N . ALA A 1 328 ? 46.21300 35.45300 54.48700 1.000 45.64495 328 ALA A N 1
ATOM 5069 C CA . ALA A 1 328 ? 47.35300 35.29600 53.59400 1.000 43.65787 328 ALA A CA 1
ATOM 5070 C C . ALA A 1 328 ? 47.11900 36.00600 52.27100 1.000 42.16821 328 ALA A C 1
ATOM 5071 O O . ALA A 1 328 ? 48.07900 36.45200 51.63000 1.000 43.13938 328 ALA A O 1
ATOM 5078 N N . ASN A 1 329 ? 45.86000 36.12100 51.85100 1.000 37.94402 329 ASN A N 1
ATOM 5079 C CA . ASN A 1 329 ? 45.51100 36.79900 50.60900 1.000 39.31261 329 ASN A CA 1
ATOM 5080 C C . ASN A 1 329 ? 44.87900 38.17000 50.82700 1.000 34.96735 329 ASN A C 1
ATOM 5081 O O . ASN A 1 329 ? 44.26500 38.71200 49.89900 1.000 35.41214 329 ASN A O 1
ATOM 5092 N N . ALA A 1 330 ? 45.03300 38.74800 52.03100 1.000 35.49636 330 ALA A N 1
ATOM 5093 C CA . ALA A 1 330 ? 44.20800 39.89500 52.42700 1.000 31.99331 330 ALA A CA 1
ATOM 5094 C C . ALA A 1 330 ? 44.37300 41.09200 51.49300 1.000 27.89019 330 ALA A C 1
ATOM 5095 O O . ALA A 1 330 ? 43.38600 41.74300 51.13400 1.000 26.81374 330 ALA A O 1
ATOM 5102 N N . GLU A 1 331 ? 45.60600 41.43200 51.12100 1.000 29.75357 331 GLU A N 1
ATOM 5103 C CA . GLU A 1 331 ? 45.80600 42.56900 50.23200 1.000 29.39037 331 GLU A CA 1
ATOM 5104 C C . GLU A 1 331 ? 45.11400 42.34000 48.89400 1.000 26.99271 331 GLU A C 1
ATOM 5105 O O . GLU A 1 331 ? 44.41600 43.22400 48.37500 1.000 26.96113 331 GLU A O 1
ATOM 5117 N N . ARG A 1 332 ? 45.30000 41.15200 48.31000 1.000 28.01652 332 ARG A N 1
ATOM 5118 C CA . ARG A 1 332 ? 44.66100 40.83100 47.04000 1.000 26.35053 332 ARG A CA 1
ATOM 5119 C C . ARG A 1 332 ? 43.14200 40.80600 47.17400 1.000 25.82678 332 ARG A C 1
ATOM 5120 O O . ARG A 1 332 ? 42.43400 41.29600 46.29100 1.000 25.04774 332 ARG A O 1
ATOM 5141 N N . TYR A 1 333 ? 42.62300 40.21600 48.25900 1.000 24.97931 333 TYR A N 1
ATOM 5142 C CA . TYR A 1 333 ? 41.17900 40.19200 48.47000 1.000 23.22384 333 TYR A CA 1
ATOM 5143 C C . TYR A 1 333 ? 40.61200 41.60200 48.53300 1.000 21.60522 333 TYR A C 1
ATOM 5144 O O . TYR A 1 333 ? 39.59600 41.92200 47.90300 1.000 22.44216 333 TYR A O 1
ATOM 5162 N N . MET A 1 334 ? 41.22600 42.45300 49.35300 1.000 21.41836 334 MET A N 1
ATOM 5163 C CA . MET A 1 334 ? 40.70800 43.80500 49.50600 1.000 21.34730 334 MET A CA 1
ATOM 5164 C C . MET A 1 334 ? 40.76200 44.56800 48.18700 1.000 21.03673 334 MET A C 1
ATOM 5165 O O . MET A 1 334 ? 39.86200 45.34300 47.87900 1.000 23.34490 334 MET A O 1
ATOM 5179 N N . ALA A 1 335 ? 41.78100 44.30900 47.35200 1.000 24.09236 335 ALA A N 1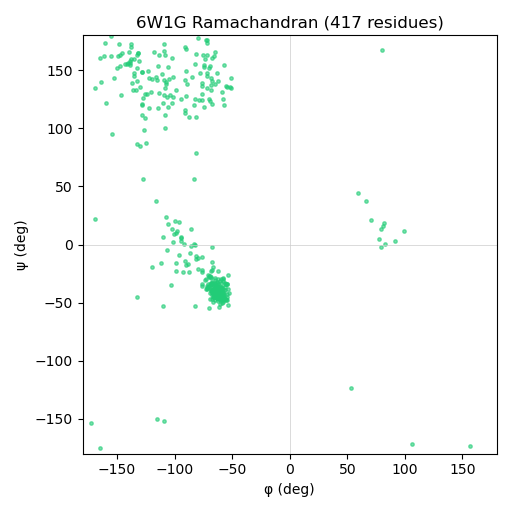
ATOM 5180 C CA . ALA A 1 335 ? 41.86700 44.94100 46.04000 1.000 22.93696 335 ALA A CA 1
ATOM 5181 C C . ALA A 1 335 ? 40.75200 44.45000 45.11200 1.000 23.04487 335 ALA A C 1
ATOM 5182 O O . ALA A 1 335 ? 40.10400 45.25300 44.42400 1.000 24.51347 335 ALA A O 1
ATOM 5189 N N . LEU A 1 336 ? 40.49200 43.14500 45.10100 1.000 23.04750 336 LEU A N 1
ATOM 5190 C CA . LEU A 1 336 ? 39.43100 42.60200 44.26300 1.000 21.33940 336 LEU A CA 1
ATOM 5191 C C . LEU A 1 336 ? 38.06500 43.08100 44.72700 1.000 20.80249 336 LEU A C 1
ATOM 5192 O O . LEU A 1 336 ? 37.16800 43.33800 43.90800 1.000 22.42900 336 LEU A O 1
ATOM 5208 N N . LEU A 1 337 ? 37.87700 43.17300 46.03300 1.000 20.79197 337 LEU A N 1
ATOM 5209 C CA . LEU A 1 337 ? 36.61500 43.67000 46.57400 1.000 19.84185 337 LEU A CA 1
ATOM 5210 C C . LEU A 1 337 ? 36.32700 45.07700 46.09000 1.000 20.12347 337 LEU A C 1
ATOM 5211 O O . LEU A 1 337 ? 35.19500 45.38100 45.67500 1.000 22.10265 337 LEU A O 1
ATOM 5227 N N . GLN A 1 338 ? 37.31700 45.96900 46.17900 1.000 20.86040 338 GLN A N 1
ATOM 5228 C CA . GLN A 1 338 ? 37.11700 47.32700 45.70300 1.000 23.91076 338 GLN A CA 1
ATOM 5229 C C . GLN A 1 338 ? 36.78800 47.33700 44.21700 1.000 23.22121 338 GLN A C 1
ATOM 5230 O O . GLN A 1 338 ? 35.85400 48.02700 43.78100 1.000 23.81075 338 GLN A O 1
ATOM 5244 N N . ALA A 1 339 ? 37.51900 46.56000 43.42300 1.000 22.99749 339 ALA A N 1
ATOM 5245 C CA . ALA A 1 339 ? 37.27800 46.55800 41.98900 1.000 24.22396 339 ALA A CA 1
ATOM 5246 C C . ALA A 1 339 ? 35.86000 46.11200 41.66500 1.000 23.71337 339 ALA A C 1
ATOM 5247 O O . ALA A 1 339 ? 35.17800 46.74100 40.85400 1.000 26.32684 339 ALA A O 1
ATOM 5254 N N . ASN A 1 340 ? 35.39400 45.03600 42.29400 1.000 24.46872 340 ASN A N 1
ATOM 5255 C CA . ASN A 1 340 ? 34.07900 44.50700 41.96500 1.000 23.05013 340 ASN A CA 1
ATOM 5256 C C . ASN A 1 340 ? 32.95500 45.40100 42.49000 1.000 25.80573 340 ASN A C 1
ATOM 5257 O O . ASN A 1 340 ? 31.89400 45.47200 41.86800 1.000 26.45844 340 ASN A O 1
ATOM 5268 N N . PHE A 1 341 ? 33.16900 46.10800 43.59500 1.000 21.11832 341 PHE A N 1
ATOM 5269 C CA . PHE A 1 341 ? 32.09200 46.91600 44.17100 1.000 20.33139 341 PHE A CA 1
ATOM 5270 C C . PHE A 1 341 ? 32.01800 48.29600 43.54500 1.000 20.94725 341 PHE A C 1
ATOM 5271 O O . PHE A 1 341 ? 31.14300 49.08200 43.90900 1.000 21.54469 341 PHE A O 1
ATOM 5288 N N . ALA A 1 342 ? 32.92200 48.60400 42.60100 1.000 23.21594 342 ALA A N 1
ATOM 5289 C CA . ALA A 1 342 ? 32.75700 49.82500 41.81100 1.000 26.51107 342 ALA A CA 1
ATOM 5290 C C . ALA A 1 342 ? 31.38400 49.91000 41.15100 1.000 26.58213 342 ALA A C 1
ATOM 5291 O O . ALA A 1 342 ? 30.91600 51.02000 40.87000 1.000 27.15589 342 ALA A O 1
ATOM 5298 N N . GLU A 1 343 ? 30.73900 48.77700 40.88600 1.000 25.38199 343 GLU A N 1
ATOM 5299 C CA . GLU A 1 343 ? 29.42100 48.72800 40.26200 1.000 26.41369 343 GLU A CA 1
ATOM 5300 C C . GLU A 1 343 ? 28.27500 49.08900 41.20200 1.000 24.40556 343 GLU A C 1
ATOM 5301 O O . GLU A 1 343 ? 27.14500 49.26700 40.72900 1.000 27.59278 343 GLU A O 1
ATOM 5313 N N . PHE A 1 344 ? 28.51900 49.19600 42.49100 1.000 19.53392 344 PHE A N 1
ATOM 5314 C CA . PHE A 1 344 ? 27.47500 49.59800 43.41900 1.000 18.89700 344 PHE A CA 1
ATOM 5315 C C . PHE A 1 344 ? 27.52600 51.11600 43.53700 1.000 16.86518 344 PHE A C 1
ATOM 5316 O O . PHE A 1 344 ? 28.51700 51.65100 44.04800 1.000 16.81254 344 PHE A O 1
ATOM 5333 N N . PRO A 1 345 ? 26.50700 51.84800 43.07500 1.000 15.13603 345 PRO A N 1
ATOM 5334 C CA . PRO A 1 345 ? 26.60100 53.31600 43.08300 1.000 16.67568 345 PRO A CA 1
ATOM 5335 C C . PRO A 1 345 ? 26.99400 53.85300 44.44700 1.000 16.20721 345 PRO A C 1
ATOM 5336 O O . PRO A 1 345 ? 26.46100 53.41100 45.46800 1.000 15.73873 345 PRO A O 1
ATOM 5347 N N . ASP A 1 346 ? 27.93200 54.81200 44.45800 1.000 18.28377 346 ASP A N 1
ATOM 5348 C CA . ASP A 1 346 ? 28.46300 55.41300 45.68400 1.000 18.37852 346 ASP A CA 1
ATOM 5349 C C . ASP A 1 346 ? 28.10300 56.89900 45.71600 1.000 19.62341 346 ASP A C 1
ATOM 5350 O O . ASP A 1 346 ? 28.88800 57.75400 46.13300 1.000 22.50533 346 ASP A O 1
ATOM 5359 N N . ASP A 1 347 ? 26.92100 57.19600 45.23500 1.000 21.53153 347 ASP A N 1
ATOM 5360 C CA . ASP A 1 347 ? 26.34600 58.52200 45.19100 1.000 20.28664 347 ASP A CA 1
ATOM 5361 C C . ASP A 1 347 ? 24.97200 58.38400 45.84100 1.000 16.92308 347 ASP A C 1
ATOM 5362 O O . ASP A 1 347 ? 24.17700 57.53400 45.44900 1.000 16.03350 347 ASP A O 1
ATOM 5371 N N . LEU A 1 348 ? 24.70000 59.19600 46.84700 1.000 16.94940 348 LEU A N 1
ATOM 5372 C CA A LEU A 1 348 ? 23.47900 59.00900 47.61300 0.460 16.41513 348 LEU A CA 1
ATOM 5373 C CA B LEU A 1 348 ? 23.46000 59.01900 47.61700 0.540 16.83097 348 LEU A CA 1
ATOM 5374 C C . LEU A 1 348 ? 22.23100 59.25600 46.75900 1.000 13.94115 348 LEU A C 1
ATOM 5375 O O . LEU A 1 348 ? 21.22900 58.53200 46.88400 1.000 14.54385 348 LEU A O 1
ATOM 5404 N N . ALA A 1 349 ? 22.26600 60.27000 45.88700 1.000 13.09894 349 ALA A N 1
ATOM 5405 C CA . ALA A 1 349 ? 21.13200 60.49800 45.01000 1.000 13.55689 349 ALA A CA 1
ATOM 5406 C C . ALA A 1 349 ? 20.80000 59.28000 44.14300 1.000 12.67784 349 ALA A C 1
ATOM 5407 O O . ALA A 1 349 ? 19.61800 58.99800 43.88700 1.000 13.17526 349 ALA A O 1
ATOM 5414 N N . GLN A 1 350 ? 21.82300 58.62000 43.58400 1.000 12.59362 350 GLN A N 1
ATOM 5415 C CA . GLN A 1 350 ? 21.58200 57.44100 42.74500 1.000 12.99103 350 GLN A CA 1
ATOM 5416 C C . GLN A 1 350 ? 21.13500 56.26000 43.58400 1.000 12.55414 350 GLN A C 1
ATOM 5417 O O . GLN A 1 350 ? 20.32900 55.45600 43.13800 1.000 14.38067 350 GLN A O 1
ATOM 5431 N N . MET A 1 351 ? 21.69500 56.09800 44.78800 1.000 12.66204 351 MET A N 1
ATOM 5432 C CA . MET A 1 351 ? 21.21600 55.04500 45.65100 1.000 12.36201 351 MET A CA 1
ATOM 5433 C C . MET A 1 351 ? 19.73400 55.20400 45.94300 1.000 12.38306 351 MET A C 1
ATOM 5434 O O . MET A 1 351 ? 18.99400 54.21900 46.03100 1.000 14.62017 351 MET A O 1
ATOM 5448 N N . ARG A 1 352 ? 19.28800 56.44800 46.09100 1.000 12.16198 352 ARG A N 1
ATOM 5449 C CA . ARG A 1 352 ? 17.88300 56.73600 46.26500 1.000 12.49097 352 ARG A CA 1
ATOM 5450 C C . ARG A 1 352 ? 17.08400 56.48100 44.99100 1.000 13.33581 352 ARG A C 1
ATOM 5451 O O . ARG A 1 352 ? 16.06400 55.77800 45.01900 1.000 14.21749 352 ARG A O 1
ATOM 5472 N N . GLU A 1 353 ? 17.48200 57.08800 43.88000 1.000 13.31212 353 GLU A N 1
ATOM 5473 C CA . GLU A 1 353 ? 16.68600 57.00000 42.66700 1.000 12.65678 353 GLU A CA 1
ATOM 5474 C C . GLU A 1 353 ? 16.58500 55.57800 42.14000 1.000 13.41477 353 GLU A C 1
ATOM 5475 O O . GLU A 1 353 ? 15.53200 55.18500 41.61800 1.000 16.51514 353 GLU A O 1
ATOM 5487 N N . GLN A 1 354 ? 17.66200 54.79200 42.27700 1.000 12.7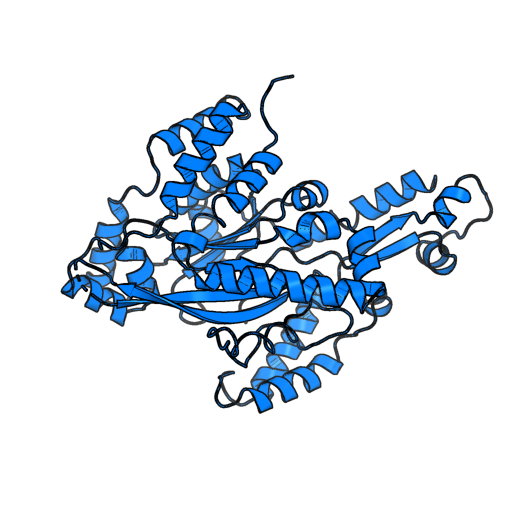2258 354 GLN A N 1
ATOM 5488 C CA . GLN A 1 354 ? 17.66200 53.40200 41.85400 1.000 15.54397 354 GLN A CA 1
ATOM 5489 C C . GLN A 1 354 ? 17.05300 52.47100 42.88400 1.000 15.69399 354 GLN A C 1
ATOM 5490 O O . GLN A 1 354 ? 16.99300 51.25900 42.63800 1.000 19.35758 354 GLN A O 1
ATOM 5504 N N . GLY A 1 355 ? 16.59800 52.98300 44.02000 1.000 13.70427 355 GLY A N 1
ATOM 5505 C CA . GLY A 1 355 ? 15.91000 52.15000 44.99300 1.000 13.58584 355 GLY A CA 1
ATOM 5506 C C . GLY A 1 355 ? 16.80000 51.09800 45.61100 1.000 12.54361 355 GLY A C 1
ATOM 5507 O O . GLY A 1 355 ? 16.34100 49.97000 45.85500 1.000 14.51753 355 GLY A O 1
ATOM 5511 N N . LEU A 1 356 ? 18.06800 51.44300 45.87100 1.000 12.64362 356 LEU A N 1
ATOM 5512 C CA . LEU A 1 356 ? 19.01100 50.47400 46.40800 1.000 12.47255 356 LEU A CA 1
ATOM 5513 C C . LEU A 1 356 ? 19.09500 50.46800 47.92100 1.000 11.65666 356 LEU A C 1
ATOM 5514 O O . LEU A 1 356 ? 19.51700 49.47300 48.52400 1.000 11.92248 356 LEU A O 1
ATOM 5530 N N . ALA A 1 357 ? 18.73700 51.56300 48.56600 1.000 11.40663 357 ALA A N 1
ATOM 5531 C CA . ALA A 1 357 ? 18.85800 51.73400 49.99400 1.000 10.89868 357 ALA A CA 1
ATOM 5532 C C . ALA A 1 357 ? 17.60900 52.40300 50.52500 1.000 10.52231 357 ALA A C 1
ATOM 5533 O O . ALA A 1 357 ? 16.87100 53.03900 49.77600 1.000 11.58034 357 ALA A O 1
ATOM 5540 N N . TYR A 1 358 ? 17.37000 52.25400 51.82300 1.000 9.96962 358 TYR A N 1
ATOM 5541 C CA . TYR A 1 358 ? 16.28900 52.96400 52.50600 1.000 9.79065 358 TYR A CA 1
ATOM 5542 C C . TYR A 1 358 ? 16.81100 54.29500 53.02800 1.000 9.71959 358 TYR A C 1
ATOM 5543 O O . TYR A 1 358 ? 17.97900 54.42300 53.39200 1.000 9.96435 358 TYR A O 1
ATOM 5561 N N . PHE A 1 359 ? 15.89900 55.26800 53.07700 1.000 9.61431 359 PHE A N 1
ATOM 5562 C CA . PHE A 1 359 ? 16.20700 56.64900 53.45100 1.000 9.65642 359 PHE A CA 1
ATOM 5563 C C . PHE A 1 359 ? 15.25100 57.16300 54.48400 1.000 9.60378 359 PHE A C 1
ATOM 5564 O O . PHE A 1 359 ? 14.12300 56.71400 54.60100 1.000 11.36978 359 PHE A O 1
ATOM 5581 N N . ARG A 1 360 ? 15.68500 58.17600 55.20800 1.000 8.93002 360 ARG A N 1
ATOM 5582 C CA . ARG A 1 360 ? 14.77100 59.04900 55.95400 1.000 9.43797 360 ARG A CA 1
ATOM 5583 C C . ARG A 1 360 ? 14.85700 60.45300 55.39500 1.000 9.33533 360 ARG A C 1
ATOM 5584 O O . ARG A 1 360 ? 15.91700 60.92900 54.99600 1.000 10.31439 360 ARG A O 1
ATOM 5605 N N . TYR A 1 361 ? 13.71100 61.09100 55.39600 1.000 8.88264 361 TYR A N 1
ATOM 5606 C CA . TYR A 1 361 ? 13.48100 62.39800 54.83200 1.000 9.13531 361 TYR A CA 1
ATOM 5607 C C . TYR A 1 361 ? 13.11300 63.35900 55.94400 1.000 9.27216 361 TYR A C 1
ATOM 5608 O O . TYR A 1 361 ? 12.34200 62.99800 56.83100 1.000 11.00395 361 TYR A O 1
ATOM 5626 N N . PHE A 1 362 ? 13.60600 64.59900 55.86800 1.000 9.02740 362 PHE A N 1
ATOM 5627 C CA . PHE A 1 362 ? 13.43600 65.59700 56.90700 1.000 8.88264 362 PHE A CA 1
ATOM 5628 C C . PHE A 1 362 ? 13.08600 66.95800 56.31600 1.000 9.65905 362 PHE A C 1
ATOM 5629 O O . PHE A 1 362 ? 13.68900 67.39800 55.34400 1.000 10.20649 362 PHE A O 1
ATOM 5646 N N . ALA A 1 363 ? 12.15700 67.65600 56.97500 1.000 10.66180 363 ALA A N 1
ATOM 5647 C CA . ALA A 1 363 ? 11.91300 69.04700 56.64200 1.000 10.42493 363 ALA A CA 1
ATOM 5648 C C . ALA A 1 363 ? 13.10500 69.89800 57.05000 1.000 11.21187 363 ALA A C 1
ATOM 5649 O O . ALA A 1 363 ? 13.59100 69.80100 58.17700 1.000 13.68059 363 ALA A O 1
ATOM 5656 N N . THR A 1 364 ? 13.54700 70.76300 56.16600 1.000 11.25398 364 THR A N 1
ATOM 5657 C CA . THR A 1 364 ? 14.63300 71.66800 56.46700 1.000 11.67772 364 THR A CA 1
ATOM 5658 C C . THR A 1 364 ? 14.11400 72.97400 57.05500 1.000 11.97512 364 THR A C 1
ATOM 5659 O O . THR A 1 364 ? 12.93300 73.29200 57.02300 1.000 12.69889 364 THR A O 1
ATOM 5670 N N . GLU A 1 365 ? 15.04000 73.76300 57.58300 1.000 12.61993 365 GLU A N 1
ATOM 5671 C CA . GLU A 1 365 ? 14.66700 75.08400 58.06500 1.000 13.63848 365 GLU A CA 1
ATOM 5672 C C . GLU A 1 365 ? 14.05500 75.91600 56.94100 1.000 14.82546 365 GLU A C 1
ATOM 5673 O O . GLU A 1 365 ? 13.05700 76.63200 57.15400 1.000 14.18328 365 GLU A O 1
ATOM 5685 N N . LYS A 1 366 ? 14.65700 75.85100 55.75300 1.000 13.43319 366 LYS A N 1
ATOM 5686 C CA . LYS A 1 366 ? 14.10000 76.56000 54.60400 1.000 13.82534 366 LYS A CA 1
ATOM 5687 C C . LYS A 1 366 ? 12.69000 76.06700 54.29300 1.000 12.84628 366 LYS A C 1
ATOM 5688 O O . LYS A 1 366 ? 11.78500 76.86200 54.01200 1.000 14.00694 366 LYS A O 1
ATOM 5707 N N . GLY A 1 367 ? 12.48400 74.75800 54.29400 1.000 11.64087 367 GLY A N 1
ATOM 5708 C CA . GLY A 1 367 ? 11.16400 74.24300 54.02900 1.000 10.76708 367 GLY A CA 1
ATOM 5709 C C . GLY A 1 367 ? 10.16700 74.68600 55.06400 1.000 11.66719 367 GLY A C 1
ATOM 5710 O O . GLY A 1 367 ? 9.04300 75.05400 54.71900 1.000 12.38306 367 GLY A O 1
ATOM 5714 N N . LEU A 1 368 ? 10.53400 74.60900 56.33600 1.000 12.51203 368 LEU A N 1
ATOM 5715 C CA . LEU A 1 368 ? 9.60100 75.00400 57.38500 1.000 13.25422 368 LEU A CA 1
ATOM 5716 C C . LEU A 1 368 ? 9.20900 76.45200 57.23300 1.000 13.52267 368 LEU A C 1
ATOM 5717 O O . LEU A 1 368 ? 8.04700 76.80300 57.47600 1.000 15.22551 368 LEU A O 1
ATOM 5733 N N . ALA A 1 369 ? 10.15900 77.31700 56.89700 1.000 14.23065 369 ALA A N 1
ATOM 5734 C CA . ALA A 1 369 ? 9.83800 78.73200 56.78100 1.000 16.74411 369 ALA A CA 1
ATOM 5735 C C . ALA A 1 369 ? 8.91500 79.01900 55.60800 1.000 16.60199 369 ALA A C 1
ATOM 5736 O O . ALA A 1 369 ? 8.21300 80.03700 55.62300 1.000 18.91016 369 ALA A O 1
ATOM 5743 N N . ALA A 1 370 ? 8.86400 78.13500 54.61400 1.000 14.32014 370 ALA A N 1
ATOM 5744 C CA . ALA A 1 370 ? 8.01200 78.27800 53.44400 1.000 14.18854 370 ALA A CA 1
ATOM 5745 C C . ALA A 1 370 ? 6.71900 77.48200 53.53300 1.000 12.60151 370 ALA A C 1
ATOM 5746 O O . ALA A 1 370 ? 5.97800 77.41400 52.54900 1.000 14.43857 370 ALA A O 1
ATOM 5753 N N . ARG A 1 371 ? 6.37800 76.90200 54.70300 1.000 12.81996 371 ARG A N 1
ATOM 5754 C CA . ARG A 1 371 ? 5.30200 75.91800 54.76700 1.000 14.79388 371 ARG A CA 1
ATOM 5755 C C . ARG A 1 371 ? 3.91700 76.48800 54.48900 1.000 14.90442 371 ARG A C 1
ATOM 5756 O O . ARG A 1 371 ? 2.98200 75.70400 54.27800 1.000 16.84412 371 ARG A O 1
ATOM 5777 N N . ASP A 1 372 ? 3.75000 77.80900 54.52500 1.000 14.95969 372 ASP A N 1
ATOM 5778 C CA . ASP A 1 372 ? 2.45300 78.41300 54.22400 1.000 17.33103 372 ASP A CA 1
ATOM 5779 C C . ASP A 1 372 ? 2.38900 78.96200 52.81200 1.000 17.99689 372 ASP A C 1
ATOM 5780 O O . ASP A 1 372 ? 1.38400 79.58400 52.45200 1.000 20.11031 372 ASP A O 1
ATOM 5789 N N . GLN A 1 373 ? 3.38600 78.68100 51.98600 1.000 16.89676 373 GLN A N 1
ATOM 5790 C CA . GLN A 1 373 ? 3.36500 79.20100 50.63900 1.000 17.33103 373 GLN A CA 1
ATOM 5791 C C . GLN A 1 373 ? 2.65600 78.26100 49.68300 1.000 17.94426 373 GLN A C 1
ATOM 5792 O O . GLN A 1 373 ? 2.86500 77.05000 49.71100 1.000 20.25769 373 GLN A O 1
ATOM 5806 N N . GLU A 1 374 ? 1.84300 78.84200 48.80700 1.000 19.26810 374 GLU A N 1
ATOM 5807 C CA . GLU A 1 374 ? 1.53800 78.12400 47.59400 1.000 20.12873 374 GLU A CA 1
ATOM 5808 C C . GLU A 1 374 ? 2.69500 78.27700 46.61400 1.000 16.75727 374 GLU A C 1
ATOM 5809 O O . GLU A 1 374 ? 3.71300 78.95200 46.86100 1.000 18.74435 374 GLU A O 1
ATOM 5821 N N . GLY A 1 375 ? 2.54900 77.62400 45.49700 1.000 18.91016 375 GLY A N 1
ATOM 5822 C CA . GLY A 1 375 ? 3.54500 77.74200 44.49300 1.000 17.79687 375 GLY A CA 1
ATOM 5823 C C . GLY A 1 375 ? 4.78400 76.92600 44.77000 1.000 14.25960 375 GLY A C 1
ATOM 5824 O O . GLY A 1 375 ? 5.74500 77.06600 44.02900 1.000 17.51789 375 GLY A O 1
ATOM 5828 N N . ARG A 1 376 ? 4.81900 76.11100 45.82700 1.000 13.95430 376 ARG A N 1
ATOM 5829 C CA . ARG A 1 376 ? 5.96800 75.27400 46.07800 1.000 13.77270 376 ARG A CA 1
ATOM 5830 C C . ARG A 1 376 ? 6.02500 74.10800 45.10500 1.000 13.93588 376 ARG A C 1
ATOM 5831 O O . ARG A 1 376 ? 5.01500 73.70100 44.53100 1.000 15.72557 376 ARG A O 1
ATOM 5852 N N . PRO A 1 377 ? 7.21900 73.50600 44.94500 1.000 14.50437 377 PRO A N 1
ATOM 5853 C CA . PRO A 1 377 ? 7.34100 72.31100 44.10200 1.000 16.33880 377 PRO A CA 1
ATOM 5854 C C . PRO A 1 377 ? 6.31000 71.26800 44.49200 1.000 18.57328 377 PRO A C 1
ATOM 5855 O O . PRO A 1 377 ? 6.03800 71.06600 45.67100 1.000 18.69698 377 PRO A O 1
ATOM 5866 N N . THR A 1 378 ? 5.79300 70.56100 43.47400 1.000 18.94701 378 THR A N 1
ATOM 5867 C CA . THR A 1 378 ? 4.69800 69.61600 43.60900 1.000 20.12083 378 THR A CA 1
ATOM 5868 C C . THR A 1 378 ? 5.15200 68.17400 43.80500 1.000 17.33892 378 THR A C 1
ATOM 5869 O O . THR A 1 378 ? 4.28200 67.29500 43.94600 1.000 19.60235 378 THR A O 1
ATOM 5880 N N . THR A 1 379 ? 6.45600 67.91900 43.89400 1.000 15.26762 379 THR A N 1
ATOM 5881 C CA . THR A 1 379 ? 6.99400 66.57500 43.96600 1.000 13.47793 379 THR A CA 1
ATOM 5882 C C . THR A 1 379 ? 8.05800 66.51400 45.03800 1.000 12.62520 379 THR A C 1
ATOM 5883 O O . THR A 1 379 ? 8.62700 67.52900 45.46800 1.000 12.98314 379 THR A O 1
ATOM 5894 N N . LEU A 1 380 ? 8.32000 65.29600 45.48400 1.000 12.43570 380 LEU A N 1
ATOM 5895 C CA . LEU A 1 380 ? 9.38700 65.07000 46.45100 1.000 11.65666 380 LEU A CA 1
ATOM 5896 C C . LEU A 1 380 ? 10.74000 65.51100 45.89600 1.000 11.62245 380 LEU A C 1
ATOM 5897 O O . LEU A 1 380 ? 11.51200 66.21200 46.55900 1.000 11.18292 380 LEU A O 1
ATOM 5913 N N . GLN A 1 381 ? 11.04500 65.12600 44.65200 1.000 11.99618 381 GLN A N 1
ATOM 5914 C CA . GLN A 1 381 ? 12.29700 65.54300 44.06500 1.000 11.53033 381 GLN A CA 1
ATOM 5915 C C . GLN A 1 381 ? 12.38000 67.06100 43.96000 1.000 11.32241 381 GLN A C 1
ATOM 5916 O O . GLN A 1 381 ? 13.44200 67.65000 44.17800 1.000 12.09092 381 GLN A O 1
ATOM 5930 N N . GLY A 1 382 ? 11.29000 67.70700 43.61500 1.000 12.39886 382 GLY A N 1
ATOM 5931 C CA . GLY A 1 382 ? 11.32100 69.14700 43.50000 1.000 12.31990 382 GLY A CA 1
ATOM 5932 C C . GLY A 1 382 ? 11.57000 69.84300 44.83300 1.000 11.89090 382 GLY A C 1
ATOM 5933 O O . GLY A 1 382 ? 12.27100 70.86300 44.90900 1.000 12.24884 382 GLY A O 1
ATOM 5937 N N . LEU A 1 383 ? 10.99300 69.29900 45.90500 1.000 10.88815 383 LEU A N 1
ATOM 5938 C CA . LEU A 1 383 ? 11.24300 69.83700 47.23100 1.000 9.91961 383 LEU A CA 1
ATOM 5939 C C . LEU A 1 383 ? 12.68100 69.60100 47.67500 1.000 10.00383 383 LEU A C 1
ATOM 5940 O O . LEU A 1 383 ? 13.27800 70.44500 48.33700 1.000 11.12765 383 LEU A O 1
ATOM 5956 N N . ILE A 1 384 ? 13.24300 68.44100 47.34900 1.000 10.26439 384 ILE A N 1
ATOM 5957 C CA . ILE A 1 384 ? 14.65500 68.19100 47.62100 1.000 11.11449 384 ILE A CA 1
ATOM 5958 C C . ILE A 1 384 ? 15.50800 69.18300 46.84100 1.000 11.84353 384 ILE A C 1
ATOM 5959 O O . ILE A 1 384 ? 16.42000 69.80800 47.40500 1.000 11.89616 384 ILE A O 1
ATOM 5975 N N . ASP A 1 385 ? 15.22800 69.34300 45.54600 1.000 12.20673 385 ASP A N 1
ATOM 5976 C CA . ASP A 1 385 ? 16.04800 70.22200 44.72400 1.000 13.77270 385 ASP A CA 1
ATOM 5977 C C . ASP A 1 385 ? 16.00600 71.66100 45.21400 1.000 13.47793 385 ASP A C 1
ATOM 5978 O O . ASP A 1 385 ? 17.00500 72.38500 45.11000 1.000 17.18364 385 ASP A O 1
ATOM 5987 N N . ALA A 1 386 ? 14.86500 72.10100 45.71300 1.000 13.04104 386 ALA A N 1
ATOM 5988 C CA . ALA A 1 386 ? 14.72800 73.46700 46.22700 1.000 13.88324 386 ALA A CA 1
ATOM 5989 C C . ALA A 1 386 ? 15.21400 73.62500 47.66300 1.000 12.78311 386 ALA A C 1
ATOM 5990 O O . ALA A 1 386 ? 15.13400 74.71700 48.21700 1.000 13.70691 386 ALA A O 1
ATOM 5997 N N . GLY A 1 387 ? 15.70100 72.53500 48.27600 1.000 12.59362 387 GLY A N 1
ATOM 5998 C CA . GLY A 1 387 ? 16.23100 72.64800 49.62700 1.000 12.22778 387 GLY A CA 1
ATOM 5999 C C . GLY A 1 387 ? 15.19900 72.63500 50.73200 1.000 10.73813 387 GLY A C 1
ATOM 6000 O O . GLY A 1 387 ? 15.53900 73.02600 51.85800 1.000 11.77510 387 GLY A O 1
ATOM 6004 N N . HIS A 1 388 ? 13.96900 72.20100 50.44500 1.000 10.05647 388 HIS A N 1
ATOM 6005 C CA . HIS A 1 388 ? 12.93000 72.12400 51.48100 1.000 9.51693 388 HIS A CA 1
ATOM 6006 C C . HIS A 1 388 ? 12.93200 70.81700 52.24300 1.000 9.04056 388 HIS A C 1
ATOM 6007 O O . HIS A 1 388 ? 12.36400 70.75300 53.33700 1.000 9.52219 388 HIS A O 1
ATOM 6021 N N . VAL A 1 389 ? 13.47200 69.75700 51.64900 1.000 9.54588 389 VAL A N 1
ATOM 6022 C CA . VAL A 1 389 ? 13.53800 68.40800 52.20400 1.000 9.24848 389 VAL A CA 1
ATOM 6023 C C . VAL A 1 389 ? 14.98000 67.93900 52.07000 1.000 9.50903 389 VAL A C 1
ATOM 6024 O O . VAL A 1 389 ? 15.58000 68.11300 51.01100 1.000 11.10133 389 VAL A O 1
ATOM 6037 N N . HIS A 1 390 ? 15.50800 67.33400 53.12000 1.000 9.39586 390 HIS A N 1
ATOM 6038 C CA . HIS A 1 390 ? 16.83400 66.73400 53.10600 1.000 9.67484 390 HIS A CA 1
ATOM 6039 C C . HIS A 1 390 ? 16.69300 65.23800 53.39700 1.000 9.51167 390 HIS A C 1
ATOM 6040 O O . HIS A 1 390 ? 15.85500 64.85600 54.19200 1.000 11.79615 390 HIS A O 1
ATOM 6054 N N . PHE A 1 391 ? 17.49600 64.41200 52.74200 1.000 9.54851 391 PHE A N 1
ATOM 6055 C CA . PHE A 1 391 ? 17.48100 62.98500 52.98100 1.000 9.73275 391 PHE A CA 1
ATOM 6056 C C . PHE A 1 391 ? 18.84300 62.45300 53.39300 1.000 9.69590 391 PHE A C 1
ATOM 6057 O O . PHE A 1 391 ? 19.89000 62.96800 52.98300 1.000 11.03553 391 PHE A O 1
ATOM 6074 N N . GLU A 1 392 ? 18.81000 61.41000 54.20600 1.000 8.78790 392 GLU A N 1
ATOM 6075 C CA . GLU A 1 392 ? 19.99800 60.64900 54.56900 1.000 9.07214 392 GLU A CA 1
ATOM 6076 C C . GLU A 1 392 ? 19.63900 59.18300 54.55500 1.000 9.07740 392 GLU A C 1
ATOM 6077 O O . GLU A 1 392 ? 18.47800 58.82700 54.77900 1.000 9.53799 392 GLU A O 1
ATOM 6089 N N . ALA A 1 393 ? 20.62800 58.32200 54.34000 1.000 9.40113 393 ALA A N 1
ATOM 6090 C CA . ALA A 1 393 ? 20.33900 56.90600 54.41600 1.000 9.96435 393 ALA A CA 1
ATOM 6091 C C . ALA A 1 393 ? 19.90100 56.50200 55.81800 1.000 9.97751 393 ALA A C 1
ATOM 6092 O O . ALA A 1 393 ? 20.35000 57.04700 56.82600 1.000 10.18543 393 ALA A O 1
ATOM 6099 N N . LEU A 1 394 ? 19.02300 55.50900 55.85500 1.000 9.13267 394 LEU A N 1
ATOM 6100 C CA . LEU A 1 394 ? 18.58800 54.86900 57.08700 1.000 8.95634 394 LEU A CA 1
ATOM 6101 C C . LEU A 1 394 ? 19.64200 53.88200 57.53700 1.000 8.69578 394 LEU A C 1
ATOM 6102 O O . LEU A 1 394 ? 19.97300 52.97900 56.77000 1.000 10.14595 394 LEU A O 1
ATOM 6118 N N . VAL A 1 395 ? 20.12900 54.01700 58.76600 1.000 8.72999 395 VAL A N 1
ATOM 6119 C CA . VAL A 1 395 ? 21.21200 53.16000 59.25200 1.000 9.27743 395 VAL A CA 1
ATOM 6120 C C . VAL A 1 395 ? 20.75800 51.72400 59.39400 1.000 9.05372 395 VAL A C 1
ATOM 6121 O O . VAL A 1 395 ? 19.66600 51.42900 59.89200 1.000 9.43271 395 VAL A O 1
ATOM 6134 N N . TYR A 1 396 ? 21.65400 50.82200 59.01900 1.000 8.60630 396 TYR A N 1
ATOM 6135 C CA . TYR A 1 396 ? 21.43900 49.38200 59.13400 1.000 9.41429 396 TYR A CA 1
ATOM 6136 C C . TYR A 1 396 ? 21.60000 48.95100 60.57200 1.000 9.14583 396 TYR A C 1
ATOM 6137 O O . TYR A 1 396 ? 22.61900 49.25400 61.21000 1.000 10.05384 396 TYR A O 1
ATOM 6155 N N . GLU A 1 397 ? 20.61400 48.21600 61.07200 1.000 9.38797 397 GLU A N 1
ATOM 6156 C CA . GLU A 1 397 ? 20.53800 47.76800 62.44900 1.000 9.05635 397 GLU A CA 1
ATOM 6157 C C . GLU A 1 397 ? 20.82300 46.29600 62.62800 1.000 9.07477 397 GLU A C 1
ATOM 6158 O O . GLU A 1 397 ? 20.87900 45.82300 63.78100 1.000 11.09870 397 GLU A O 1
ATOM 6170 N N . ASP A 1 398 ? 21.00900 45.55800 61.53300 1.000 9.60641 398 ASP A N 1
ATOM 6171 C CA . ASP A 1 398 ? 21.12300 44.08700 61.55100 1.000 9.91961 398 ASP A CA 1
ATOM 6172 C C . ASP A 1 398 ? 22.56300 43.66900 61.24100 1.000 9.96435 398 ASP A C 1
ATOM 6173 O O . ASP A 1 398 ? 23.50500 44.39200 61.57900 1.000 10.06700 398 ASP A O 1
ATOM 6182 N N . PHE A 1 399 ? 22.73100 42.48700 60.65700 1.000 10.35650 399 PHE A N 1
ATOM 6183 C CA . PHE A 1 399 ? 24.04800 41.87400 60.55100 1.000 10.06173 399 PHE A CA 1
ATOM 6184 C C . PHE A 1 399 ? 24.27500 41.40100 59.12000 1.000 11.54086 399 PHE A C 1
ATOM 6185 O O . PHE A 1 399 ? 23.33600 41.36100 58.30100 1.000 11.51980 399 PHE A O 1
ATOM 6202 N N . LEU A 1 400 ? 25.53700 41.11200 58.79700 1.000 12.47781 400 LEU A N 1
ATOM 6203 C CA . LEU A 1 400 ? 25.82600 40.68100 57.44400 1.000 12.83049 400 LEU A CA 1
ATOM 6204 C C . LEU A 1 400 ? 25.11500 39.37200 57.11900 1.000 14.59912 400 LEU A C 1
ATOM 6205 O O . LEU A 1 400 ? 25.00000 38.47800 57.97500 1.000 15.52555 400 LEU A O 1
ATOM 6221 N N . PRO A 1 401 ? 24.59100 39.22800 55.91400 1.000 15.41764 401 PRO A N 1
ATOM 6222 C CA . PRO A 1 401 ? 23.92900 37.97300 55.57300 1.000 18.40221 401 PRO A CA 1
ATOM 6223 C C . PRO A 1 401 ? 24.91100 36.83100 55.44900 1.000 17.30207 401 PRO A C 1
ATOM 6224 O O . PRO A 1 401 ? 26.09200 37.02400 55.15800 1.000 19.26284 401 PRO A O 1
ATOM 6235 N N . VAL A 1 402 ? 24.40000 35.62200 55.68700 1.000 21.05252 402 VAL A N 1
ATOM 6236 C CA . VAL A 1 402 ? 25.16100 34.42000 55.40500 1.000 26.74794 402 VAL A CA 1
ATOM 6237 C C . VAL A 1 402 ? 25.22700 34.23700 53.89100 1.000 33.21977 402 VAL A C 1
ATOM 6238 O O . VAL A 1 402 ? 24.21700 34.39600 53.19100 1.000 36.74125 402 VAL A O 1
ATOM 6251 N N . SER A 1 403 ? 26.41000 33.92400 53.37800 1.000 35.82798 403 SER A N 1
ATOM 6252 C CA . SER A 1 403 ? 26.54400 33.59900 51.96300 1.000 40.83121 403 SER A CA 1
ATOM 6253 C C . SER A 1 403 ? 25.52000 32.54000 51.55800 1.000 42.46825 403 SER A C 1
ATOM 6254 O O . SER A 1 403 ? 25.35000 31.52800 52.24200 1.000 41.11282 403 SER A O 1
ATOM 6262 N N . ALA A 1 404 ? 24.86400 32.76800 50.41700 1.000 44.25004 404 ALA A N 1
ATOM 6263 C CA . ALA A 1 404 ? 23.82200 31.86500 49.92600 1.000 44.27373 404 ALA A CA 1
ATOM 6264 C C . ALA A 1 404 ? 24.30300 31.10000 48.69100 1.000 45.77391 404 ALA A C 1
ATOM 6265 O O . ALA A 1 404 ? 25.31800 30.40700 48.73200 1.000 47.98996 404 ALA A O 1
ATOM 6272 N N . SER A 1 422 ? 13.06400 24.02900 51.97100 1.000 45.78444 422 SER A N 1
ATOM 6273 C CA . SER A 1 422 ? 13.87700 25.23800 51.87200 1.000 45.40544 422 SER A CA 1
ATOM 6274 C C . SER A 1 422 ? 13.84800 26.00600 53.18700 1.000 45.46071 422 SER A C 1
ATOM 6275 O O . SER A 1 422 ? 14.88400 26.46400 53.67500 1.000 45.68442 422 SER A O 1
ATOM 6282 N N . ASN A 1 423 ? 12.65100 26.14200 53.75500 1.000 46.52926 423 ASN A N 1
ATOM 6283 C CA . ASN A 1 423 ? 12.45500 26.92200 54.97100 1.000 46.67139 423 ASN A CA 1
ATOM 6284 C C . ASN A 1 423 ? 12.42100 26.06800 56.23400 1.000 41.94713 423 ASN A C 1
ATOM 6285 O O . ASN A 1 423 ? 12.04700 26.57400 57.29900 1.000 40.04427 423 ASN A O 1
ATOM 6296 N N . ALA A 1 424 ? 12.80200 24.79400 56.14500 1.000 39.23365 424 ALA A N 1
ATOM 6297 C CA . ALA A 1 424 ? 12.74700 23.92100 57.31400 1.000 37.23604 424 ALA A CA 1
ATOM 6298 C C . ALA A 1 424 ? 13.57700 24.46300 58.46800 1.000 32.82762 424 ALA A C 1
ATOM 6299 O O . ALA A 1 424 ? 13.15900 24.39100 59.62800 1.000 32.08543 424 ALA A O 1
ATOM 6306 N N . ASN A 1 425 ? 14.76900 24.97600 58.18100 1.000 30.57209 425 ASN A N 1
ATOM 6307 C CA . ASN A 1 425 ? 15.61100 25.47300 59.26900 1.000 29.15613 425 ASN A CA 1
ATOM 6308 C C . ASN A 1 425 ? 14.99500 26.69100 59.94800 1.000 27.11115 425 ASN A C 1
ATOM 6309 O O . ASN A 1 425 ? 14.95100 26.74900 61.18100 1.000 24.75297 425 ASN A O 1
ATOM 6320 N N . ARG A 1 426 ? 14.49500 27.66000 59.17300 1.000 25.84520 426 ARG A N 1
ATOM 6321 C CA . ARG A 1 426 ? 13.86500 28.82400 59.80300 1.000 25.05827 426 ARG A CA 1
ATOM 6322 C C . ARG A 1 426 ? 12.64200 28.39600 60.61100 1.000 24.49241 426 ARG A C 1
ATOM 6323 O O . ARG A 1 426 ? 12.39500 28.90900 61.70100 1.000 21.54995 426 ARG A O 1
ATOM 6344 N N . GLU A 1 427 ? 11.85100 27.46700 60.07600 1.000 27.50330 427 GLU A N 1
ATOM 6345 C CA . GLU A 1 427 ? 10.67900 27.00100 60.80900 1.000 27.94019 427 GLU A CA 1
ATOM 6346 C C . GLU A 1 427 ? 11.07800 26.33100 62.11900 1.000 26.75058 427 GLU A C 1
ATOM 6347 O O . GLU A 1 427 ? 10.42300 26.53500 63.14100 1.000 26.29526 427 GLU A O 1
ATOM 6359 N N . ALA A 1 428 ? 12.14700 25.52600 62.09800 1.000 26.50581 428 ALA A N 1
ATOM 6360 C CA . ALA A 1 428 ? 12.64200 24.91700 63.32400 1.000 24.11605 428 ALA A CA 1
ATOM 6361 C C . ALA A 1 428 ? 13.11200 25.98600 64.29700 1.000 20.91830 428 ALA A C 1
ATOM 6362 O O . ALA A 1 428 ? 12.86600 25.88000 65.50200 1.000 22.12107 428 ALA A O 1
ATOM 6369 N N . PHE A 1 429 ? 13.81000 27.01400 63.79600 1.000 21.11569 429 PHE A N 1
ATOM 6370 C CA . PHE A 1 429 ? 14.25900 28.08000 64.66700 1.000 17.83898 429 PHE A CA 1
ATOM 6371 C C . PHE A 1 429 ? 13.06700 28.76700 65.31600 1.000 15.54134 429 PHE A C 1
ATOM 6372 O O . PHE A 1 429 ? 13.07500 29.05300 66.51400 1.000 17.04678 429 PHE A O 1
ATOM 6389 N N . GLU A 1 430 ? 12.04000 29.09000 64.52200 1.000 19.20757 430 GLU A N 1
ATOM 6390 C CA . GLU A 1 430 ? 10.88500 29.80800 65.05000 1.000 18.88121 430 GLU A CA 1
ATOM 6391 C C . GLU A 1 430 ? 10.07300 28.96500 66.02700 1.000 19.01544 430 GLU A C 1
ATOM 6392 O O . GLU A 1 430 ? 9.52600 29.49800 66.99800 1.000 19.73658 430 GLU A O 1
ATOM 6404 N N . ALA A 1 431 ? 10.02400 27.65600 65.81700 1.000 20.46561 431 ALA A N 1
ATOM 6405 C CA . ALA A 1 431 ? 9.35100 26.79700 66.77500 1.000 21.85525 431 ALA A CA 1
ATOM 6406 C C . ALA A 1 431 ? 10.06900 26.83000 68.11400 1.000 21.02357 431 ALA A C 1
ATOM 6407 O O . ALA A 1 431 ? 9.42800 26.87200 69.17700 1.000 22.79747 431 ALA A O 1
ATOM 6414 N N . ALA A 1 432 ? 11.40400 26.82300 68.08400 1.000 19.70236 432 ALA A N 1
ATOM 6415 C CA . ALA A 1 432 ? 12.19400 26.90200 69.31500 1.000 18.92859 432 ALA A CA 1
ATOM 6416 C C . ALA A 1 432 ? 12.04000 28.25600 69.98700 1.000 17.57842 432 ALA A C 1
ATOM 6417 O O . ALA A 1 432 ? 11.90200 28.34800 71.20700 1.000 19.19967 432 ALA A O 1
ATOM 6424 N N . LEU A 1 433 ? 12.02800 29.31900 69.18500 1.000 16.57041 433 LEU A N 1
ATOM 6425 C CA . LEU A 1 433 ? 11.94100 30.68300 69.68800 1.000 15.13603 433 LEU A CA 1
ATOM 6426 C C . LEU A 1 433 ? 10.59100 30.98200 70.32000 1.000 17.16522 433 LEU A C 1
ATOM 6427 O O . LEU A 1 433 ? 10.49900 31.77700 71.27000 1.000 17.17574 433 LEU A O 1
ATOM 6443 N N . GLY A 1 434 ? 9.53800 30.38000 69.79200 1.000 17.77845 434 GLY A N 1
ATOM 6444 C CA . GLY A 1 434 ? 8.22600 30.65900 70.30300 1.000 19.88133 434 GLY A CA 1
ATOM 6445 C C . GLY A 1 434 ? 7.50800 31.78400 69.59200 1.000 21.14201 434 GLY A C 1
ATOM 6446 O O . GLY A 1 434 ? 6.40800 32.15200 70.00900 1.000 23.00013 434 GLY A O 1
ATOM 6450 N N . LEU A 1 435 ? 8.11300 32.35400 68.56100 1.000 19.76026 435 LEU A N 1
ATOM 6451 C CA . LEU A 1 435 ? 7.43300 33.30600 67.69000 1.000 22.96065 435 LEU A CA 1
ATOM 6452 C C . LEU A 1 435 ? 8.19800 33.40300 66.38400 1.000 20.09978 435 LEU A C 1
ATOM 6453 O O . LEU A 1 435 ? 9.26400 32.81700 66.22200 1.000 19.40759 435 LEU A O 1
ATOM 6469 N N . GLN A 1 436 ? 7.61900 34.14200 65.43200 1.000 20.32086 436 GLN A N 1
ATOM 6470 C CA . GLN A 1 436 ? 8.28500 34.35700 64.15100 1.000 20.57089 436 GLN A CA 1
ATOM 6471 C C . GLN A 1 436 ? 9.25800 35.52700 64.25000 1.000 17.34682 436 GLN A C 1
ATOM 6472 O O . GLN A 1 436 ? 9.02700 36.46500 65.01500 1.000 19.46286 436 GLN A O 1
ATOM 6486 N N . VAL A 1 437 ? 10.38900 35.41700 63.54200 1.000 15.52555 437 VAL A N 1
ATOM 6487 C CA . VAL A 1 437 ? 11.31900 36.55000 63.48400 1.000 15.20445 437 VAL A CA 1
ATOM 6488 C C . VAL A 1 437 ? 10.70100 37.63900 62.61000 1.000 16.30722 437 VAL A C 1
ATOM 6489 O O . VAL A 1 437 ? 9.90100 37.35900 61.69300 1.000 19.11019 437 VAL A O 1
ATOM 6502 N N . GLN A 1 438 ? 10.98900 38.88000 62.93700 1.000 16.21510 438 GLN A N 1
ATOM 6503 C CA A GLN A 1 438 ? 10.51500 40.00700 62.15700 0.580 17.02046 438 GLN A CA 1
ATOM 6504 C CA B GLN A 1 438 ? 10.51300 40.00400 62.15200 0.420 17.13363 438 GLN A CA 1
ATOM 6505 C C . GLN A 1 438 ? 11.36800 40.15400 60.90000 1.000 15.36763 438 GLN A C 1
ATOM 6506 O O . GLN A 1 438 ? 12.55700 39.83600 60.88600 1.000 16.05192 438 GLN A O 1
ATOM 6531 N N . ASP A 1 439 ? 10.74000 40.67600 59.84400 1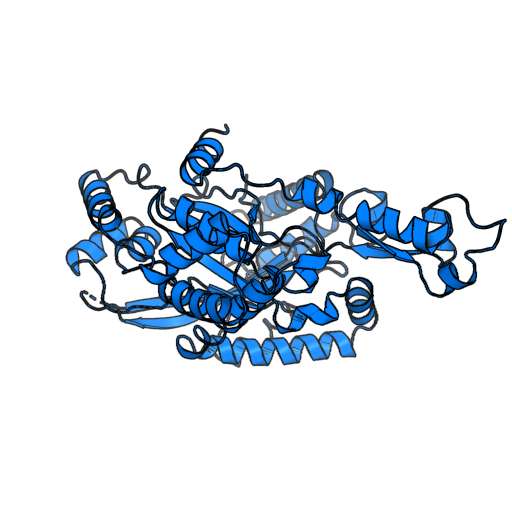.000 16.06245 439 ASP A N 1
ATOM 6532 C CA . ASP A 1 439 ? 11.41600 40.94800 58.57300 1.000 16.43355 439 ASP A CA 1
ATOM 6533 C C . ASP A 1 439 ? 12.01400 42.34700 58.65200 1.000 13.98852 439 ASP A C 1
ATOM 6534 O O . ASP A 1 439 ? 11.28600 43.35800 58.62600 1.000 13.82271 439 ASP A O 1
ATOM 6543 N N . GLU A 1 440 ? 13.34500 42.41000 58.71600 1.000 13.23053 440 GLU A N 1
ATOM 6544 C CA . GLU A 1 440 ? 14.01800 43.69800 58.84500 1.000 12.30674 440 GLU A CA 1
ATOM 6545 C C . GLU A 1 440 ? 13.72000 44.62100 57.68700 1.000 11.15397 440 GLU A C 1
ATOM 6546 O O . GLU A 1 440 ? 13.65900 45.83200 57.87900 1.000 11.56454 440 GLU A O 1
ATOM 6558 N N . LEU A 1 441 ? 13.60700 44.08000 56.46300 1.000 12.11461 441 LEU A N 1
ATOM 6559 C CA . LEU A 1 441 ? 13.33200 44.96400 55.31900 1.000 12.12251 441 LEU A CA 1
ATOM 6560 C C . LEU A 1 441 ? 11.97200 45.65400 55.44600 1.000 12.01197 441 LEU A C 1
ATOM 6561 O O . LEU A 1 441 ? 11.82100 46.82000 55.07400 1.000 13.28844 441 LEU A O 1
ATOM 6577 N N . ALA A 1 442 ? 10.96300 44.93500 55.93000 1.000 13.27528 442 ALA A N 1
ATOM 6578 C CA . ALA A 1 442 ? 9.66500 45.55100 56.18100 1.000 13.18579 442 ALA A CA 1
ATOM 6579 C C . ALA A 1 442 ? 9.76800 46.63600 57.24100 1.000 10.99869 442 ALA A C 1
ATOM 6580 O O . ALA A 1 442 ? 9.14400 47.70600 57.10600 1.000 11.97775 442 ALA A O 1
ATOM 6587 N N . LEU A 1 443 ? 10.58500 46.40100 58.27200 1.000 10.79340 443 LEU A N 1
ATOM 6588 C CA . LEU A 1 443 ? 10.76500 47.39700 59.32100 1.000 10.49073 443 LEU A CA 1
ATOM 6589 C C . LEU A 1 443 ? 11.45200 48.64700 58.75700 1.000 9.96962 443 LEU A C 1
ATOM 6590 O O . LEU A 1 443 ? 11.09200 49.77700 59.11100 1.000 9.91961 443 LEU A O 1
ATOM 6606 N N . TYR A 1 444 ? 12.45000 48.47700 57.88800 1.000 9.56957 444 TYR A N 1
ATOM 6607 C CA . TYR A 1 444 ? 13.11400 49.62700 57.29500 1.000 9.77486 444 TYR A CA 1
ATOM 6608 C C . TYR A 1 444 ? 12.16100 50.41200 56.40300 1.000 9.90119 444 TYR A C 1
ATOM 6609 O O . TYR A 1 444 ? 12.14800 51.64700 56.41500 1.000 9.71959 444 TYR A O 1
ATOM 6627 N N . ALA A 1 445 ? 11.34900 49.70800 55.61700 1.000 10.05647 445 ALA A N 1
ATOM 6628 C CA . ALA A 1 445 ? 10.36900 50.38200 54.77900 1.000 10.17227 445 ALA A CA 1
ATOM 6629 C C . ALA A 1 445 ? 9.42100 51.21400 55.61900 1.000 9.57746 445 ALA A C 1
ATOM 6630 O O . ALA A 1 445 ? 9.03200 52.32300 55.21300 1.000 10.09068 445 ALA A O 1
ATOM 6637 N N . GLN A 1 446 ? 9.03500 50.69400 56.76600 1.000 10.02489 446 GLN A N 1
ATOM 6638 C CA . GLN A 1 446 ? 8.15800 51.43900 57.66700 1.000 10.53811 446 GLN A CA 1
ATOM 6639 C C . GLN A 1 446 ? 8.82000 52.68400 58.22200 1.000 10.41967 446 GLN A C 1
ATOM 6640 O O . GLN A 1 446 ? 8.19600 53.74500 58.32800 1.000 11.16450 446 GLN A O 1
ATOM 6654 N N . SER A 1 447 ? 10.08500 52.60400 58.58600 1.000 10.03805 447 SER A N 1
ATOM 6655 C CA A SER A 1 447 ? 10.76700 53.79600 59.06200 0.420 10.39335 447 SER A CA 1
ATOM 6656 C CA B SER A 1 447 ? 10.83700 53.77700 59.04700 0.580 9.79591 447 SER A CA 1
ATOM 6657 C C . SER A 1 447 ? 10.88400 54.85900 57.97800 1.000 9.79328 447 SER A C 1
ATOM 6658 O O . SER A 1 447 ? 10.68000 56.06300 58.25900 1.000 10.35914 447 SER A O 1
ATOM 6673 N N . GLU A 1 448 ? 11.18800 54.45500 56.73400 1.000 9.24321 448 GLU A N 1
ATOM 6674 C CA A GLU A 1 448 ? 11.21400 55.41700 55.64200 0.510 11.79352 448 GLU A CA 1
ATOM 6675 C CA B GLU A 1 448 ? 11.21600 55.41800 55.63800 0.490 8.39838 448 GLU A CA 1
ATOM 6676 C C . GLU A 1 448 ? 9.85100 56.08100 55.47900 1.000 9.33270 448 GLU A C 1
ATOM 6677 O O . GLU A 1 448 ? 9.75000 57.32200 55.37700 1.000 9.60905 448 GLU A O 1
ATOM 6698 N N . ARG A 1 449 ? 8.78300 55.29300 55.48600 1.000 9.93540 449 ARG A N 1
ATOM 6699 C CA . ARG A 1 449 ? 7.44900 55.83600 55.31900 1.000 10.11437 449 ARG A CA 1
ATOM 6700 C C . ARG A 1 449 ? 7.08600 56.79500 56.43700 1.000 10.17227 449 ARG A C 1
ATOM 6701 O O . ARG A 1 449 ? 6.48500 57.85000 56.18000 1.000 10.92499 449 ARG A O 1
ATOM 6722 N N . ARG A 1 450 ? 7.38500 56.43500 57.68700 1.000 10.31966 450 ARG A N 1
ATOM 6723 C CA . ARG A 1 450 ? 7.06800 57.34400 58.78800 1.000 10.60390 450 ARG A CA 1
ATOM 6724 C C . ARG A 1 450 ? 7.79400 58.66200 58.60300 1.000 11.12765 450 ARG A C 1
ATOM 6725 O O . ARG A 1 450 ? 7.25100 59.72500 58.90700 1.000 11.62508 450 ARG A O 1
ATOM 6746 N N . SER A 1 451 ? 9.04700 58.63600 58.10300 1.000 9.65905 451 SER A N 1
ATOM 6747 C CA . SER A 1 451 ? 9.75400 59.89900 57.94000 1.000 10.85393 451 SER A CA 1
ATOM 6748 C C . SER A 1 451 ? 9.06900 60.77000 56.89700 1.000 9.91435 451 SER A C 1
ATOM 6749 O O . SER A 1 451 ? 8.97200 61.99900 57.07100 1.000 10.64075 451 SER A O 1
ATOM 6757 N N . LEU A 1 452 ? 8.59400 60.16900 55.81300 1.000 10.46704 452 LEU A N 1
ATOM 6758 C CA . LEU A 1 452 ? 7.94200 60.95300 54.77500 1.000 10.02489 452 LEU A CA 1
ATOM 6759 C C . LEU A 1 452 ? 6.63400 61.53800 55.29000 1.000 11.29346 452 LEU A C 1
ATOM 6760 O O . LEU A 1 452 ? 6.28500 62.67900 54.97700 1.000 12.49624 452 LEU A O 1
ATOM 6776 N N . GLN A 1 453 ? 5.90000 60.77500 56.07900 1.000 11.25661 453 GLN A N 1
ATOM 6777 C CA . GLN A 1 453 ? 4.64300 61.28300 56.63700 1.000 12.50150 453 GLN A CA 1
ATOM 6778 C C . GLN A 1 453 ? 4.90600 62.43900 57.58300 1.000 12.49097 453 GLN A C 1
ATOM 6779 O O . GLN A 1 453 ? 4.17800 63.43300 57.58300 1.000 14.32277 453 GLN A O 1
ATOM 6793 N N . ALA A 1 454 ? 5.92800 62.32400 58.41800 1.000 12.38306 454 ALA A N 1
ATOM 6794 C CA . ALA A 1 454 ? 6.26600 63.39600 59.34400 1.000 14.03853 454 ALA A CA 1
ATOM 6795 C C . ALA A 1 454 ? 6.71900 64.63700 58.59200 1.000 13.68848 454 ALA A C 1
ATOM 6796 O O . ALA A 1 454 ? 6.40400 65.77100 58.98800 1.000 14.73071 454 ALA A O 1
ATOM 6803 N N . CYS A 1 455 ? 7.46000 64.44700 57.51900 1.000 12.54887 455 CYS A N 1
ATOM 6804 C CA . CYS A 1 455 ? 7.92700 65.57000 56.73100 1.000 13.76481 455 CYS A CA 1
ATOM 6805 C C . CYS A 1 455 ? 6.75600 66.27400 56.07400 1.000 13.90430 455 CYS A C 1
ATOM 6806 O O . CYS A 1 455 ? 6.67400 67.50400 56.08600 1.000 15.48607 455 CYS A O 1
ATOM 6814 N N . ALA A 1 456 ? 5.79800 65.50400 55.54900 1.000 14.33330 456 ALA A N 1
ATOM 6815 C CA . ALA A 1 456 ? 4.62900 66.11900 54.94200 1.000 15.84137 456 ALA A CA 1
ATOM 6816 C C . ALA A 1 456 ? 3.84700 66.95500 55.95300 1.000 15.80716 456 ALA A C 1
ATOM 6817 O O . ALA A 1 456 ? 3.43200 68.07000 55.65800 1.000 19.42601 456 ALA A O 1
ATOM 6824 N N . GLN A 1 457 ? 3.64800 66.43500 57.15400 1.000 15.96244 457 GLN A N 1
ATOM 6825 C CA . GLN A 1 457 ? 2.96900 67.22700 58.18000 1.000 18.37589 457 GLN A CA 1
ATOM 6826 C C . GLN A 1 457 ? 3.75400 68.47400 58.52500 1.000 18.62329 457 GLN A C 1
ATOM 6827 O O . GLN A 1 457 ? 3.18400 69.57200 58.64200 1.000 20.37350 457 GLN A O 1
ATOM 6841 N N . ALA A 1 458 ? 5.06900 68.34200 58.69200 1.000 17.79424 458 ALA A N 1
ATOM 6842 C CA . ALA A 1 458 ? 5.87000 69.50000 59.07300 1.000 18.06796 458 ALA A CA 1
ATOM 6843 C C . ALA A 1 458 ? 5.82500 70.57400 57.99300 1.000 16.85465 458 ALA A C 1
ATOM 6844 O O . ALA A 1 458 ? 5.86200 71.76000 58.31600 1.000 17.51526 458 ALA A O 1
ATOM 6851 N N . LEU A 1 459 ? 5.72900 70.17500 56.72000 1.000 16.04929 459 LEU A N 1
ATOM 6852 C CA . LEU A 1 459 ? 5.73400 71.12000 55.61500 1.000 15.08076 459 LEU A CA 1
ATOM 6853 C C . LEU A 1 459 ? 4.34900 71.51300 55.18100 1.000 17.39156 459 LEU A C 1
ATOM 6854 O O . LEU A 1 459 ? 4.18700 72.21500 54.17900 1.000 18.61276 459 LEU A O 1
ATOM 6870 N N . ASN A 1 460 ? 3.32300 71.07300 55.91000 1.000 18.34430 460 ASN A N 1
ATOM 6871 C CA . ASN A 1 460 ? 1.97500 71.47500 55.60800 1.000 20.91040 460 ASN A CA 1
ATOM 6872 C C . ASN A 1 460 ? 1.61900 71.04700 54.18100 1.000 20.89461 460 ASN A C 1
ATOM 6873 O O . ASN A 1 460 ? 1.09100 71.82900 53.37700 1.000 24.60295 460 ASN A O 1
ATOM 6884 N N . LEU A 1 461 ? 1.98900 69.80100 53.85100 1.000 22.46322 461 LEU A N 1
ATOM 6885 C CA . LEU A 1 461 ? 1.62000 69.09800 52.62000 1.000 24.62927 461 LEU A CA 1
ATOM 6886 C C . LEU A 1 461 ? 0.65200 67.94800 52.92200 1.000 29.09559 461 LEU A C 1
ATOM 6887 O O . LEU A 1 461 ? 0.80700 67.23500 53.91100 1.000 28.82451 461 LEU A O 1
#

Solvent-accessible surface area: 19354 Å² total; per-residue (Å²): 158,98,102,68,42,55,65,30,35,3,0,34,87,0,2,39,19,2,5,126,11,2,90,130,24,0,86,54,4,4,34,1,47,116,11,10,50,116,14,9,126,79,7,48,85,118,76,97,132,45,29,72,24,9,120,49,15,14,14,77,133,15,8,106,98,3,10,3,1,6,3,56,0,5,27,36,127,12,0,32,25,0,9,89,0,0,61,6,0,24,1,74,6,0,4,37,14,30,51,34,87,62,58,37,10,3,4,0,0,0,0,1,2,31,63,30,103,24,10,47,69,6,5,2,0,1,3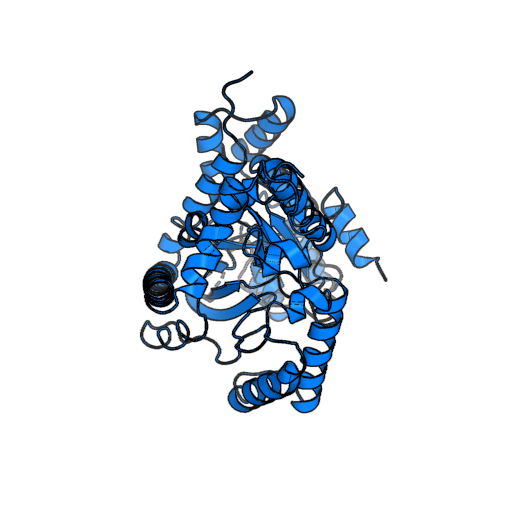7,0,8,12,6,40,20,106,91,8,128,82,88,139,10,79,100,35,0,72,55,13,4,81,161,39,124,13,11,44,84,92,0,51,93,0,0,41,47,18,99,165,92,62,10,2,46,65,73,36,1,77,50,0,1,79,37,0,6,76,5,1,69,38,60,92,69,18,60,10,74,56,121,54,23,84,97,0,75,99,71,50,157,9,3,1,31,5,0,0,4,99,8,5,9,2,41,28,2,0,5,10,0,22,37,0,48,23,0,39,159,22,0,75,91,98,46,0,86,18,113,48,20,2,92,5,0,5,78,24,172,44,38,0,0,0,8,27,5,40,8,108,3,51,89,34,62,3,36,95,81,112,32,35,8,86,5,19,0,0,24,10,9,3,0,1,17,67,110,0,54,124,30,3,46,111,6,21,73,41,0,82,122,44,15,72,49,76,50,46,74,100,39,4,139,127,6,46,65,34,0,83,70,39,4,81,96,2,29,28,64,28,58,76,0,46,131,70,33,2,4,16,2,41,13,30,20,17,152,123,0,74,93,9,86,121,104,174,83,32,49,137,76,59,75,18,11,28,109,32,30,13,5,58,28,21,22,11,14,6,4,0,14,30,35,40,61,151,159,88,70,44,96,111,44,0,22,86,16,2,58,87,135,15,62,82,27,35,51,13,6,40,75,5,40,140,74,9,60,106,66,8,32,130,35,0,81,98

CATH classification: 3.10.180.80